Protein AF-A0A9X3EMC3-F1 (afdb_monomer)

Radius of gyration: 38.07 Å; Cα contacts (8 Å, |Δi|>4): 884; chains: 1; bounding box: 119×110×113 Å

Secondary structure (DSSP, 8-state):
--------------------------------------------------------------------------------------------------------------------------------------------------------------------------------THHHHGGG-S-------PPSTTTTTHHHHHHHHTTS---PPP-------S--------TTSPPBTTB-----EEEE-TT--EEEE------B-TT---SS-TTSTT--SB-TT-B----EEEE---EEETTEEEP---EEEE--S--SSTTPPPSSBHHHHHHHHHHHTTSS---SS-BIIIIIHHHHHHHHHGGGT-HHHHHHHSTTSTT-TT-HHHHHHHH--PSTTS--TTHHHHHHHHHTBPPSS--S--SSSBS-BB-TT--SS--S-TTSB----HHHHHHHHHHHHT-SB--TTSPPP--SSGGGS-TTTHHHHHHHHHHTTSB-S--SS-SS--GGGG-GGGEEETTEE-BPPTTPPPP---SS--HHHHTSTTSTTSSB-TTTTTTTS-BSHHHHHTT--B-SSTTT-SS-SBS-TTTS-SEE-BHHHHHHHH-TTS-HHHHHHHHH--EETTTT--SSHHHHHHHHHHHGGGSPEEEEEEPPSSSTT--SEEEEEESS--SPPPSS--------------PPPP-

Organism: NCBI:txid889268

Foldseek 3Di:
DDDDDDDDDDDDDDDDDDDDDDDDDDDDDDDDDDDDDDDDDDDDDDDDDDDDDDDDDDDDDDDDDDDDDDDDDDDDDDDDDDDDDDDDDDDDDDDDDDDDDDDDDDDDDDDDDDDDDDDDDDDDDDDDDDDDDDDDDDDDDDDDDDDDDDDDDDDDDDDDDDDDDDDDDDDDDDDDDVVPVLLPLAQPPDPPPDDQAFPNVVVVVVVVVVVPDDDFDDDPDDDDADWDWDPDDPPPDDAQVNHDADQFGWIAHRVGDIDTDGGPLAKDAPVRFFLADPVCRLRFQDGHRMDTSWWKFKDDDWDDDPNHTDDDAIAMDTDWAFQLQVPLFALDWQVQLLVLLCCSVVLDPADPAQACVPQPLVSLVSLQSLLFFFQVSVQDQHFPHPSVSVDPVVSCLLLDADDPPDDGPSLVVLVVVLVLFAAQQHDWQDCRRPDLAAFQHADLPTDTDRGRGDGGRNSSNVSSVCSSVVRHHSCVVPDDDDDPDLVVPPPVCSVVCVLCVVTSLADDDRCVPGIGFGSLSSQPQQAPHRNHGAADPRPDDDDDLGRDNDPCQCSDPVHLSHHDGMPSGVVRGGNVNLLVLLPQEAPSVVVVPNGTDGHCSSRRGAKRQAPVLQVQLQPPVDDLVSNVVSVSWTFGQSVLADDASSSSSVCSSVCVVQGWRFDWDAGDPPRPSIDRIHTYTDGRTDDTDDPDPDCPDCPPSPDPPPPDDDD

InterPro domains:
  IPR041168 L-Lysine epsilon oxidase, N-terminal [PF17990] (204-318)
  IPR041173 L-lysine epsilon oxidase, C-terminal [PF18417] (444-600)

Sequence (711 aa):
MVGAREPAGARRHSGAPTAGPGRPRSVGVRREPRVQPVARLAGARAGRQHLRSAPGGLPRLCRQSPGRQRPAARRADRAAARHVGRRSSVSHGRRSPDRARRDPPCDRHRPRRQQRERVPVRTRGGRCPARARRGLARLDRGAQTASRALPDLRLQRRGRGRRRDHGQLRRHHLAGPCRQQQGRLVPVAARVRHPRGRDGHAAAAQRRRARARARAPRDRRRAGRGPRQVHRRPDDRRPFQGTSVQLGQLRTDDAGRLVFLGGHGVSASPTNQPIFDPNVPTTFINADGWYDDTSDGPVTATVRIEGAEIPVEGAWVVTAPPDYGPGVLGVRTLHDLLVDVYVQAGWLPAQHDVAFKRDVWPLLRRLSGLQWNNHGFAVAFGAGSRLDFDDPALAAELAWKPAQGGYDRNQEIRRQVANSFRPSTPSDGNQLPWPWLYGDAMESVAVDNPRQNAAITWTQEQVLARWVAGDFIDDLAVELPTYAAIEEVPLAEQPGMLDRAALDHALADAFHPGCEVTWPIRHLTMFDRPFRIRHRPAGTPAPSYGSTLTQSVALGPNGPLHEQGPGDLTRWMGLPWQADTAFCRAGYDKAYDPFIPSFWPARVPNQVLTLEQYRVLMDTSRPLETRRDAFAARADWNARLRGSAPEQMVQMVHEFHEMGLLEVQPGPSDVPGVPSRLRVAAGGVAGPLKGEAAELEPHEWPVPVHKPARR

Solvent-accessible surface area (backbone atoms only — not comparable to full-atom values): 46553 Å² total; per-residue (Å²): 133,89,80,90,86,88,91,87,81,91,82,90,82,89,90,86,85,90,84,88,87,90,83,88,84,86,88,86,88,90,86,86,90,88,90,85,87,83,86,90,86,90,86,87,89,84,85,90,84,87,87,88,87,84,85,89,83,88,87,90,81,85,87,88,85,87,80,91,87,81,88,80,88,86,88,84,88,81,83,91,86,87,80,89,82,86,86,87,89,88,85,89,83,92,84,86,90,83,88,83,90,89,85,87,89,89,89,89,91,83,89,86,90,86,88,88,87,82,89,90,87,88,91,87,88,88,84,86,85,89,81,93,89,87,86,89,90,86,85,89,86,84,90,87,82,87,86,85,90,87,88,88,85,88,82,90,86,87,90,84,82,88,86,86,89,88,86,82,84,87,81,87,79,94,75,77,71,79,79,68,55,74,85,62,73,64,65,77,71,71,90,72,79,74,66,65,40,87,58,59,75,55,56,64,64,50,63,74,54,68,82,60,82,89,76,78,87,76,85,88,78,84,87,76,74,45,80,50,83,59,92,66,79,84,73,98,60,85,46,63,97,75,45,82,78,64,58,48,49,59,38,39,40,69,90,52,52,81,43,80,44,56,34,88,70,57,52,52,34,92,79,72,51,60,79,39,44,87,93,44,81,79,44,70,43,61,23,62,70,52,46,54,22,72,42,31,34,79,42,76,82,84,51,64,60,98,79,48,77,51,93,75,79,64,49,73,49,74,42,55,74,78,63,34,27,68,90,38,40,45,68,45,14,34,36,57,53,49,52,36,51,30,33,80,67,68,76,40,82,72,87,83,79,42,30,32,57,80,64,48,44,56,51,49,29,21,45,22,49,34,29,48,18,24,54,49,36,25,67,51,15,9,76,73,35,96,51,19,48,77,38,67,67,56,44,49,52,71,42,53,72,55,64,94,91,53,80,55,86,41,36,60,59,42,39,54,60,52,68,42,41,33,52,59,78,55,91,49,28,73,69,85,39,30,53,59,25,32,15,49,50,51,49,68,67,84,47,92,34,44,37,23,37,34,56,48,48,60,58,57,49,52,50,46,53,29,51,32,71,64,61,46,43,72,37,73,91,55,86,73,92,81,69,96,47,71,86,73,41,57,81,88,47,37,65,60,50,53,55,40,64,63,20,48,73,32,69,44,66,23,44,77,44,47,75,61,53,39,62,64,77,76,39,72,54,30,37,77,51,91,100,28,73,24,70,46,62,91,85,66,76,84,85,84,73,72,59,62,84,44,73,70,51,44,74,32,97,88,24,77,47,33,60,38,55,68,36,66,65,46,74,74,45,40,37,40,52,34,44,39,60,67,62,42,49,43,15,76,36,56,89,81,30,66,46,41,43,22,46,45,41,30,39,40,48,43,22,27,32,40,58,66,33,49,51,47,42,63,40,83,88,52,60,70,62,64,21,48,52,28,67,70,46,38,18,48,45,62,57,64,63,56,84,54,72,69,50,26,24,52,46,28,48,78,41,56,92,52,47,39,36,38,42,82,42,81,36,50,94,85,48,89,58,52,53,66,64,39,53,32,30,51,62,35,57,72,62,70,61,63,99,57,90,68,82,73,67,86,76,77,72,83,68,86,80,76,73,75,80,80,130

Mean predicted aligned error: 17.75 Å

Structure (mmCIF, N/CA/C/O backbone):
data_AF-A0A9X3EMC3-F1
#
_entry.id   AF-A0A9X3EMC3-F1
#
loop_
_atom_site.group_PDB
_atom_site.id
_atom_site.type_symbol
_atom_site.label_atom_id
_atom_site.label_alt_id
_atom_site.label_comp_id
_atom_site.label_asym_id
_atom_site.label_entity_id
_atom_site.label_seq_id
_atom_site.pdbx_PDB_ins_code
_atom_site.Cartn_x
_atom_site.Cartn_y
_atom_site.Cartn_z
_atom_site.occupancy
_atom_site.B_iso_or_equiv
_atom_site.auth_seq_id
_atom_site.auth_comp_id
_atom_site.auth_asym_id
_atom_site.auth_atom_id
_atom_site.pdbx_PDB_model_num
ATOM 1 N N . MET A 1 1 ? -26.888 39.589 -62.146 1.00 30.00 1 MET A N 1
ATOM 2 C CA . MET A 1 1 ? -27.306 38.559 -63.127 1.00 30.00 1 MET A CA 1
ATOM 3 C C . MET A 1 1 ? -27.557 37.292 -62.310 1.00 30.00 1 MET A C 1
ATOM 5 O O . MET A 1 1 ? -26.703 36.982 -61.497 1.00 30.00 1 MET A O 1
ATOM 9 N N . VAL A 1 2 ? -28.808 36.832 -62.161 1.00 29.05 2 VAL A N 1
ATOM 10 C CA . VAL A 1 2 ? -29.483 35.816 -63.014 1.00 29.05 2 VAL A CA 1
ATOM 11 C C . VAL A 1 2 ? -28.751 34.461 -62.948 1.00 29.05 2 VAL A C 1
ATOM 13 O O . VAL A 1 2 ? -27.592 34.421 -63.335 1.00 29.05 2 VAL A O 1
ATOM 16 N N . GLY A 1 3 ? -29.340 33.344 -62.490 1.00 29.77 3 GLY A N 1
ATOM 17 C CA . GLY A 1 3 ? -30.691 33.074 -61.941 1.00 29.77 3 GLY A CA 1
ATOM 18 C C . GLY A 1 3 ? -30.680 31.818 -61.029 1.00 29.77 3 GLY A C 1
ATOM 19 O O . GLY A 1 3 ? -29.675 31.123 -60.990 1.00 29.77 3 GLY A O 1
ATOM 20 N N . ALA A 1 4 ? -31.657 31.618 -60.130 1.00 32.56 4 ALA A N 1
ATOM 21 C CA . ALA A 1 4 ? -32.909 30.848 -60.337 1.00 32.56 4 ALA A CA 1
ATOM 22 C C . ALA A 1 4 ? -32.715 29.299 -60.373 1.00 32.56 4 ALA A C 1
ATOM 24 O O . ALA A 1 4 ? -31.792 28.831 -61.021 1.00 32.56 4 ALA A O 1
ATOM 25 N N . ARG A 1 5 ? -33.555 28.445 -59.750 1.00 29.23 5 ARG A N 1
ATOM 26 C CA . ARG A 1 5 ? -34.810 28.669 -58.986 1.00 29.23 5 ARG A CA 1
ATOM 27 C C . ARG A 1 5 ? -35.105 27.538 -57.960 1.00 29.23 5 ARG A C 1
ATOM 29 O O . ARG A 1 5 ? -34.396 26.544 -57.908 1.00 29.23 5 ARG A O 1
ATOM 36 N N . GLU A 1 6 ? -36.146 27.759 -57.152 1.00 32.09 6 GLU A N 1
ATOM 37 C CA . GLU A 1 6 ? -36.521 27.099 -55.877 1.00 32.09 6 GLU A CA 1
ATOM 38 C C . GLU A 1 6 ? -37.514 25.881 -55.997 1.00 32.09 6 GLU A C 1
ATOM 40 O O . GLU A 1 6 ? -37.731 25.425 -57.120 1.00 32.09 6 GLU A O 1
ATOM 45 N N . PRO A 1 7 ? -38.083 25.297 -54.897 1.00 66.00 7 PRO A N 1
ATOM 46 C CA . PRO A 1 7 ? -38.520 23.885 -54.829 1.00 66.00 7 PRO A CA 1
ATOM 47 C C . PRO A 1 7 ? -40.032 23.658 -54.531 1.00 66.00 7 PRO A C 1
ATOM 49 O O . PRO A 1 7 ? -40.826 24.594 -54.533 1.00 66.00 7 PRO A O 1
ATOM 52 N N . ALA A 1 8 ? -40.418 22.419 -54.168 1.00 30.16 8 ALA A N 1
ATOM 53 C CA . ALA A 1 8 ? -41.609 22.068 -53.361 1.00 30.16 8 ALA A CA 1
ATOM 54 C C . ALA A 1 8 ? -41.479 20.635 -52.766 1.00 30.16 8 ALA A C 1
ATOM 56 O O . ALA A 1 8 ? -40.771 19.817 -53.342 1.00 30.16 8 ALA A O 1
ATOM 57 N N . GLY A 1 9 ? -42.131 20.231 -51.661 1.00 28.70 9 GLY A N 1
ATOM 58 C CA . GLY A 1 9 ? -42.885 20.993 -50.648 1.00 28.70 9 GLY A CA 1
ATOM 59 C C . GLY A 1 9 ? -43.971 20.164 -49.913 1.00 28.70 9 GLY A C 1
ATOM 60 O O . GLY A 1 9 ? -44.570 19.291 -50.524 1.00 28.70 9 GLY A O 1
ATOM 61 N N . ALA A 1 10 ? -44.292 20.523 -48.650 1.00 31.31 10 ALA A N 1
ATOM 62 C CA . ALA A 1 10 ? -45.505 20.129 -47.876 1.00 31.31 10 ALA A CA 1
ATOM 63 C C . ALA A 1 10 ? -45.694 18.626 -47.478 1.00 31.31 10 ALA A C 1
ATOM 65 O O . ALA A 1 10 ? -45.131 17.745 -48.105 1.00 31.31 10 ALA A O 1
ATOM 66 N N . ARG A 1 11 ? -46.473 18.226 -46.443 1.00 30.73 11 ARG A N 1
ATOM 67 C CA . ARG A 1 11 ? -47.061 18.910 -45.254 1.00 30.73 11 ARG A CA 1
ATOM 68 C C . ARG A 1 11 ? -47.388 17.894 -44.119 1.00 30.73 11 ARG A C 1
ATOM 70 O O . ARG A 1 11 ? -47.752 16.759 -44.384 1.00 30.73 11 ARG A O 1
ATOM 77 N N . ARG A 1 12 ? -47.311 18.391 -42.872 1.00 31.25 12 ARG A N 1
ATOM 78 C CA . ARG A 1 12 ? -47.914 17.976 -41.566 1.00 31.25 12 ARG A CA 1
ATOM 79 C C . ARG A 1 12 ? -49.190 17.078 -41.639 1.00 31.25 12 ARG A C 1
ATOM 81 O O . ARG A 1 12 ? -49.986 17.299 -42.540 1.00 31.25 12 ARG A O 1
ATOM 88 N N . HIS A 1 13 ? -49.546 16.200 -40.676 1.00 31.67 13 HIS A N 1
ATOM 89 C CA . HIS A 1 13 ? -49.932 16.526 -39.275 1.00 31.67 13 HIS A CA 1
ATOM 90 C C . HIS A 1 13 ? -50.247 15.277 -38.379 1.00 31.67 13 HIS A C 1
ATOM 92 O O . HIS A 1 13 ? -50.817 14.314 -38.868 1.00 31.67 13 HIS A O 1
ATOM 98 N N . SER A 1 14 ? -49.955 15.372 -37.063 1.00 31.66 14 SER A N 1
ATOM 99 C CA . SER A 1 14 ? -50.634 14.785 -35.859 1.00 31.66 14 SER A CA 1
ATOM 100 C C . SER A 1 14 ? -51.242 13.357 -35.811 1.00 31.66 14 SER A C 1
ATOM 102 O O . SER A 1 14 ? -52.147 13.049 -36.578 1.00 31.66 14 SER A O 1
ATOM 104 N N . GLY A 1 15 ? -50.959 12.600 -34.730 1.00 27.38 15 GLY A N 1
ATOM 105 C CA . GLY A 1 15 ? -51.863 11.536 -34.232 1.00 27.38 15 GLY A CA 1
ATOM 106 C C . GLY A 1 15 ? -51.267 10.489 -33.264 1.00 27.38 15 GLY A C 1
ATOM 107 O O . GLY A 1 15 ? -50.480 9.646 -33.670 1.00 27.38 15 GLY A O 1
ATOM 108 N N . ALA A 1 16 ? -51.709 10.495 -32.003 1.00 33.25 16 ALA A N 1
ATOM 109 C CA . ALA A 1 16 ? -51.622 9.408 -31.001 1.00 33.25 16 ALA A CA 1
ATOM 110 C C . ALA A 1 16 ? -53.039 9.272 -30.359 1.00 33.25 16 ALA A C 1
ATOM 112 O O . ALA A 1 16 ? -53.790 10.238 -30.543 1.00 33.25 16 ALA A O 1
ATOM 113 N N . PRO A 1 17 ? -53.453 8.210 -29.603 1.00 49.97 17 PRO A N 1
ATOM 114 C CA . PRO A 1 17 ? -52.625 7.353 -28.725 1.00 49.97 17 PRO A CA 1
ATOM 115 C C . PRO A 1 17 ? -53.098 5.870 -28.476 1.00 49.97 17 PRO A C 1
ATOM 117 O O . PRO A 1 17 ? -54.007 5.361 -29.118 1.00 49.97 17 PRO A O 1
ATOM 120 N N . THR A 1 18 ? -52.496 5.212 -27.461 1.00 31.83 18 THR A N 1
ATOM 121 C CA . THR A 1 18 ? -53.030 4.140 -26.551 1.00 31.83 18 THR A CA 1
ATOM 122 C C . THR A 1 18 ? -53.400 2.693 -26.999 1.00 31.83 18 THR A C 1
ATOM 124 O O . THR A 1 18 ? -54.459 2.445 -27.552 1.00 31.83 18 THR A O 1
ATOM 127 N N . ALA A 1 19 ? -52.614 1.729 -26.472 1.00 31.36 19 ALA A N 1
ATOM 128 C CA . ALA A 1 19 ? -53.011 0.627 -25.549 1.00 31.36 19 ALA A CA 1
ATOM 129 C C . ALA A 1 19 ? -53.773 -0.679 -25.973 1.00 31.36 19 ALA A C 1
ATOM 131 O O . ALA A 1 19 ? -54.940 -0.846 -25.640 1.00 31.36 19 ALA A O 1
ATOM 132 N N . GLY A 1 20 ? -53.018 -1.706 -26.422 1.00 26.69 20 GLY A N 1
ATOM 133 C CA . GLY A 1 20 ? -53.185 -3.158 -26.091 1.00 26.69 20 GLY A CA 1
ATOM 134 C C . GLY A 1 20 ? -54.468 -3.914 -26.526 1.00 26.69 20 GLY A C 1
ATOM 135 O O . GLY A 1 20 ? -55.279 -3.366 -27.261 1.00 26.69 20 GLY A O 1
ATOM 136 N N . PRO A 1 21 ? -54.717 -5.159 -26.041 1.00 53.44 21 PRO A N 1
ATOM 137 C CA . PRO A 1 21 ? -53.794 -6.289 -25.782 1.00 53.44 21 PRO A CA 1
ATOM 138 C C . PRO A 1 21 ? -54.280 -7.645 -26.403 1.00 53.44 21 PRO A C 1
ATOM 140 O O . PRO A 1 21 ? -55.442 -7.771 -26.777 1.00 53.44 21 PRO A O 1
ATOM 143 N N . GLY A 1 22 ? -53.466 -8.723 -26.434 1.00 26.59 22 GLY A N 1
ATOM 144 C CA . GLY A 1 22 ? -53.995 -10.074 -26.758 1.00 26.59 22 GLY A CA 1
ATOM 145 C C . GLY A 1 22 ? -53.001 -11.240 -26.971 1.00 26.59 22 GLY A C 1
ATOM 146 O O . GLY A 1 22 ? -51.876 -11.044 -27.415 1.00 26.59 22 GLY A O 1
ATOM 147 N N . ARG A 1 23 ? -53.450 -12.478 -26.682 1.00 33.91 23 ARG A N 1
ATOM 148 C CA . ARG A 1 23 ? -52.836 -13.791 -27.027 1.00 33.91 23 ARG A CA 1
ATOM 149 C C . ARG A 1 23 ? -53.887 -14.675 -27.726 1.00 33.91 23 ARG A C 1
ATOM 151 O O . ARG A 1 23 ? -55.068 -14.519 -27.422 1.00 33.91 23 ARG A O 1
ATOM 158 N N . PRO A 1 24 ? -53.483 -15.682 -28.527 1.00 44.00 24 PRO A N 1
ATOM 159 C CA . PRO A 1 24 ? -53.929 -17.059 -28.228 1.00 44.00 24 PRO A CA 1
ATOM 160 C C . PRO A 1 24 ? -52.799 -18.125 -28.337 1.00 44.00 24 PRO A C 1
ATOM 162 O O . PRO A 1 24 ? -51.645 -17.813 -28.048 1.00 44.00 24 PRO A O 1
ATOM 165 N N . ARG A 1 25 ? -53.123 -19.412 -28.592 1.00 30.61 25 ARG A N 1
ATOM 166 C CA . ARG A 1 25 ? -52.295 -20.604 -28.263 1.00 30.61 25 ARG A CA 1
ATOM 167 C C . ARG A 1 25 ? -52.130 -21.649 -29.400 1.00 30.61 25 ARG A C 1
ATOM 169 O O . ARG A 1 25 ? -53.097 -21.948 -30.087 1.00 30.61 25 ARG A O 1
ATOM 176 N N . SER A 1 26 ? -51.002 -22.383 -29.336 1.00 31.33 26 SER A N 1
ATOM 177 C CA . SER A 1 26 ? -50.834 -23.863 -29.491 1.00 31.33 26 SER A CA 1
ATOM 178 C C . SER A 1 26 ? -50.887 -24.601 -30.857 1.00 31.33 26 SER A C 1
ATOM 180 O O . SER A 1 26 ? -51.553 -24.171 -31.785 1.00 31.33 26 SER A O 1
ATOM 182 N N . VAL A 1 27 ? -50.262 -25.805 -30.851 1.00 28.66 27 VAL A N 1
ATOM 183 C CA . VAL A 1 27 ? -50.221 -26.914 -31.858 1.00 28.66 27 VAL A CA 1
ATOM 184 C C . VAL A 1 27 ? -49.235 -26.725 -33.044 1.00 28.66 27 VAL A C 1
ATOM 186 O O . VAL A 1 27 ? -49.191 -25.650 -33.617 1.00 28.66 27 VAL A O 1
ATOM 189 N N . GLY A 1 28 ? -48.415 -27.708 -33.483 1.00 26.94 28 GLY A N 1
ATOM 190 C CA . GLY A 1 28 ? -47.972 -28.962 -32.829 1.00 26.94 28 GLY A CA 1
ATOM 191 C C . GLY A 1 28 ? -47.387 -30.090 -33.736 1.00 26.94 28 GLY A C 1
ATOM 192 O O . GLY A 1 28 ? -48.024 -30.474 -34.706 1.00 26.94 28 GLY A O 1
ATOM 193 N N . VAL A 1 29 ? -46.286 -30.731 -33.277 1.00 29.47 29 VAL A N 1
ATOM 194 C CA . VAL A 1 29 ? -45.919 -32.183 -33.422 1.00 29.47 29 VAL A CA 1
ATOM 195 C C . VAL A 1 29 ? -45.126 -32.728 -34.661 1.00 29.47 29 VAL A C 1
ATOM 197 O O . VAL A 1 29 ? -45.538 -32.560 -35.799 1.00 29.47 29 VAL A O 1
ATOM 200 N N . ARG A 1 30 ? -44.099 -33.578 -34.365 1.00 27.70 30 ARG A N 1
ATOM 201 C CA . ARG A 1 30 ? -43.322 -34.569 -35.202 1.00 27.70 30 ARG A CA 1
ATOM 202 C C . ARG A 1 30 ? -42.265 -34.014 -36.194 1.00 27.70 30 ARG A C 1
ATOM 204 O O . ARG A 1 30 ? -42.508 -33.003 -36.826 1.00 27.70 30 ARG A O 1
ATOM 211 N N . ARG A 1 31 ? -41.074 -34.627 -36.391 1.00 26.86 31 ARG A N 1
ATOM 212 C CA . ARG A 1 31 ? -40.612 -36.049 -36.287 1.00 26.86 31 ARG A CA 1
ATOM 213 C C . ARG A 1 31 ? -39.103 -36.167 -35.913 1.00 26.86 31 ARG A C 1
ATOM 215 O O . ARG A 1 31 ? -38.330 -35.313 -36.320 1.00 26.86 31 ARG A O 1
ATOM 222 N N . GLU A 1 32 ? -38.688 -37.272 -35.274 1.00 34.16 32 GLU A N 1
ATOM 223 C CA . GLU A 1 32 ? -37.285 -37.777 -35.226 1.00 34.16 32 GLU A CA 1
ATOM 224 C C . GLU A 1 32 ? -37.119 -39.013 -36.144 1.00 34.16 32 GLU A C 1
ATOM 226 O O . GLU A 1 32 ? -38.132 -39.634 -36.501 1.00 34.16 32 GLU A O 1
ATOM 231 N N . PRO A 1 33 ? -35.887 -39.362 -36.578 1.00 42.19 33 PRO A N 1
ATOM 232 C CA . PRO A 1 33 ? -34.976 -40.289 -35.850 1.00 42.19 33 PRO A CA 1
ATOM 233 C C . PRO A 1 33 ? -33.500 -39.788 -35.823 1.00 42.19 33 PRO A C 1
ATOM 235 O O . PRO A 1 33 ? -33.183 -38.875 -36.574 1.00 42.19 33 PRO A O 1
ATOM 238 N N . ARG A 1 34 ? -32.492 -40.313 -35.093 1.00 30.41 34 ARG A N 1
ATOM 239 C CA . ARG A 1 34 ? -32.263 -41.303 -33.988 1.00 30.41 34 ARG A CA 1
ATOM 240 C C . ARG A 1 34 ? -30.845 -40.966 -33.392 1.00 30.41 34 ARG A C 1
ATOM 242 O O . ARG A 1 34 ? -30.380 -39.870 -33.667 1.00 30.41 34 ARG A O 1
ATOM 249 N N . VAL A 1 35 ? -30.051 -41.713 -32.598 1.00 27.27 35 VAL A N 1
ATOM 250 C CA . VAL A 1 35 ? -29.843 -43.149 -32.248 1.00 27.27 35 VAL A CA 1
ATOM 251 C C . VAL A 1 35 ? -29.496 -43.263 -30.728 1.00 27.27 35 VAL A C 1
ATOM 253 O O . VAL A 1 35 ? -29.781 -42.353 -29.958 1.00 27.27 35 VAL A O 1
ATOM 256 N N . GLN A 1 36 ? -28.960 -44.397 -30.264 1.00 28.47 36 GLN A N 1
ATOM 257 C CA . GLN A 1 36 ? -28.734 -44.817 -28.869 1.00 28.47 36 GLN A CA 1
ATOM 258 C C . GLN A 1 36 ? -27.268 -44.711 -28.376 1.00 28.47 36 GLN A C 1
ATOM 260 O O . GLN A 1 36 ? -26.350 -44.961 -29.156 1.00 28.47 36 GLN A O 1
ATOM 265 N N . PRO A 1 37 ? -27.053 -44.553 -27.053 1.00 29.73 37 PRO A N 1
ATOM 266 C CA . PRO A 1 37 ? -25.952 -45.152 -26.285 1.00 29.73 37 PRO A CA 1
ATOM 267 C C . PRO A 1 37 ? -26.409 -46.416 -25.506 1.00 29.73 37 PRO A C 1
ATOM 269 O O . PRO A 1 37 ? -27.608 -46.632 -25.320 1.00 29.73 37 PRO A O 1
ATOM 272 N N . VAL A 1 38 ? -25.477 -47.247 -25.006 1.00 28.66 38 VAL A N 1
ATOM 273 C CA . VAL A 1 38 ? -25.781 -48.570 -24.400 1.00 28.66 38 VAL A CA 1
ATOM 274 C C . VAL A 1 38 ? -25.170 -48.776 -22.996 1.00 28.66 38 VAL A C 1
ATOM 276 O O . VAL A 1 38 ? -23.985 -48.550 -22.803 1.00 28.66 38 VAL A O 1
ATOM 279 N N . ALA A 1 39 ? -26.028 -49.235 -22.063 1.00 30.91 39 ALA A N 1
ATOM 280 C CA . ALA A 1 39 ? -25.828 -50.015 -20.813 1.00 30.91 39 ALA A CA 1
ATOM 281 C C . ALA A 1 39 ? -24.538 -49.833 -19.956 1.00 30.91 39 ALA A C 1
ATOM 283 O O . ALA A 1 39 ? -23.433 -50.051 -20.426 1.00 30.91 39 ALA A O 1
ATOM 284 N N . ARG A 1 40 ? -24.601 -49.426 -18.671 1.00 30.34 40 ARG A N 1
ATOM 285 C CA . ARG A 1 40 ? -25.197 -50.055 -17.447 1.00 30.34 40 ARG A CA 1
ATOM 286 C C . ARG A 1 40 ? -24.419 -51.244 -16.848 1.00 30.34 40 ARG A C 1
ATOM 288 O O . ARG A 1 40 ? -24.339 -52.289 -17.477 1.00 30.34 40 ARG A O 1
ATOM 295 N N . LEU A 1 41 ? -24.148 -51.162 -15.537 1.00 26.23 41 LEU A N 1
ATOM 296 C CA . LEU A 1 41 ? -24.557 -52.166 -14.528 1.00 26.23 41 LEU A CA 1
ATOM 297 C C . LEU A 1 41 ? -24.553 -51.551 -13.106 1.00 26.23 41 LEU A C 1
ATOM 299 O O . LEU A 1 41 ? -24.125 -50.409 -12.949 1.00 26.23 41 LEU A O 1
ATOM 303 N N . ALA A 1 42 ? -25.121 -52.232 -12.097 1.00 28.30 42 ALA A N 1
ATOM 304 C CA . ALA A 1 42 ? -25.400 -51.646 -10.772 1.00 28.30 42 ALA A CA 1
ATOM 305 C C . ALA A 1 42 ? -25.542 -52.676 -9.625 1.00 28.30 42 ALA A C 1
ATOM 307 O O . ALA A 1 42 ? -25.865 -53.836 -9.867 1.00 28.30 42 ALA A O 1
ATOM 308 N N . GLY A 1 43 ? -25.397 -52.210 -8.376 1.00 25.34 43 GLY A N 1
ATOM 309 C CA . GLY A 1 43 ? -25.687 -52.927 -7.118 1.00 25.34 43 GLY A CA 1
ATOM 310 C C . GLY A 1 43 ? -25.019 -52.225 -5.918 1.00 25.34 43 GLY A C 1
ATOM 311 O O . GLY A 1 43 ? -23.964 -51.631 -6.099 1.00 25.34 43 GLY A O 1
ATOM 312 N N . ALA A 1 44 ? -25.556 -52.195 -4.691 1.00 26.67 44 ALA A N 1
ATOM 313 C CA . ALA A 1 44 ? -26.854 -52.658 -4.172 1.00 26.67 44 ALA A CA 1
ATOM 314 C C . ALA A 1 44 ? -27.304 -51.779 -2.964 1.00 26.67 44 ALA A C 1
ATOM 316 O O . ALA A 1 44 ? -26.605 -50.841 -2.589 1.00 26.67 44 ALA A O 1
ATOM 317 N N . ARG A 1 45 ? -28.478 -52.045 -2.359 1.00 28.86 45 ARG A N 1
ATOM 318 C CA . ARG A 1 45 ? -29.063 -51.260 -1.239 1.00 28.86 45 ARG A CA 1
ATOM 319 C C . ARG A 1 45 ? -29.202 -52.065 0.065 1.00 28.86 45 ARG A C 1
ATOM 321 O O . ARG A 1 45 ? -29.853 -53.101 0.042 1.00 28.86 45 ARG A O 1
ATOM 328 N N . ALA A 1 46 ? -28.777 -51.484 1.191 1.00 28.69 46 ALA A N 1
ATOM 329 C CA . ALA A 1 46 ? -29.345 -51.610 2.552 1.00 28.69 46 ALA A CA 1
ATOM 330 C C . ALA A 1 46 ? -28.629 -50.586 3.471 1.00 28.69 46 ALA A C 1
ATOM 332 O O . ALA A 1 46 ? -27.485 -50.251 3.192 1.00 28.69 46 ALA A O 1
ATOM 333 N N . GLY A 1 47 ? -29.191 -50.017 4.544 1.00 25.08 47 GLY A N 1
ATOM 334 C CA . GLY A 1 47 ? -30.553 -50.034 5.099 1.00 25.08 47 GLY A CA 1
ATOM 335 C C . GLY A 1 47 ? -30.720 -48.867 6.105 1.00 25.08 47 GLY A C 1
ATOM 336 O O . GLY A 1 47 ? -29.746 -48.192 6.426 1.00 25.08 47 GLY A O 1
ATOM 337 N N . ARG A 1 48 ? -31.940 -48.578 6.588 1.00 34.22 48 ARG A N 1
ATOM 338 C CA . ARG A 1 48 ? -32.202 -47.497 7.573 1.00 34.22 48 ARG A CA 1
ATOM 339 C C . ARG A 1 48 ? -32.099 -47.999 9.017 1.00 34.22 48 ARG A C 1
ATOM 341 O O . ARG A 1 48 ? -32.660 -49.050 9.301 1.00 34.22 48 ARG A O 1
ATOM 348 N N . GLN A 1 49 ? -31.618 -47.153 9.935 1.00 27.09 49 GLN A N 1
ATOM 349 C CA . GLN A 1 49 ? -32.193 -47.007 11.287 1.00 27.09 49 GLN A CA 1
ATOM 350 C C . GLN A 1 49 ? -31.787 -45.670 11.940 1.00 27.09 49 GLN A C 1
ATOM 352 O O . GLN A 1 49 ? -30.788 -45.064 11.561 1.00 27.09 49 GLN A O 1
ATOM 357 N N . HIS A 1 50 ? -32.598 -45.189 12.888 1.00 30.69 50 HIS A N 1
ATOM 358 C CA . HIS A 1 50 ? -32.310 -44.013 13.722 1.00 30.69 50 HIS A CA 1
ATOM 359 C C . HIS A 1 50 ? -31.671 -44.439 15.047 1.00 30.69 50 HIS A C 1
ATOM 361 O O . HIS A 1 50 ? -32.058 -45.475 15.578 1.00 30.69 50 HIS A O 1
ATOM 367 N N . LEU A 1 51 ? -30.869 -43.560 15.660 1.00 26.45 51 LEU A N 1
ATOM 368 C CA . LEU A 1 51 ? -30.962 -43.262 17.098 1.00 26.45 51 LEU A CA 1
ATOM 369 C C . LEU A 1 51 ? -30.245 -41.942 17.447 1.00 26.45 51 LEU A C 1
ATOM 371 O O . LEU A 1 51 ? -29.546 -41.362 16.617 1.00 26.45 51 LEU A O 1
ATOM 375 N N . ARG A 1 52 ? -30.495 -41.430 18.657 1.00 28.94 52 ARG A N 1
ATOM 376 C CA . ARG A 1 52 ? -29.885 -40.211 19.219 1.00 28.94 52 ARG A CA 1
ATOM 377 C C . ARG A 1 52 ? -28.748 -40.566 20.190 1.00 28.94 52 ARG A C 1
ATOM 379 O O . ARG A 1 52 ? -28.674 -41.704 20.644 1.00 28.94 52 ARG A O 1
ATOM 386 N N . SER A 1 53 ? -28.007 -39.522 20.580 1.00 27.34 53 SER A N 1
ATOM 387 C CA . SER A 1 53 ? -27.288 -39.327 21.859 1.00 27.34 53 SER A CA 1
ATOM 388 C C . SER A 1 53 ? -25.760 -39.243 21.777 1.00 27.34 53 SER A C 1
ATOM 390 O O . SER A 1 53 ? -25.094 -39.984 21.066 1.00 27.34 53 SER A O 1
ATOM 392 N N . ALA A 1 54 ? -25.231 -38.314 22.572 1.00 26.28 54 ALA A N 1
ATOM 393 C CA . ALA A 1 54 ? -23.835 -38.173 22.993 1.00 26.28 54 ALA A CA 1
ATOM 394 C C . ALA A 1 54 ? -23.781 -38.452 24.527 1.00 26.28 54 ALA A C 1
ATOM 396 O O . ALA A 1 54 ? -24.850 -38.729 25.084 1.00 26.28 54 ALA A O 1
ATOM 397 N N . PRO A 1 55 ? -22.650 -38.317 25.262 1.00 42.78 55 PRO A N 1
ATOM 398 C CA . PRO A 1 55 ? -21.287 -37.970 24.832 1.00 42.78 55 PRO A CA 1
ATOM 399 C C . PRO A 1 55 ? -20.150 -38.838 25.442 1.00 42.78 55 PRO A C 1
ATOM 401 O O . PRO A 1 55 ? -20.345 -39.572 26.406 1.00 42.78 55 PRO A O 1
ATOM 404 N N . GLY A 1 56 ? -18.913 -38.600 24.983 1.00 24.86 56 GLY A N 1
ATOM 405 C CA . GLY A 1 56 ? -17.692 -38.771 25.793 1.00 24.86 56 GLY A CA 1
ATOM 406 C C . GLY A 1 56 ? -16.894 -40.075 25.632 1.00 24.86 56 GLY A C 1
ATOM 407 O O . GLY A 1 56 ? -17.379 -41.062 25.094 1.00 24.86 56 GLY A O 1
ATOM 408 N N . GLY A 1 57 ? -15.649 -40.055 26.133 1.00 24.33 57 GLY A N 1
ATOM 409 C CA . GLY A 1 57 ? -14.781 -41.236 26.283 1.00 24.33 57 GLY A CA 1
ATOM 410 C C . GLY A 1 57 ? -13.508 -41.251 25.421 1.00 24.33 57 GLY A C 1
ATOM 411 O O . GLY A 1 57 ? -13.537 -41.643 24.261 1.00 24.33 57 GLY A O 1
ATOM 412 N N . LEU A 1 58 ? -12.361 -40.914 26.023 1.00 28.59 58 LEU A N 1
ATOM 413 C CA . LEU A 1 58 ? -11.042 -41.380 25.559 1.00 28.59 58 LEU A CA 1
ATOM 414 C C . LEU A 1 58 ? -10.822 -42.826 26.034 1.00 28.59 58 LEU A C 1
ATOM 416 O O . LEU A 1 58 ? -11.227 -43.161 27.148 1.00 28.59 58 LEU A O 1
ATOM 420 N N . PRO A 1 59 ? -10.068 -43.639 25.276 1.00 33.62 59 PRO A N 1
ATOM 421 C CA . PRO A 1 59 ? -8.891 -44.243 25.910 1.00 33.62 59 PRO A CA 1
ATOM 422 C C . PRO A 1 59 ? -7.631 -44.270 25.022 1.00 33.62 59 PRO A C 1
ATOM 424 O O . PRO A 1 59 ? -7.678 -44.151 23.801 1.00 33.62 59 PRO A O 1
ATOM 427 N N . ARG A 1 60 ? -6.472 -44.463 25.667 1.00 28.75 60 ARG A N 1
ATOM 428 C CA . ARG A 1 60 ? -5.179 -44.758 25.022 1.00 28.75 60 ARG A CA 1
ATOM 429 C C . ARG A 1 60 ? -4.950 -46.272 24.950 1.00 28.75 60 ARG A C 1
ATOM 431 O O . ARG A 1 60 ? -5.141 -46.924 25.968 1.00 28.75 60 ARG A O 1
ATOM 438 N N . LEU A 1 61 ? -4.381 -46.765 23.847 1.00 26.06 61 LEU A N 1
ATOM 439 C CA . LEU A 1 61 ? -3.463 -47.922 23.721 1.00 26.06 61 LEU A CA 1
ATOM 440 C C . LEU A 1 61 ? -2.755 -47.730 22.353 1.00 26.06 61 LEU A C 1
ATOM 442 O O . LEU A 1 61 ? -3.428 -47.386 21.392 1.00 26.06 61 LEU A O 1
ATOM 446 N N . CYS A 1 62 ? -1.427 -47.670 22.185 1.00 23.09 62 CYS A N 1
ATOM 447 C CA . CYS A 1 62 ? -0.303 -48.556 22.543 1.00 23.09 62 CYS A CA 1
ATOM 448 C C . CYS A 1 62 ? -0.151 -49.810 21.658 1.00 23.09 62 CYS A C 1
ATOM 450 O O . CYS A 1 62 ? -0.952 -50.731 21.758 1.00 23.09 62 CYS A O 1
ATOM 452 N N . ARG A 1 63 ? 1.005 -49.879 20.962 1.00 26.52 63 ARG A N 1
ATOM 453 C CA . ARG A 1 63 ? 1.523 -50.984 20.112 1.00 26.52 63 ARG A CA 1
ATOM 454 C C . ARG A 1 63 ? 0.759 -51.142 18.773 1.00 26.52 63 ARG A C 1
ATOM 456 O O . ARG A 1 63 ? -0.377 -50.714 18.671 1.00 26.52 63 ARG A O 1
ATOM 463 N N . GLN A 1 64 ? 1.353 -51.655 17.688 1.00 26.06 64 GLN A N 1
ATOM 464 C CA . GLN A 1 64 ? 2.640 -52.359 17.520 1.00 26.06 64 GLN A CA 1
ATOM 465 C C . GLN A 1 64 ? 3.271 -52.057 16.137 1.00 26.06 64 GLN A C 1
ATOM 467 O O . GLN A 1 64 ? 2.586 -51.567 15.246 1.00 26.06 64 GLN A O 1
ATOM 472 N N . SER A 1 65 ? 4.563 -52.352 15.941 1.00 26.97 65 SER A N 1
ATOM 473 C CA . SER A 1 65 ? 5.271 -52.166 14.656 1.00 26.97 65 SER A CA 1
ATOM 474 C C . SER A 1 65 ? 5.653 -53.498 14.004 1.00 26.97 65 SER A C 1
ATOM 476 O O . SER A 1 65 ? 6.123 -54.395 14.703 1.00 26.97 65 SER A O 1
ATOM 478 N N . PRO A 1 66 ? 5.636 -53.564 12.666 1.00 33.12 66 PRO A N 1
ATOM 479 C CA . PRO A 1 66 ? 6.690 -54.179 11.858 1.00 33.12 66 PRO A CA 1
ATOM 480 C C . PRO A 1 66 ? 7.439 -53.085 11.060 1.00 33.12 66 PRO A C 1
ATOM 482 O O . PRO A 1 66 ? 7.027 -51.930 11.039 1.00 33.12 66 PRO A O 1
ATOM 485 N N . GLY A 1 67 ? 8.553 -53.333 10.375 1.00 25.41 67 GLY A N 1
ATOM 486 C CA . GLY A 1 67 ? 9.366 -54.545 10.243 1.00 25.41 67 GLY A CA 1
ATOM 487 C C . GLY A 1 67 ? 10.381 -54.304 9.117 1.00 25.41 67 GLY A C 1
ATOM 488 O O . GLY A 1 67 ? 9.999 -53.884 8.031 1.00 25.41 67 GLY A O 1
ATOM 489 N N . ARG A 1 68 ? 11.686 -54.465 9.373 1.00 29.73 68 ARG A N 1
ATOM 490 C CA . ARG A 1 68 ? 12.741 -54.085 8.408 1.00 29.73 68 ARG A CA 1
ATOM 491 C C . ARG A 1 68 ? 12.742 -54.975 7.162 1.00 29.73 68 ARG A C 1
ATOM 493 O O . ARG A 1 68 ? 12.646 -56.191 7.298 1.00 29.73 68 ARG A O 1
ATOM 500 N N . GLN A 1 69 ? 13.145 -54.403 6.024 1.00 25.81 69 GLN A N 1
ATOM 501 C CA . GLN A 1 69 ? 14.109 -55.067 5.138 1.00 25.81 69 GLN A CA 1
ATOM 502 C C . GLN A 1 69 ? 14.957 -54.069 4.326 1.00 25.81 69 GLN A C 1
ATOM 504 O O . GLN A 1 69 ? 14.568 -52.925 4.102 1.00 25.81 69 GLN A O 1
ATOM 509 N N . ARG A 1 70 ? 16.161 -54.512 3.950 1.00 29.56 70 ARG A N 1
ATOM 510 C CA . ARG A 1 70 ? 17.156 -53.860 3.080 1.00 29.56 70 ARG A CA 1
ATOM 511 C C . ARG A 1 70 ? 17.821 -54.973 2.260 1.00 29.56 70 ARG A C 1
ATOM 513 O O . ARG A 1 70 ? 18.150 -55.994 2.861 1.00 29.56 70 ARG A O 1
ATOM 520 N N . PRO A 1 71 ? 18.176 -54.740 0.991 1.00 35.31 71 PRO A N 1
ATOM 521 C CA . PRO A 1 71 ? 19.357 -55.332 0.376 1.00 35.31 71 PRO A CA 1
ATOM 522 C C . PRO A 1 71 ? 20.547 -54.352 0.417 1.00 35.31 71 PRO A C 1
ATOM 524 O O . PRO A 1 71 ? 20.411 -53.196 0.828 1.00 35.31 71 PRO A O 1
ATOM 527 N N . ALA A 1 72 ? 21.737 -54.828 0.042 1.00 28.08 72 ALA A N 1
ATOM 528 C CA . ALA A 1 72 ? 22.999 -54.101 0.184 1.00 28.08 72 ALA A CA 1
ATOM 529 C C . ALA A 1 72 ? 23.818 -54.035 -1.119 1.00 28.08 72 ALA A C 1
ATOM 531 O O . ALA A 1 72 ? 23.516 -54.692 -2.111 1.00 28.08 72 ALA A O 1
ATOM 532 N N . ALA A 1 73 ? 24.855 -53.200 -1.066 1.00 29.97 73 ALA A N 1
ATOM 533 C CA . ALA A 1 73 ? 25.772 -52.811 -2.131 1.00 29.97 73 ALA A CA 1
ATOM 534 C C . ALA A 1 73 ? 26.334 -53.927 -3.036 1.00 29.97 73 ALA A C 1
ATOM 536 O O . ALA A 1 73 ? 26.589 -55.050 -2.606 1.00 29.97 73 ALA A O 1
ATOM 537 N N . ARG A 1 74 ? 26.746 -53.513 -4.242 1.00 25.78 74 ARG A N 1
ATOM 538 C CA . ARG A 1 74 ? 27.954 -54.038 -4.896 1.00 25.78 74 ARG A CA 1
ATOM 539 C C . ARG A 1 74 ? 28.950 -52.899 -5.131 1.00 25.78 74 ARG A C 1
ATOM 541 O O . ARG A 1 74 ? 28.569 -51.821 -5.575 1.00 25.78 74 ARG A O 1
ATOM 548 N N . ARG A 1 75 ? 30.225 -53.164 -4.841 1.00 27.97 75 ARG A N 1
ATOM 549 C CA . ARG A 1 75 ? 31.393 -52.446 -5.371 1.00 27.97 75 ARG A CA 1
ATOM 550 C C . ARG A 1 75 ? 32.150 -53.408 -6.285 1.00 27.97 75 ARG A C 1
ATOM 552 O O . ARG A 1 75 ? 32.157 -54.607 -6.017 1.00 27.97 75 ARG A O 1
ATOM 559 N N . ALA A 1 76 ? 32.836 -52.867 -7.281 1.00 28.38 76 ALA A N 1
ATOM 560 C CA . ALA A 1 76 ? 33.978 -53.501 -7.925 1.00 28.38 76 ALA A CA 1
ATOM 561 C C . ALA A 1 76 ? 34.962 -52.390 -8.314 1.00 28.38 76 ALA A C 1
ATOM 563 O O . ALA A 1 76 ? 34.544 -51.351 -8.825 1.00 28.38 76 ALA A O 1
ATOM 564 N N . ASP A 1 77 ? 36.244 -52.580 -8.022 1.00 28.48 77 ASP A N 1
ATOM 565 C CA . ASP A 1 77 ? 37.301 -51.610 -8.314 1.00 28.48 77 ASP A CA 1
ATOM 566 C C . ASP A 1 77 ? 37.932 -51.878 -9.690 1.00 28.48 77 ASP A C 1
ATOM 568 O O . ASP A 1 77 ? 38.015 -53.037 -10.102 1.00 28.48 77 ASP A O 1
ATOM 572 N N . ARG A 1 78 ? 38.533 -50.853 -10.320 1.00 27.94 78 ARG A N 1
ATOM 573 C CA . ARG A 1 78 ? 40.008 -50.794 -10.465 1.00 27.94 78 ARG A CA 1
ATOM 574 C C . ARG A 1 78 ? 40.546 -49.528 -11.149 1.00 27.94 78 ARG A C 1
ATOM 576 O O . ARG A 1 78 ? 39.904 -48.957 -12.014 1.00 27.94 78 ARG A O 1
ATOM 583 N N . ALA A 1 79 ? 41.762 -49.185 -10.704 1.00 26.83 79 ALA A N 1
ATOM 584 C CA . ALA A 1 79 ? 42.892 -48.491 -11.347 1.00 26.83 79 ALA A CA 1
ATOM 585 C C . ALA A 1 79 ? 42.613 -47.389 -12.402 1.00 26.83 79 ALA A C 1
ATOM 587 O O . ALA A 1 79 ? 41.983 -47.642 -13.416 1.00 26.83 79 ALA A O 1
ATOM 588 N N . ALA A 1 80 ? 43.058 -46.133 -12.271 1.00 29.27 80 ALA A N 1
ATOM 589 C CA . ALA A 1 80 ? 44.324 -45.551 -11.781 1.00 29.27 80 ALA A CA 1
ATOM 590 C C . ALA A 1 80 ? 45.513 -45.618 -12.765 1.00 29.27 80 ALA A C 1
ATOM 592 O O . ALA A 1 80 ? 46.150 -46.653 -12.932 1.00 29.27 80 ALA A O 1
ATOM 593 N N . ALA A 1 81 ? 45.878 -44.446 -13.293 1.00 28.64 81 ALA A N 1
ATOM 594 C CA . ALA A 1 81 ? 47.173 -44.116 -13.886 1.00 28.64 81 ALA A CA 1
ATOM 595 C C . ALA A 1 81 ? 47.614 -42.729 -13.369 1.00 28.64 81 ALA A C 1
ATOM 597 O O . ALA A 1 81 ? 46.775 -41.907 -12.997 1.00 28.64 81 ALA A O 1
ATOM 598 N N . ARG A 1 82 ? 48.926 -42.472 -13.293 1.00 30.59 82 ARG A N 1
ATOM 599 C CA . ARG A 1 82 ? 49.527 -41.217 -12.796 1.00 30.59 82 ARG A CA 1
ATOM 600 C C . ARG A 1 82 ? 50.458 -40.627 -13.855 1.00 30.59 82 ARG A C 1
ATOM 602 O O . ARG A 1 82 ? 51.142 -41.403 -14.503 1.00 30.59 82 ARG A O 1
ATOM 609 N N . HIS A 1 83 ? 50.549 -39.297 -13.933 1.00 27.72 83 HIS A N 1
ATOM 610 C CA . HIS A 1 83 ? 51.771 -38.457 -13.885 1.00 27.72 83 HIS A CA 1
ATOM 611 C C . HIS A 1 83 ? 51.352 -36.985 -14.152 1.00 27.72 83 HIS A C 1
ATOM 613 O O . HIS A 1 83 ? 50.381 -36.746 -14.856 1.00 27.72 83 HIS A O 1
ATOM 619 N N . VAL A 1 84 ? 51.797 -35.976 -13.384 1.00 29.14 84 VAL A N 1
ATOM 620 C CA . VAL A 1 84 ? 53.088 -35.246 -13.465 1.00 29.14 84 VAL A CA 1
ATOM 621 C C . VAL A 1 84 ? 53.356 -34.681 -14.875 1.00 29.14 84 VAL A C 1
ATOM 623 O O . VAL A 1 84 ? 53.466 -35.460 -15.806 1.00 29.14 84 VAL A O 1
ATOM 626 N N . GLY A 1 85 ? 53.542 -33.370 -15.092 1.00 27.16 85 GLY A N 1
ATOM 627 C CA . GLY A 1 85 ? 53.454 -32.221 -14.174 1.00 27.16 85 GLY A CA 1
ATOM 628 C C . GLY A 1 85 ? 54.222 -30.979 -14.678 1.00 27.16 85 GLY A C 1
ATOM 629 O O . GLY A 1 85 ? 54.702 -30.964 -15.802 1.00 27.16 85 GLY A O 1
ATOM 630 N N . ARG A 1 86 ? 54.421 -30.001 -13.775 1.00 28.86 86 ARG A N 1
ATOM 631 C CA . ARG A 1 86 ? 55.220 -28.751 -13.898 1.00 28.86 86 ARG A CA 1
ATOM 632 C C . ARG A 1 86 ? 54.637 -27.558 -14.682 1.00 28.86 86 ARG A C 1
ATOM 634 O O . ARG A 1 86 ? 53.871 -27.671 -15.626 1.00 28.86 86 ARG A O 1
ATOM 641 N N . ARG A 1 87 ? 55.064 -26.387 -14.191 1.00 31.78 87 ARG A N 1
ATOM 642 C CA . ARG A 1 87 ? 54.886 -25.019 -14.707 1.00 31.78 87 ARG A CA 1
ATOM 643 C C . ARG A 1 87 ? 55.724 -24.800 -15.976 1.00 31.78 87 ARG A C 1
ATOM 645 O O . ARG A 1 87 ? 56.772 -25.431 -16.091 1.00 31.78 87 ARG A O 1
ATOM 652 N N . SER A 1 88 ? 55.378 -23.786 -16.776 1.00 28.55 88 SER A N 1
ATOM 653 C CA . SER A 1 88 ? 56.213 -22.573 -16.923 1.00 28.55 88 SER A CA 1
ATOM 654 C C . SER A 1 88 ? 55.571 -21.512 -17.827 1.00 28.55 88 SER A C 1
ATOM 656 O O . SER A 1 88 ? 54.758 -21.819 -18.689 1.00 28.55 88 SER A O 1
ATOM 658 N N . SER A 1 89 ? 55.963 -20.257 -17.619 1.00 31.94 89 SER A N 1
ATOM 659 C CA . SER A 1 89 ? 55.664 -19.093 -18.465 1.00 31.94 89 SER A CA 1
ATOM 660 C C . SER A 1 89 ? 56.897 -18.682 -19.277 1.00 31.94 89 SER A C 1
ATOM 662 O O . SER A 1 89 ? 57.996 -18.840 -18.753 1.00 31.94 89 SER A O 1
ATOM 664 N N . VAL A 1 90 ? 56.719 -18.077 -20.461 1.00 29.25 90 VAL A N 1
ATOM 665 C CA . VAL A 1 90 ? 57.546 -16.998 -21.076 1.00 29.25 90 VAL A CA 1
ATOM 666 C C . VAL A 1 90 ? 56.913 -16.599 -22.434 1.00 29.25 90 VAL A C 1
ATOM 668 O O . VAL A 1 90 ? 55.904 -17.178 -22.829 1.00 29.25 90 VAL A O 1
ATOM 671 N N . SER A 1 91 ? 57.395 -15.529 -23.076 1.00 29.73 91 SER A N 1
ATOM 672 C CA . SER A 1 91 ? 56.697 -14.726 -24.098 1.00 29.73 91 SER A CA 1
ATOM 673 C C . SER A 1 91 ? 57.512 -14.483 -25.393 1.00 29.73 91 SER A C 1
ATOM 675 O O . SER A 1 91 ? 58.644 -14.942 -25.496 1.00 29.73 91 SER A O 1
ATOM 677 N N . HIS A 1 92 ? 56.956 -13.663 -26.310 1.00 31.81 92 HIS A N 1
ATOM 678 C CA . HIS A 1 92 ? 57.513 -13.117 -27.578 1.00 31.81 92 HIS A CA 1
ATOM 679 C C . HIS A 1 92 ? 57.383 -13.974 -28.859 1.00 31.81 92 HIS A C 1
ATOM 681 O O . HIS A 1 92 ? 57.525 -15.188 -28.821 1.00 31.81 92 HIS A O 1
ATOM 687 N N . GLY A 1 93 ? 57.177 -13.315 -30.022 1.00 26.64 93 GLY A N 1
ATOM 688 C CA . GLY A 1 93 ? 57.310 -13.964 -31.347 1.00 26.64 93 GLY A CA 1
ATOM 689 C C . GLY A 1 93 ? 56.529 -13.378 -32.546 1.00 26.64 93 GLY A C 1
ATOM 690 O O . GLY A 1 93 ? 55.784 -14.104 -33.188 1.00 26.64 93 GLY A O 1
ATOM 691 N N . ARG A 1 94 ? 56.677 -12.084 -32.877 1.00 28.81 94 ARG A N 1
ATOM 692 C CA . ARG A 1 94 ? 56.042 -11.408 -34.048 1.00 28.81 94 ARG A CA 1
ATOM 693 C C . ARG A 1 94 ? 56.144 -12.182 -35.388 1.00 28.81 94 ARG A C 1
ATOM 695 O O . ARG A 1 94 ? 57.252 -12.599 -35.720 1.00 28.81 94 ARG A O 1
ATOM 702 N N . ARG A 1 95 ? 55.112 -12.091 -36.256 1.00 26.56 95 ARG A N 1
ATOM 703 C CA . ARG A 1 95 ? 55.195 -11.501 -37.630 1.00 26.56 95 ARG A CA 1
ATOM 704 C C . ARG A 1 95 ? 53.837 -11.419 -38.370 1.00 26.56 95 ARG A C 1
ATOM 706 O O . ARG A 1 95 ? 52.994 -12.295 -38.247 1.00 26.56 95 ARG A O 1
ATOM 713 N N . SER A 1 96 ? 53.687 -10.355 -39.162 1.00 28.97 96 SER A N 1
ATOM 714 C CA . SER A 1 96 ? 52.713 -10.138 -40.265 1.00 28.97 96 SER A CA 1
ATOM 715 C C . SER A 1 96 ? 53.551 -10.028 -41.584 1.00 28.97 96 SER A C 1
ATOM 717 O O . SER A 1 96 ? 54.726 -10.411 -41.482 1.00 28.97 96 SER A O 1
ATOM 719 N N . PRO A 1 97 ? 53.128 -9.492 -42.768 1.00 54.75 97 PRO A N 1
ATOM 720 C CA . PRO A 1 97 ? 51.894 -8.757 -43.150 1.00 54.75 97 PRO A CA 1
ATOM 721 C C . PRO A 1 97 ? 51.292 -9.067 -44.557 1.00 54.75 97 PRO A C 1
ATOM 723 O O . PRO A 1 97 ? 51.893 -9.796 -45.335 1.00 54.75 97 PRO A O 1
ATOM 726 N N . ASP A 1 98 ? 50.149 -8.443 -44.903 1.00 28.16 98 ASP A N 1
ATOM 727 C CA . ASP A 1 98 ? 49.978 -7.476 -46.029 1.00 28.16 98 ASP A CA 1
ATOM 728 C C . ASP A 1 98 ? 48.515 -6.926 -46.058 1.00 28.16 98 ASP A C 1
ATOM 730 O O . ASP A 1 98 ? 47.610 -7.616 -45.602 1.00 28.16 98 ASP A O 1
ATOM 734 N N . ARG A 1 99 ? 48.234 -5.608 -46.197 1.00 32.59 99 ARG A N 1
ATOM 735 C CA . ARG A 1 99 ? 48.162 -4.683 -47.376 1.00 32.59 99 ARG A CA 1
ATOM 736 C C . ARG A 1 99 ? 46.842 -4.782 -48.189 1.00 32.59 99 ARG A C 1
ATOM 738 O O . ARG A 1 99 ? 46.378 -5.881 -48.428 1.00 32.59 99 ARG A O 1
ATOM 745 N N . ALA A 1 100 ? 46.206 -3.694 -48.671 1.00 29.89 100 ALA A N 1
ATOM 746 C CA . ALA A 1 100 ? 46.511 -2.250 -48.570 1.00 29.89 100 ALA A CA 1
ATOM 747 C C . ALA A 1 100 ? 45.304 -1.288 -48.809 1.00 29.89 100 ALA A C 1
ATOM 749 O O . ALA A 1 100 ? 44.491 -1.525 -49.689 1.00 29.89 100 ALA A O 1
ATOM 750 N N . ARG A 1 101 ? 45.324 -0.143 -48.091 1.00 33.56 101 ARG A N 1
ATOM 751 C CA . ARG A 1 101 ? 45.085 1.277 -48.504 1.00 33.56 101 ARG A CA 1
ATOM 752 C C . ARG A 1 101 ? 43.978 1.673 -49.516 1.00 33.56 101 ARG A C 1
ATOM 754 O O . ARG A 1 101 ? 44.031 1.241 -50.662 1.00 33.56 101 ARG A O 1
ATOM 761 N N . ARG A 1 102 ? 43.290 2.797 -49.217 1.00 29.05 102 ARG A N 1
ATOM 762 C CA . ARG A 1 102 ? 43.424 4.097 -49.945 1.00 29.05 102 ARG A CA 1
ATOM 763 C C . ARG A 1 102 ? 42.816 5.291 -49.172 1.00 29.05 102 ARG A C 1
ATOM 765 O O . ARG A 1 102 ? 41.891 5.100 -48.402 1.00 29.05 102 ARG A O 1
ATOM 772 N N . ASP A 1 103 ? 43.416 6.468 -49.382 1.00 31.22 103 ASP A N 1
ATOM 773 C CA . ASP A 1 103 ? 43.211 7.813 -48.782 1.00 31.22 103 ASP A CA 1
ATOM 774 C C . ASP A 1 103 ? 44.215 8.769 -49.496 1.00 31.22 103 ASP A C 1
ATOM 776 O O . ASP A 1 103 ? 45.133 8.235 -50.142 1.00 31.22 103 ASP A O 1
ATOM 780 N N . PRO A 1 104 ? 44.225 10.115 -49.326 1.00 64.69 104 PRO A N 1
ATOM 781 C CA . PRO A 1 104 ? 43.190 11.090 -48.940 1.00 64.69 104 PRO A CA 1
ATOM 782 C C . PRO A 1 104 ? 43.045 12.182 -50.054 1.00 64.69 104 PRO A C 1
ATOM 784 O O . PRO A 1 104 ? 43.314 11.856 -51.216 1.00 64.69 104 PRO A O 1
ATOM 787 N N . PRO A 1 105 ? 42.619 13.446 -49.784 1.00 57.41 105 PRO A N 1
ATOM 788 C CA . PRO A 1 105 ? 43.562 14.480 -49.300 1.00 57.41 105 PRO A CA 1
ATOM 789 C C . PRO A 1 105 ? 42.934 15.565 -48.371 1.00 57.41 105 PRO A C 1
ATOM 791 O O . PRO A 1 105 ? 41.875 15.374 -47.785 1.00 57.41 105 PRO A O 1
ATOM 794 N N . CYS A 1 106 ? 43.584 16.728 -48.217 1.00 30.92 106 CYS A N 1
ATOM 795 C CA . CYS A 1 106 ? 44.308 17.108 -46.991 1.00 30.92 106 CYS A CA 1
ATOM 796 C C . CYS A 1 106 ? 44.894 18.542 -47.068 1.00 30.92 106 CYS A C 1
ATOM 798 O O . CYS A 1 106 ? 45.840 18.722 -47.822 1.00 30.92 106 CYS A O 1
ATOM 800 N N . ASP A 1 107 ? 44.440 19.507 -46.246 1.00 29.45 107 ASP A N 1
ATOM 801 C CA . ASP A 1 107 ? 45.192 20.733 -45.852 1.00 29.45 107 ASP A CA 1
ATOM 802 C C . ASP A 1 107 ? 44.457 21.500 -44.719 1.00 29.45 107 ASP A C 1
ATOM 804 O O . ASP A 1 107 ? 43.256 21.308 -44.551 1.00 29.45 107 ASP A O 1
ATOM 808 N N . ARG A 1 108 ? 44.996 22.445 -43.926 1.00 33.25 108 ARG A N 1
ATOM 809 C CA . ARG A 1 108 ? 46.306 22.776 -43.295 1.00 33.25 108 ARG A CA 1
ATOM 810 C C . ARG A 1 108 ? 46.284 24.293 -43.002 1.00 33.25 108 ARG A C 1
ATOM 812 O O . ARG A 1 108 ? 46.157 25.055 -43.946 1.00 33.25 108 ARG A O 1
ATOM 819 N N . HIS A 1 109 ? 46.493 24.739 -41.750 1.00 27.48 109 HIS A N 1
ATOM 820 C CA . HIS A 1 109 ? 47.513 25.753 -41.371 1.00 27.48 109 HIS A CA 1
ATOM 821 C C . HIS A 1 109 ? 47.522 26.139 -39.864 1.00 27.48 109 HIS A C 1
ATOM 823 O O . HIS A 1 109 ? 46.649 25.778 -39.080 1.00 27.48 109 HIS A O 1
ATOM 829 N N . ARG A 1 110 ? 48.605 26.824 -39.464 1.00 28.84 110 ARG A N 1
ATOM 830 C CA . ARG A 1 110 ? 49.040 27.379 -38.146 1.00 28.84 110 ARG A CA 1
ATOM 831 C C . ARG A 1 110 ? 50.121 28.470 -38.475 1.00 28.84 110 ARG A C 1
ATOM 833 O O . ARG A 1 110 ? 50.488 28.475 -39.658 1.00 28.84 110 ARG A O 1
ATOM 840 N N . PRO A 1 111 ? 50.729 29.313 -37.574 1.00 54.72 111 PRO A N 1
ATOM 841 C CA . PRO A 1 111 ? 50.807 29.293 -36.084 1.00 54.72 111 PRO A CA 1
ATOM 842 C C . PRO A 1 111 ? 50.922 30.684 -35.322 1.00 54.72 111 PRO A C 1
ATOM 844 O O . PRO A 1 111 ? 50.807 31.740 -35.921 1.00 54.72 111 PRO A O 1
ATOM 847 N N . ARG A 1 112 ? 51.333 30.641 -34.022 1.00 30.70 112 ARG A N 1
ATOM 848 C CA . ARG A 1 112 ? 52.225 31.575 -33.229 1.00 30.70 112 ARG A CA 1
ATOM 849 C C . ARG A 1 112 ? 51.710 32.801 -32.396 1.00 30.70 112 ARG A C 1
ATOM 851 O O . ARG A 1 112 ? 51.407 33.847 -32.934 1.00 30.70 112 ARG A O 1
ATOM 858 N N . ARG A 1 113 ? 51.901 32.677 -31.056 1.00 30.34 113 ARG A N 1
ATOM 859 C CA . ARG A 1 113 ? 52.477 33.600 -30.009 1.00 30.34 113 ARG A CA 1
ATOM 860 C C . ARG A 1 113 ? 52.217 35.140 -30.015 1.00 30.34 113 ARG A C 1
ATOM 862 O O . ARG A 1 113 ? 52.677 35.788 -30.943 1.00 30.34 113 ARG A O 1
ATOM 869 N N . GLN A 1 114 ? 51.882 35.741 -28.844 1.00 30.25 114 GLN A N 1
ATOM 870 C CA . GLN A 1 114 ? 52.821 36.454 -27.909 1.00 30.25 114 GLN A CA 1
ATOM 871 C C . GLN A 1 114 ? 52.178 37.177 -26.667 1.00 30.25 114 GLN A C 1
ATOM 873 O O . GLN A 1 114 ? 51.040 37.608 -26.726 1.00 30.25 114 GLN A O 1
ATOM 878 N N . GLN A 1 115 ? 52.982 37.321 -25.587 1.00 29.05 115 GLN A N 1
ATOM 879 C CA . GLN A 1 115 ? 53.096 38.382 -24.530 1.00 29.05 115 GLN A CA 1
ATOM 880 C C . GLN A 1 115 ? 51.991 38.849 -23.513 1.00 29.05 115 GLN A C 1
ATOM 882 O O . GLN A 1 115 ? 50.958 39.384 -23.875 1.00 29.05 115 GLN A O 1
ATOM 887 N N . ARG A 1 116 ? 52.379 38.766 -22.212 1.00 30.03 116 ARG A N 1
ATOM 888 C CA . ARG A 1 116 ? 52.458 39.768 -21.089 1.00 30.03 116 ARG A CA 1
ATOM 889 C C . ARG A 1 116 ? 51.301 40.713 -20.617 1.00 30.03 116 ARG A C 1
ATOM 891 O O . ARG A 1 116 ? 50.885 41.611 -21.325 1.00 30.03 116 ARG A O 1
ATOM 898 N N . GLU A 1 117 ? 51.099 40.661 -19.281 1.00 28.38 117 GLU A N 1
ATOM 899 C CA . GLU A 1 117 ? 51.018 41.760 -18.261 1.00 28.38 117 GLU A CA 1
ATOM 900 C C . GLU A 1 117 ? 49.711 42.490 -17.793 1.00 28.38 117 GLU A C 1
ATOM 902 O O . GLU A 1 117 ? 48.966 43.076 -18.560 1.00 28.38 117 GLU A O 1
ATOM 907 N N . ARG A 1 118 ? 49.577 42.539 -16.442 1.00 27.34 118 ARG A N 1
ATOM 908 C CA . ARG A 1 118 ? 49.041 43.577 -15.500 1.00 27.34 118 ARG A CA 1
ATOM 909 C C . ARG A 1 118 ? 47.598 44.153 -15.577 1.00 27.34 118 ARG A C 1
ATOM 911 O O . ARG A 1 118 ? 47.324 45.095 -16.303 1.00 27.34 118 ARG A O 1
ATOM 918 N N . VAL A 1 119 ? 46.766 43.744 -14.600 1.00 30.28 119 VAL A N 1
ATOM 919 C CA . VAL A 1 119 ? 46.292 44.538 -13.415 1.00 30.28 119 VAL A CA 1
ATOM 920 C C . VAL A 1 119 ? 46.163 46.074 -13.597 1.00 30.28 119 VAL A C 1
ATOM 922 O O . VAL A 1 119 ? 47.196 46.723 -13.774 1.00 30.28 119 VAL A O 1
ATOM 925 N N . PRO A 1 120 ? 44.965 46.692 -13.402 1.00 41.19 120 PRO A N 1
ATOM 926 C CA . PRO A 1 120 ? 44.604 47.197 -12.054 1.00 41.19 120 PRO A CA 1
ATOM 927 C C . PRO A 1 120 ? 43.104 47.212 -11.642 1.00 41.19 120 PRO A C 1
ATOM 929 O O . PRO A 1 120 ? 42.197 47.000 -12.437 1.00 41.19 120 PRO A O 1
ATOM 932 N N . VAL A 1 121 ? 42.868 47.526 -10.356 1.00 34.34 121 VAL A N 1
ATOM 933 C CA . VAL A 1 121 ? 41.566 47.705 -9.667 1.00 34.34 121 VAL A CA 1
ATOM 934 C C . VAL A 1 121 ? 41.561 49.050 -8.924 1.00 34.34 121 VAL A C 1
ATOM 936 O O . VAL A 1 121 ? 42.586 49.369 -8.331 1.00 34.34 121 VAL A O 1
ATOM 939 N N . ARG A 1 122 ? 40.429 49.783 -8.875 1.00 30.27 122 ARG A N 1
ATOM 940 C CA . ARG A 1 122 ? 40.033 50.827 -7.876 1.00 30.27 122 ARG A CA 1
ATOM 941 C C . ARG A 1 122 ? 38.541 51.186 -8.112 1.00 30.27 122 ARG A C 1
ATOM 943 O O . ARG A 1 122 ? 38.191 51.311 -9.274 1.00 30.27 122 ARG A O 1
ATOM 950 N N . THR A 1 123 ? 37.553 51.376 -7.215 1.00 30.08 123 THR A N 1
ATOM 951 C CA . THR A 1 123 ? 37.318 51.563 -5.750 1.00 30.08 123 THR A CA 1
ATOM 952 C C . THR A 1 123 ? 36.473 52.836 -5.519 1.00 30.08 123 THR A C 1
ATOM 954 O O . THR A 1 123 ? 36.942 53.917 -5.872 1.00 30.08 123 THR A O 1
ATOM 957 N N . ARG A 1 124 ? 35.316 52.735 -4.838 1.00 28.56 124 ARG A N 1
ATOM 958 C CA . ARG A 1 124 ? 34.600 53.773 -4.033 1.00 28.56 124 ARG A CA 1
ATOM 959 C C . ARG A 1 124 ? 33.376 53.096 -3.361 1.00 28.56 124 ARG A C 1
ATOM 961 O O . ARG A 1 124 ? 32.755 52.277 -4.019 1.00 28.56 124 ARG A O 1
ATOM 968 N N . GLY A 1 125 ? 32.967 53.356 -2.110 1.00 27.30 125 GLY A N 1
ATOM 969 C CA . GLY A 1 125 ? 33.689 53.985 -0.990 1.00 27.30 125 GLY A CA 1
ATOM 970 C C . GLY A 1 125 ? 32.799 54.532 0.154 1.00 27.30 125 GLY A C 1
ATOM 971 O O . GLY A 1 125 ? 32.187 55.578 -0.022 1.00 27.30 125 GLY A O 1
ATOM 972 N N . GLY A 1 126 ? 32.841 53.920 1.353 1.00 24.86 126 GLY A N 1
ATOM 973 C CA . GLY A 1 126 ? 32.329 54.478 2.633 1.00 24.86 126 GLY A CA 1
ATOM 974 C C . GLY A 1 126 ? 31.146 53.721 3.278 1.00 24.86 126 GLY A C 1
ATOM 975 O O . GLY A 1 126 ? 30.433 53.025 2.573 1.00 24.86 126 GLY A O 1
ATOM 976 N N . ARG A 1 127 ? 30.894 53.800 4.601 1.00 26.72 127 ARG A N 1
ATOM 977 C CA . ARG A 1 127 ? 31.700 54.340 5.731 1.00 26.72 127 ARG A CA 1
ATOM 978 C C . ARG A 1 127 ? 31.351 53.619 7.065 1.00 26.72 127 ARG A C 1
ATOM 980 O O . ARG A 1 127 ? 30.342 52.939 7.162 1.00 26.72 127 ARG A O 1
ATOM 987 N N . CYS A 1 128 ? 32.235 53.755 8.060 1.00 27.72 128 CYS A N 1
ATOM 988 C CA . CYS A 1 128 ? 32.264 53.076 9.382 1.00 27.72 128 CYS A CA 1
ATOM 989 C C . CYS A 1 128 ? 31.538 53.916 10.491 1.00 27.72 128 CYS A C 1
ATOM 991 O O . CYS A 1 128 ? 31.116 55.012 10.111 1.00 27.72 128 CYS A O 1
ATOM 993 N N . PRO A 1 129 ? 31.430 53.547 11.813 1.00 53.56 129 PRO A N 1
ATOM 994 C CA . PRO A 1 129 ? 32.531 52.982 12.642 1.00 53.56 129 PRO A CA 1
ATOM 995 C C . PRO A 1 129 ? 32.260 52.098 13.912 1.00 53.56 129 PRO A C 1
ATOM 997 O O . PRO A 1 129 ? 31.216 52.168 14.544 1.00 53.56 129 PRO A O 1
ATOM 1000 N N . ALA A 1 130 ? 33.361 51.474 14.395 1.00 33.59 130 ALA A N 1
ATOM 1001 C CA . ALA A 1 130 ? 33.761 51.241 15.816 1.00 33.59 130 ALA A CA 1
ATOM 1002 C C . ALA A 1 130 ? 33.053 50.152 16.678 1.00 33.59 130 ALA A C 1
ATOM 1004 O O . ALA A 1 130 ? 31.866 49.922 16.530 1.00 33.59 130 ALA A O 1
ATOM 1005 N N . ARG A 1 131 ? 33.706 49.466 17.650 1.00 29.70 131 ARG A N 1
ATOM 1006 C CA . ARG A 1 131 ? 35.127 49.364 18.129 1.00 29.70 131 ARG A CA 1
ATOM 1007 C C . ARG A 1 131 ? 35.300 47.990 18.854 1.00 29.70 131 ARG A C 1
ATOM 1009 O O . ARG A 1 131 ? 34.400 47.603 19.578 1.00 29.70 131 ARG A O 1
ATOM 1016 N N . ALA A 1 132 ? 36.317 47.156 18.561 1.00 33.28 132 ALA A N 1
ATOM 1017 C CA . ALA A 1 132 ? 37.645 47.027 19.232 1.00 33.28 132 ALA A CA 1
ATOM 1018 C C . ALA A 1 132 ? 37.628 46.481 20.689 1.00 33.28 132 ALA A C 1
ATOM 1020 O O . ALA A 1 132 ? 36.778 46.913 21.449 1.00 33.28 132 ALA A O 1
ATOM 1021 N N . ARG A 1 133 ? 38.556 45.657 21.236 1.00 36.88 133 ARG A N 1
ATOM 1022 C CA . ARG A 1 133 ? 39.775 44.845 20.871 1.00 36.88 133 ARG A CA 1
ATOM 1023 C C . ARG A 1 133 ? 40.046 43.919 22.114 1.00 36.88 133 ARG A C 1
ATOM 1025 O O . ARG A 1 133 ? 39.464 44.205 23.151 1.00 36.88 133 ARG A O 1
ATOM 1032 N N . ARG A 1 134 ? 40.868 42.852 22.208 1.00 30.31 134 ARG A N 1
ATOM 1033 C CA . ARG A 1 134 ? 42.267 42.459 21.834 1.00 30.31 134 ARG A CA 1
ATOM 1034 C C . ARG A 1 134 ? 42.357 40.900 21.954 1.00 30.31 134 ARG A C 1
ATOM 1036 O O . ARG A 1 134 ? 41.413 40.324 22.474 1.00 30.31 134 ARG A O 1
ATOM 1043 N N . GLY A 1 135 ? 43.406 40.137 21.604 1.00 26.98 135 GLY A N 1
ATOM 1044 C CA . GLY A 1 135 ? 44.734 40.365 20.997 1.00 26.98 135 GLY A CA 1
ATOM 1045 C C . GLY A 1 135 ? 45.544 39.037 20.956 1.00 26.98 135 GLY A C 1
ATOM 1046 O O . GLY A 1 135 ? 45.234 38.131 21.721 1.00 26.98 135 GLY A O 1
ATOM 1047 N N . LEU A 1 136 ? 46.539 38.893 20.064 1.00 30.38 136 LEU A N 1
ATOM 1048 C CA . LEU A 1 136 ? 47.297 37.637 19.828 1.00 30.38 136 LEU A CA 1
ATOM 1049 C C . LEU A 1 136 ? 48.681 37.600 20.511 1.00 30.38 136 LEU A C 1
ATOM 1051 O O . LEU A 1 136 ? 49.261 38.661 20.722 1.00 30.38 136 LEU A O 1
ATOM 1055 N N . ALA A 1 137 ? 49.265 36.395 20.655 1.00 29.05 137 ALA A N 1
ATOM 1056 C CA . ALA A 1 137 ? 50.653 36.097 20.242 1.00 29.05 137 ALA A CA 1
ATOM 1057 C C . ALA A 1 137 ? 50.955 34.573 20.158 1.00 29.05 137 ALA A C 1
ATOM 1059 O O . ALA A 1 137 ? 50.336 33.767 20.847 1.00 29.05 137 ALA A O 1
ATOM 1060 N N . ARG A 1 138 ? 51.951 34.199 19.339 1.00 30.33 138 ARG A N 1
ATOM 1061 C CA . ARG A 1 138 ? 52.718 32.929 19.353 1.00 30.33 138 ARG A CA 1
ATOM 1062 C C . ARG A 1 138 ? 54.212 33.293 19.366 1.00 30.33 138 ARG A C 1
ATOM 1064 O O . ARG A 1 138 ? 54.538 34.310 18.759 1.00 30.33 138 ARG A O 1
ATOM 1071 N N . LEU A 1 139 ? 55.086 32.440 19.918 1.00 30.33 139 LEU A N 1
ATOM 1072 C CA . LEU A 1 139 ? 56.224 31.821 19.195 1.00 30.33 139 LEU A CA 1
ATOM 1073 C C . LEU A 1 139 ? 57.115 30.935 20.099 1.00 30.33 139 LEU A C 1
ATOM 1075 O O . LEU A 1 139 ? 57.271 31.186 21.288 1.00 30.33 139 LEU A O 1
ATOM 1079 N N . ASP A 1 140 ? 57.649 29.894 19.462 1.00 28.33 140 ASP A N 1
ATOM 1080 C CA . ASP A 1 140 ? 58.778 28.985 19.726 1.00 28.33 140 ASP A CA 1
ATOM 1081 C C . ASP A 1 140 ? 59.520 28.932 21.080 1.00 28.33 140 ASP A C 1
ATOM 1083 O O . ASP A 1 140 ? 60.105 29.905 21.554 1.00 28.33 140 ASP A O 1
ATOM 1087 N N . ARG A 1 141 ? 59.713 27.686 21.547 1.00 27.41 141 ARG A N 1
ATOM 1088 C CA . ARG A 1 141 ? 61.023 27.067 21.864 1.00 27.41 141 ARG A CA 1
ATOM 1089 C C . ARG A 1 141 ? 60.901 25.536 21.752 1.00 27.41 141 ARG A C 1
ATOM 1091 O O . ARG A 1 141 ? 59.793 25.011 21.804 1.00 27.41 141 ARG A O 1
ATOM 1098 N N . GLY A 1 142 ? 62.019 24.836 21.539 1.00 24.12 142 GLY A N 1
ATOM 1099 C CA . GLY A 1 142 ? 62.048 23.388 21.260 1.00 24.12 142 GLY A CA 1
ATOM 1100 C C . GLY A 1 142 ? 62.917 22.570 22.227 1.00 24.12 142 GLY A C 1
ATOM 1101 O O . GLY A 1 142 ? 63.055 22.935 23.389 1.00 24.12 142 GLY A O 1
ATOM 1102 N N . ALA A 1 143 ? 63.546 21.517 21.684 1.00 26.31 143 ALA A N 1
ATOM 1103 C CA . ALA A 1 143 ? 64.347 20.466 22.341 1.00 26.31 143 ALA A CA 1
ATOM 1104 C C . ALA A 1 143 ? 63.563 19.277 22.949 1.00 26.31 143 ALA A C 1
ATOM 1106 O O . ALA A 1 143 ? 62.392 19.371 23.302 1.00 26.31 143 ALA A O 1
ATOM 1107 N N . GLN A 1 144 ? 64.235 18.121 22.988 1.00 28.47 144 GLN A N 1
ATOM 1108 C CA . GLN A 1 144 ? 63.727 16.788 23.354 1.00 28.47 144 GLN A CA 1
ATOM 1109 C C . GLN A 1 144 ? 64.392 16.306 24.656 1.00 28.47 144 GLN A C 1
ATOM 1111 O O . GLN A 1 144 ? 65.522 16.715 24.918 1.00 28.47 144 GLN A O 1
ATOM 1116 N N . THR A 1 145 ? 63.803 15.342 25.385 1.00 25.52 145 THR A N 1
ATOM 1117 C CA . THR A 1 145 ? 64.561 14.228 26.023 1.00 25.52 145 THR A CA 1
ATOM 1118 C C . THR A 1 145 ? 63.671 13.092 26.578 1.00 25.52 145 THR A C 1
ATOM 1120 O O . THR A 1 145 ? 62.469 13.265 26.717 1.00 25.52 145 THR A O 1
ATOM 1123 N N . ALA A 1 146 ? 64.318 11.935 26.816 1.00 26.20 146 ALA A N 1
ATOM 1124 C CA . ALA A 1 146 ? 63.972 10.658 27.493 1.00 26.20 146 ALA A CA 1
ATOM 1125 C C . ALA A 1 146 ? 62.583 10.419 28.169 1.00 26.20 146 ALA A C 1
ATOM 1127 O O . ALA A 1 146 ? 62.002 11.339 28.720 1.00 26.20 146 ALA A O 1
ATOM 1128 N N . SER A 1 147 ? 61.974 9.213 28.240 1.00 25.08 147 SER A N 1
ATOM 1129 C CA . SER A 1 147 ? 62.353 7.774 28.074 1.00 25.08 147 SER A CA 1
ATOM 1130 C C . SER A 1 147 ? 62.535 6.957 29.382 1.00 25.08 147 SER A C 1
ATOM 1132 O O . SER A 1 147 ? 63.113 7.456 30.341 1.00 25.08 147 SER A O 1
ATOM 1134 N N . ARG A 1 148 ? 62.123 5.666 29.338 1.00 24.72 148 ARG A N 1
ATOM 1135 C CA . ARG A 1 148 ? 62.098 4.595 30.389 1.00 24.72 148 ARG A CA 1
ATOM 1136 C C . ARG A 1 148 ? 60.956 4.724 31.435 1.00 24.72 148 ARG A C 1
ATOM 1138 O O . ARG A 1 148 ? 60.558 5.838 31.734 1.00 24.72 148 ARG A O 1
ATOM 1145 N N . ALA A 1 149 ? 60.236 3.679 31.898 1.00 24.62 149 ALA A N 1
ATOM 1146 C CA . ALA A 1 149 ? 60.515 2.257 32.253 1.00 24.62 149 ALA A CA 1
ATOM 1147 C C . ALA A 1 149 ? 61.133 2.099 33.673 1.00 24.62 149 ALA A C 1
ATOM 1149 O O . ALA A 1 149 ? 61.990 2.905 34.010 1.00 24.62 149 ALA A O 1
ATOM 1150 N N . LEU A 1 150 ? 60.802 1.119 34.546 1.00 26.12 150 LEU A N 1
ATOM 1151 C CA . LEU A 1 150 ? 60.036 -0.156 34.423 1.00 26.12 150 LEU A CA 1
ATOM 1152 C C . LEU A 1 150 ? 59.269 -0.494 35.779 1.00 26.12 150 LEU A C 1
ATOM 1154 O O . LEU A 1 150 ? 58.757 0.489 36.311 1.00 26.12 150 LEU A O 1
ATOM 1158 N N . PRO A 1 151 ? 59.030 -1.726 36.342 1.00 55.09 151 PRO A N 1
ATOM 1159 C CA . PRO A 1 151 ? 57.779 -2.019 37.092 1.00 55.09 151 PRO A CA 1
ATOM 1160 C C . PRO A 1 151 ? 57.942 -2.605 38.537 1.00 55.09 151 PRO A C 1
ATOM 1162 O O . PRO A 1 151 ? 58.981 -2.438 39.166 1.00 55.09 151 PRO A O 1
ATOM 1165 N N . ASP A 1 152 ? 56.923 -3.372 38.982 1.00 26.64 152 ASP A N 1
ATOM 1166 C CA . ASP A 1 152 ? 56.803 -4.211 40.203 1.00 26.64 152 ASP A CA 1
ATOM 1167 C C . ASP A 1 152 ? 56.547 -3.457 41.539 1.00 26.64 152 ASP A C 1
ATOM 1169 O O . ASP A 1 152 ? 56.771 -2.257 41.635 1.00 26.64 152 ASP A O 1
ATOM 1173 N N . LEU A 1 153 ? 55.951 -4.053 42.592 1.00 24.38 153 LEU A N 1
ATOM 1174 C CA . LEU A 1 153 ? 55.885 -5.480 42.969 1.00 24.38 153 LEU A CA 1
ATOM 1175 C C . LEU A 1 153 ? 54.523 -5.928 43.570 1.00 24.38 153 LEU A C 1
ATOM 1177 O O . LEU A 1 153 ? 53.713 -5.128 44.033 1.00 24.38 153 LEU A O 1
ATOM 1181 N N . ARG A 1 154 ? 54.277 -7.247 43.575 1.00 26.11 154 ARG A N 1
ATOM 1182 C CA . ARG A 1 154 ? 53.099 -7.952 44.151 1.00 26.11 154 ARG A CA 1
ATOM 1183 C C . ARG A 1 154 ? 53.260 -8.251 45.661 1.00 26.11 154 ARG A C 1
ATOM 1185 O O . ARG A 1 154 ? 54.391 -8.276 46.120 1.00 26.11 154 ARG A O 1
ATOM 1192 N N . LEU A 1 155 ? 52.198 -8.722 46.353 1.00 27.52 155 LEU A N 1
ATOM 1193 C CA . LEU A 1 155 ? 52.132 -10.093 46.950 1.00 27.52 155 LEU A CA 1
ATOM 1194 C C . LEU A 1 155 ? 50.814 -10.425 47.725 1.00 27.52 155 LEU A C 1
ATOM 1196 O O . LEU A 1 155 ? 50.459 -9.709 48.646 1.00 27.52 155 LEU A O 1
ATOM 1200 N N . GLN A 1 156 ? 50.240 -11.622 47.462 1.00 29.02 156 GLN A N 1
ATOM 1201 C CA . GLN A 1 156 ? 49.482 -12.522 48.391 1.00 29.02 156 GLN A CA 1
ATOM 1202 C C . GLN A 1 156 ? 48.166 -12.033 49.062 1.00 29.02 156 GLN A C 1
ATOM 1204 O O . GLN A 1 156 ? 47.933 -10.847 49.203 1.00 29.02 156 GLN A O 1
ATOM 1209 N N . ARG A 1 157 ? 47.227 -12.876 49.547 1.00 29.27 157 ARG A N 1
ATOM 1210 C CA . ARG A 1 157 ? 46.834 -14.316 49.399 1.00 29.27 157 ARG A CA 1
ATOM 1211 C C . ARG A 1 157 ? 45.325 -14.380 49.785 1.00 29.27 157 ARG A C 1
ATOM 1213 O O . ARG A 1 157 ? 44.854 -13.486 50.469 1.00 29.27 157 ARG A O 1
ATOM 1220 N N . ARG A 1 158 ? 44.483 -15.360 49.429 1.00 27.28 158 ARG A N 1
ATOM 1221 C CA . ARG A 1 158 ? 44.542 -16.838 49.567 1.00 27.28 158 ARG A CA 1
ATOM 1222 C C . ARG A 1 158 ? 43.633 -17.506 48.508 1.00 27.28 158 ARG A C 1
ATOM 1224 O O . ARG A 1 158 ? 42.871 -16.818 47.842 1.00 27.28 158 ARG A O 1
ATOM 1231 N N . GLY A 1 159 ? 43.638 -18.842 48.403 1.00 25.22 159 GLY A N 1
ATOM 1232 C CA . GLY A 1 159 ? 42.686 -19.573 47.550 1.00 25.22 159 GLY A CA 1
ATOM 1233 C C . GLY A 1 159 ? 42.445 -21.040 47.938 1.00 25.22 159 GLY A C 1
ATOM 1234 O O . GLY A 1 159 ? 43.195 -21.620 48.723 1.00 25.22 159 GLY A O 1
ATOM 1235 N N . ARG A 1 160 ? 41.391 -21.623 47.351 1.00 27.64 160 ARG A N 1
ATOM 1236 C CA . ARG A 1 160 ? 41.027 -23.056 47.255 1.00 27.64 160 ARG A CA 1
ATOM 1237 C C . ARG A 1 160 ? 40.258 -23.233 45.923 1.00 27.64 160 ARG A C 1
ATOM 1239 O O . ARG A 1 160 ? 39.613 -22.286 45.499 1.00 27.64 160 ARG A O 1
ATOM 1246 N N . GLY A 1 161 ? 40.260 -24.370 45.224 1.00 26.12 161 GLY A N 1
ATOM 1247 C CA . GLY A 1 161 ? 41.066 -25.576 45.428 1.00 26.12 161 GLY A CA 1
ATOM 1248 C C . GLY A 1 161 ? 40.600 -26.785 44.591 1.00 26.12 161 GLY A C 1
ATOM 1249 O O . GLY A 1 161 ? 39.687 -27.481 45.009 1.00 26.12 161 GLY A O 1
ATOM 1250 N N . ARG A 1 162 ? 41.342 -27.090 43.511 1.00 25.66 162 ARG A N 1
ATOM 1251 C CA . ARG A 1 162 ? 41.340 -28.325 42.677 1.00 25.66 162 ARG A CA 1
ATOM 1252 C C . ARG A 1 162 ? 40.221 -28.551 41.635 1.00 25.66 162 ARG A C 1
ATOM 1254 O O . ARG A 1 162 ? 39.060 -28.217 41.815 1.00 25.66 162 ARG A O 1
ATOM 1261 N N . ARG A 1 163 ? 40.669 -29.156 40.522 1.00 26.53 163 ARG A N 1
ATOM 1262 C CA . ARG A 1 163 ? 39.936 -29.598 39.319 1.00 26.53 163 ARG A CA 1
ATOM 1263 C C . ARG A 1 163 ? 39.246 -30.955 39.531 1.00 26.53 163 ARG A C 1
ATOM 1265 O O . ARG A 1 163 ? 39.698 -31.717 40.383 1.00 26.53 163 ARG A O 1
ATOM 1272 N N . ARG A 1 164 ? 38.382 -31.344 38.584 1.00 25.14 164 ARG A N 1
ATOM 1273 C CA . ARG A 1 164 ? 38.530 -32.610 37.830 1.00 25.14 164 ARG A CA 1
ATOM 1274 C C . ARG A 1 164 ? 38.039 -32.433 36.389 1.00 25.14 164 ARG A C 1
ATOM 1276 O O . ARG A 1 164 ? 37.076 -31.711 36.160 1.00 25.14 164 ARG A O 1
ATOM 1283 N N . ASP A 1 165 ? 38.716 -33.090 35.454 1.00 26.94 165 ASP A N 1
ATOM 1284 C CA . ASP A 1 165 ? 38.352 -33.158 34.037 1.00 26.94 165 ASP A CA 1
ATOM 1285 C C . ASP A 1 165 ? 37.500 -34.404 33.753 1.00 26.94 165 ASP A C 1
ATOM 1287 O O . ASP A 1 165 ? 37.758 -35.461 34.324 1.00 26.94 165 ASP A O 1
ATOM 1291 N N . HIS A 1 166 ? 36.553 -34.295 32.819 1.00 24.47 166 HIS A N 1
ATOM 1292 C CA . HIS A 1 166 ? 36.205 -35.345 31.852 1.00 24.47 166 HIS A CA 1
ATOM 1293 C C . HIS A 1 166 ? 35.373 -34.721 30.724 1.00 24.47 166 HIS A C 1
ATOM 1295 O O . HIS A 1 166 ? 34.383 -34.041 30.982 1.00 24.47 166 HIS A O 1
ATOM 1301 N N . GLY A 1 167 ? 35.760 -34.957 29.469 1.00 23.44 167 GLY A N 1
ATOM 1302 C CA . GLY A 1 167 ? 34.990 -34.532 28.299 1.00 23.44 167 GLY A CA 1
ATOM 1303 C C . GLY A 1 167 ? 34.419 -35.727 27.542 1.00 23.44 167 GLY A C 1
ATOM 1304 O O . GLY A 1 167 ? 35.125 -36.715 27.351 1.00 23.44 167 GLY A O 1
ATOM 1305 N N . GLN A 1 168 ? 33.177 -35.623 27.055 1.00 24.05 168 GLN A N 1
ATOM 1306 C CA . GLN A 1 168 ? 32.663 -36.513 26.011 1.00 24.05 168 GLN A CA 1
ATOM 1307 C C . GLN A 1 168 ? 31.579 -35.862 25.129 1.00 24.05 168 GLN A C 1
ATOM 1309 O O . GLN A 1 168 ? 30.593 -35.309 25.600 1.00 24.05 168 GLN A O 1
ATOM 1314 N N . LEU A 1 169 ? 31.825 -35.958 23.822 1.00 22.72 169 LEU A N 1
ATOM 1315 C CA . LEU A 1 169 ? 30.908 -36.040 22.676 1.00 22.72 169 LEU A CA 1
ATOM 1316 C C . LEU A 1 169 ? 29.426 -35.605 22.815 1.00 22.72 169 LEU A C 1
ATOM 1318 O O . LEU A 1 169 ? 28.578 -36.329 23.324 1.00 22.72 169 LEU A O 1
ATOM 1322 N N . ARG A 1 170 ? 29.119 -34.496 22.122 1.00 25.22 170 ARG A N 1
ATOM 1323 C CA . ARG A 1 170 ? 27.916 -34.222 21.299 1.00 25.22 170 ARG A CA 1
ATOM 1324 C C . ARG A 1 170 ? 26.642 -35.067 21.535 1.00 25.22 170 ARG A C 1
ATOM 1326 O O . ARG A 1 170 ? 26.542 -36.190 21.043 1.00 25.22 170 ARG A O 1
ATOM 1333 N N . ARG A 1 171 ? 25.558 -34.381 21.924 1.00 23.00 171 ARG A N 1
ATOM 1334 C CA . ARG A 1 171 ? 24.252 -34.478 21.231 1.00 23.00 171 ARG A CA 1
ATOM 1335 C C . ARG A 1 171 ? 23.624 -33.089 21.096 1.00 23.00 171 ARG A C 1
ATOM 1337 O O . ARG A 1 171 ? 23.278 -32.477 22.098 1.00 23.00 171 ARG A O 1
ATOM 1344 N N . HIS A 1 172 ? 23.457 -32.600 19.866 1.00 25.62 172 HIS A N 1
ATOM 1345 C CA . HIS A 1 172 ? 22.603 -31.439 19.601 1.00 25.62 172 HIS A CA 1
ATOM 1346 C C . HIS A 1 172 ? 21.157 -31.920 19.461 1.00 25.62 172 HIS A C 1
ATOM 1348 O O . HIS A 1 172 ? 20.873 -32.742 18.591 1.00 25.62 172 HIS A O 1
ATOM 1354 N N . HIS A 1 173 ? 20.247 -31.399 20.284 1.00 24.47 173 HIS A N 1
ATOM 1355 C CA . HIS A 1 173 ? 18.816 -31.510 20.018 1.00 24.47 173 HIS A CA 1
ATOM 1356 C C . HIS A 1 173 ? 18.371 -30.348 19.129 1.00 24.47 173 HIS A C 1
ATOM 1358 O O . HIS A 1 173 ? 18.612 -29.186 19.447 1.00 24.47 173 HIS A O 1
ATOM 1364 N N . LEU A 1 174 ? 17.713 -30.678 18.018 1.00 28.53 174 LEU A N 1
ATOM 1365 C CA . LEU A 1 174 ? 17.040 -29.711 17.159 1.00 28.53 174 LEU A CA 1
ATOM 1366 C C . LEU A 1 174 ? 15.793 -29.181 17.881 1.00 28.53 174 LEU A C 1
ATOM 1368 O O . LEU A 1 174 ? 14.855 -29.935 18.132 1.00 28.53 174 LEU A O 1
ATOM 1372 N N . ALA A 1 175 ? 15.786 -27.886 18.189 1.00 24.12 175 ALA A N 1
ATOM 1373 C CA . ALA A 1 175 ? 14.603 -27.134 18.593 1.00 24.12 175 ALA A CA 1
ATOM 1374 C C . ALA A 1 175 ? 14.372 -26.028 17.552 1.00 24.12 175 ALA A C 1
ATOM 1376 O O . ALA A 1 175 ? 15.300 -25.290 17.227 1.00 24.12 175 ALA A O 1
ATOM 1377 N N . GLY A 1 176 ? 13.166 -25.963 16.980 1.00 23.09 176 GLY A N 1
ATOM 1378 C CA . GLY A 1 176 ? 12.874 -25.094 15.833 1.00 23.09 176 GLY A CA 1
ATOM 1379 C C . GLY A 1 176 ? 12.749 -23.596 16.174 1.00 23.09 176 GLY A C 1
ATOM 1380 O O . GLY A 1 176 ? 12.512 -23.254 17.336 1.00 23.09 176 GLY A O 1
ATOM 1381 N N . PRO A 1 177 ? 12.838 -22.688 15.177 1.00 23.30 177 PRO A N 1
ATOM 1382 C CA . PRO A 1 177 ? 12.970 -21.239 15.410 1.00 23.30 177 PRO A CA 1
ATOM 1383 C C . PRO A 1 177 ? 11.744 -20.535 16.017 1.00 23.30 177 PRO A C 1
ATOM 1385 O O . PRO A 1 177 ? 11.871 -19.437 16.558 1.00 23.30 177 PRO A O 1
ATOM 1388 N N . CYS A 1 178 ? 10.563 -21.160 15.944 1.00 24.70 178 CYS A N 1
ATOM 1389 C CA . CYS A 1 178 ? 9.236 -20.555 16.152 1.00 24.70 178 CYS A CA 1
ATOM 1390 C C . CYS A 1 178 ? 9.073 -19.717 17.446 1.00 24.70 178 CYS A C 1
ATOM 1392 O O . CYS A 1 178 ? 8.338 -18.731 17.461 1.00 24.70 178 CYS A O 1
ATOM 1394 N N . ARG A 1 179 ? 9.795 -20.032 18.534 1.00 23.92 179 ARG A N 1
ATOM 1395 C CA . ARG A 1 179 ? 9.729 -19.247 19.787 1.00 23.92 179 ARG A CA 1
ATOM 1396 C C . ARG A 1 179 ? 10.553 -17.953 19.795 1.00 23.92 179 ARG A C 1
ATOM 1398 O O . ARG A 1 179 ? 10.352 -17.139 20.692 1.00 23.92 179 ARG A O 1
ATOM 1405 N N . GLN A 1 180 ? 11.478 -17.743 18.856 1.00 25.72 180 GLN A N 1
ATOM 1406 C CA . GLN A 1 180 ? 12.428 -16.621 18.920 1.00 25.72 180 GLN A CA 1
ATOM 1407 C C . GLN A 1 180 ? 12.004 -15.388 18.100 1.00 25.72 180 GLN A C 1
ATOM 1409 O O . GLN A 1 180 ? 12.480 -14.286 18.375 1.00 25.72 180 GLN A O 1
ATOM 1414 N N . GLN A 1 181 ? 11.073 -15.543 17.150 1.00 30.22 181 GLN A N 1
ATOM 1415 C CA . GLN A 1 181 ? 10.518 -14.434 16.359 1.00 30.22 181 GLN A CA 1
ATOM 1416 C C . GLN A 1 181 ? 9.466 -13.621 17.131 1.00 30.22 181 GLN A C 1
ATOM 1418 O O . GLN A 1 181 ? 9.491 -12.394 17.086 1.00 30.22 181 GLN A O 1
ATOM 1423 N N . GLN A 1 182 ? 8.580 -14.278 17.892 1.00 31.33 182 GLN A N 1
ATOM 1424 C CA . GLN A 1 182 ? 7.435 -13.626 18.554 1.00 31.33 182 GLN A CA 1
ATOM 1425 C C . GLN A 1 182 ? 7.836 -12.477 19.502 1.00 31.33 182 GLN A C 1
ATOM 1427 O O . GLN A 1 182 ? 7.113 -11.491 19.619 1.00 31.33 182 GLN A O 1
ATOM 1432 N N . GLY A 1 183 ? 9.019 -12.552 20.123 1.00 25.59 183 GLY A N 1
ATOM 1433 C CA . GLY A 1 183 ? 9.558 -11.493 20.987 1.00 25.59 183 GLY A CA 1
ATOM 1434 C C . GLY A 1 183 ? 10.132 -10.264 20.260 1.00 25.59 183 GLY A C 1
ATOM 1435 O O . GLY A 1 183 ? 10.579 -9.338 20.931 1.00 25.59 183 GLY A O 1
ATOM 1436 N N . ARG A 1 184 ? 10.160 -10.243 18.918 1.00 33.50 184 ARG A N 1
ATOM 1437 C CA . ARG A 1 184 ? 10.786 -9.177 18.103 1.00 33.50 184 ARG A CA 1
ATOM 1438 C C . ARG A 1 184 ? 9.791 -8.336 17.283 1.00 33.50 184 ARG A C 1
ATOM 1440 O O . ARG A 1 184 ? 10.198 -7.359 16.664 1.00 33.50 184 ARG A O 1
ATOM 1447 N N . LEU A 1 185 ? 8.499 -8.680 17.303 1.00 35.16 185 LEU A N 1
ATOM 1448 C CA . LEU A 1 185 ? 7.469 -8.132 16.400 1.00 35.16 185 LEU A CA 1
ATOM 1449 C C . LEU A 1 185 ? 6.868 -6.770 16.794 1.00 35.16 185 LEU A C 1
ATOM 1451 O O . LEU A 1 185 ? 6.036 -6.244 16.058 1.00 35.16 185 LEU A O 1
ATOM 1455 N N . VAL A 1 186 ? 7.287 -6.161 17.905 1.00 31.16 186 VAL A N 1
ATOM 1456 C CA . VAL A 1 186 ? 6.853 -4.802 18.286 1.00 31.16 186 VAL A CA 1
ATOM 1457 C C . VAL A 1 186 ? 7.945 -3.806 17.886 1.00 31.16 186 VAL A C 1
ATOM 1459 O O . VAL A 1 186 ? 9.128 -4.107 18.110 1.00 31.16 186 VAL A O 1
ATOM 1462 N N . PRO A 1 187 ? 7.613 -2.632 17.317 1.00 32.28 187 PRO A N 1
ATOM 1463 C CA . PRO A 1 187 ? 8.561 -1.528 17.231 1.00 32.28 187 PRO A CA 1
ATOM 1464 C C . PRO A 1 187 ? 9.183 -1.275 18.610 1.00 32.28 187 PRO A C 1
ATOM 1466 O O . PRO A 1 187 ? 8.494 -1.322 19.632 1.00 32.28 187 PRO A O 1
ATOM 1469 N N . VAL A 1 188 ? 10.491 -1.012 18.668 1.00 27.55 188 VAL A N 1
ATOM 1470 C CA . VAL A 1 188 ? 11.030 -0.359 19.866 1.00 27.55 188 VAL A CA 1
ATOM 1471 C C . VAL A 1 188 ? 10.565 1.074 19.729 1.00 27.55 188 VAL A C 1
ATOM 1473 O O . VAL A 1 188 ? 11.191 1.850 19.017 1.00 27.55 188 VAL A O 1
ATOM 1476 N N . ALA A 1 189 ? 9.431 1.390 20.350 1.00 26.34 189 ALA A N 1
ATOM 1477 C CA . ALA A 1 189 ? 8.996 2.767 20.458 1.00 26.34 189 ALA A CA 1
ATOM 1478 C C . ALA A 1 189 ? 10.160 3.571 21.051 1.00 26.34 189 ALA A C 1
ATOM 1480 O O . ALA A 1 189 ? 10.660 3.237 22.136 1.00 26.34 189 ALA A O 1
ATOM 1481 N N . ALA A 1 190 ? 10.581 4.624 20.344 1.00 23.75 190 ALA A N 1
ATOM 1482 C CA . ALA A 1 190 ? 11.378 5.684 20.943 1.00 23.75 190 ALA A CA 1
ATOM 1483 C C . ALA A 1 190 ? 10.704 6.108 22.259 1.00 23.75 190 ALA A C 1
ATOM 1485 O O . ALA A 1 190 ? 9.487 5.960 22.417 1.00 23.75 190 ALA A O 1
ATOM 1486 N N . ARG A 1 191 ? 11.464 6.606 23.244 1.00 22.45 191 ARG A N 1
ATOM 1487 C CA . ARG A 1 191 ? 10.934 6.882 24.595 1.00 22.45 191 ARG A CA 1
ATOM 1488 C C . ARG A 1 191 ? 10.092 8.165 24.643 1.00 22.45 191 ARG A C 1
ATOM 1490 O O . ARG A 1 191 ? 10.311 9.033 25.491 1.00 22.45 191 ARG A O 1
ATOM 1497 N N . VAL A 1 192 ? 9.103 8.265 23.759 1.00 23.88 192 VAL A N 1
ATOM 1498 C CA . VAL A 1 192 ? 7.957 9.155 23.883 1.00 23.88 192 VAL A CA 1
ATOM 1499 C C . VAL A 1 192 ? 7.330 8.879 25.244 1.00 23.88 192 VAL A C 1
ATOM 1501 O O . VAL A 1 192 ? 6.864 7.775 25.539 1.00 23.88 192 VAL A O 1
ATOM 1504 N N . ARG A 1 193 ? 7.335 9.890 26.112 1.00 20.91 193 ARG A N 1
ATOM 1505 C CA . ARG A 1 193 ? 6.491 9.869 27.303 1.00 20.91 193 ARG A CA 1
ATOM 1506 C C . ARG A 1 193 ? 5.053 9.942 26.814 1.00 20.91 193 ARG A C 1
ATOM 1508 O O . ARG A 1 193 ? 4.593 11.033 26.500 1.00 20.91 193 ARG A O 1
ATOM 1515 N N . HIS A 1 194 ? 4.354 8.810 26.768 1.00 24.45 194 HIS A N 1
ATOM 1516 C CA . HIS A 1 194 ? 2.900 8.836 26.649 1.00 24.45 194 HIS A CA 1
ATOM 1517 C C . HIS A 1 194 ? 2.340 9.803 27.706 1.00 24.45 194 HIS A C 1
ATOM 1519 O O . HIS A 1 194 ? 2.627 9.622 28.899 1.00 24.45 194 HIS A O 1
ATOM 1525 N N . PRO A 1 195 ? 1.522 10.794 27.308 1.00 26.50 195 PRO A N 1
ATOM 1526 C CA . PRO A 1 195 ? 0.587 11.417 28.226 1.00 26.50 195 PRO A CA 1
ATOM 1527 C C . PRO A 1 195 ? -0.253 10.335 28.917 1.00 26.50 195 PRO A C 1
ATOM 1529 O O . PRO A 1 195 ? -0.393 9.208 28.430 1.00 26.50 195 PRO A O 1
ATOM 1532 N N . ARG A 1 196 ? -0.815 10.667 30.082 1.00 27.73 196 ARG A N 1
ATOM 1533 C CA . ARG A 1 196 ? -1.761 9.784 30.784 1.00 27.73 196 ARG A CA 1
ATOM 1534 C C . ARG A 1 196 ? -2.870 9.423 29.791 1.00 27.73 196 ARG A C 1
ATOM 1536 O O . ARG A 1 196 ? -3.438 10.349 29.226 1.00 27.73 196 ARG A O 1
ATOM 1543 N N . GLY A 1 197 ? -3.131 8.128 29.574 1.00 30.12 197 GLY A N 1
ATOM 1544 C CA . GLY A 1 197 ? -3.951 7.647 28.450 1.00 30.12 197 GLY A CA 1
ATOM 1545 C C . GLY A 1 197 ? -5.200 8.494 28.166 1.00 30.12 197 GLY A C 1
ATOM 1546 O O . GLY A 1 197 ? -5.898 8.846 29.121 1.00 30.12 197 GLY A O 1
ATOM 1547 N N . ARG A 1 198 ? -5.403 8.797 26.867 1.00 47.06 198 ARG A N 1
ATOM 1548 C CA . ARG A 1 198 ? -6.376 9.735 26.255 1.00 47.06 198 ARG A CA 1
ATOM 1549 C C . ARG A 1 198 ? -7.613 9.986 27.138 1.00 47.06 198 ARG A C 1
ATOM 1551 O O . ARG A 1 198 ? -8.250 9.036 27.595 1.00 47.06 198 ARG A O 1
ATOM 1558 N N . ASP A 1 199 ? -7.936 11.259 27.379 1.00 41.66 199 ASP A N 1
ATOM 1559 C CA . ASP A 1 199 ? -8.936 11.728 28.364 1.00 41.66 199 ASP A CA 1
ATOM 1560 C C . ASP A 1 199 ? -8.631 11.377 29.847 1.00 41.66 199 ASP A C 1
ATOM 1562 O O . ASP A 1 199 ? -9.529 11.119 30.664 1.00 41.66 199 ASP A O 1
ATOM 1566 N N . GLY A 1 200 ? -7.357 11.442 30.256 1.00 30.11 200 GLY A N 1
ATOM 1567 C CA . GLY A 1 200 ? -6.911 11.119 31.622 1.00 30.11 200 GLY A CA 1
ATOM 1568 C C . GLY A 1 200 ? -7.630 11.867 32.765 1.00 30.11 200 GLY A C 1
ATOM 1569 O O . GLY A 1 200 ? -7.678 11.363 33.889 1.00 30.11 200 GLY A O 1
ATOM 1570 N N . HIS A 1 201 ? -8.238 13.028 32.490 1.00 32.25 201 HIS A N 1
ATOM 1571 C CA . HIS A 1 201 ? -9.067 13.777 33.446 1.00 32.25 201 HIS A CA 1
ATOM 1572 C C . HIS A 1 201 ? -10.547 13.333 33.471 1.00 32.25 201 HIS A C 1
ATOM 1574 O O . HIS A 1 201 ? -11.153 13.302 34.545 1.00 32.25 201 HIS A O 1
ATOM 1580 N N . ALA A 1 202 ? -11.134 12.905 32.345 1.00 33.66 202 ALA A N 1
ATOM 1581 C CA . ALA A 1 202 ? -12.520 12.415 32.311 1.00 33.66 202 ALA A CA 1
ATOM 1582 C C . ALA A 1 202 ? -12.663 11.034 32.978 1.00 33.66 202 ALA A C 1
ATOM 1584 O O . ALA A 1 202 ? -13.683 10.733 33.615 1.00 33.66 202 ALA A O 1
ATOM 1585 N N . ALA A 1 203 ? -11.611 10.211 32.895 1.00 28.31 203 ALA A N 1
ATOM 1586 C CA . ALA A 1 203 ? -11.577 8.856 33.437 1.00 28.31 203 ALA A CA 1
ATOM 1587 C C . ALA A 1 203 ? -11.893 8.779 34.947 1.00 28.31 203 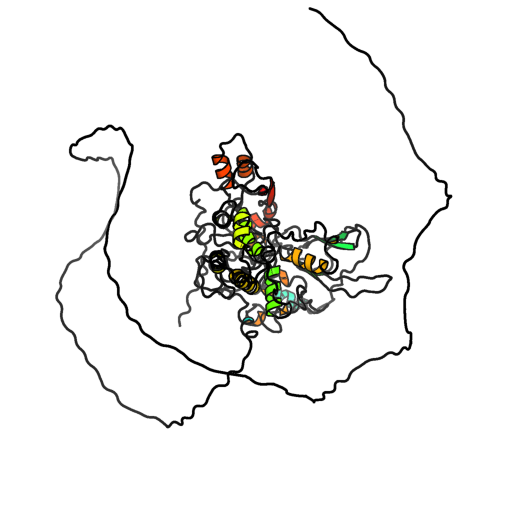ALA A C 1
ATOM 1589 O O . ALA A 1 203 ? -12.434 7.770 35.403 1.00 28.31 203 ALA A O 1
ATOM 1590 N N . ALA A 1 204 ? -11.596 9.819 35.735 1.00 27.45 204 ALA A N 1
ATOM 1591 C CA . ALA A 1 204 ? -11.911 9.856 37.166 1.00 27.45 204 ALA A CA 1
ATOM 1592 C C . ALA A 1 204 ? -13.423 10.006 37.435 1.00 27.45 204 ALA A C 1
ATOM 1594 O O . ALA A 1 204 ? -13.983 9.294 38.274 1.00 27.45 204 ALA A O 1
ATOM 1595 N N . ALA A 1 205 ? -14.103 10.883 36.690 1.00 28.03 205 ALA A N 1
ATOM 1596 C CA . ALA A 1 205 ? -15.537 11.136 36.839 1.00 28.03 205 ALA A CA 1
ATOM 1597 C C . ALA A 1 205 ? -16.390 9.965 36.313 1.00 28.03 205 ALA A C 1
ATOM 1599 O O . ALA A 1 205 ? -17.357 9.546 36.958 1.00 28.03 205 ALA A O 1
ATOM 1600 N N . GLN A 1 206 ? -16.003 9.384 35.172 1.00 32.69 206 GLN A N 1
ATOM 1601 C CA . GLN A 1 206 ? -16.713 8.260 34.551 1.00 32.69 206 GLN A CA 1
ATOM 1602 C C . GLN A 1 206 ? -16.733 7.009 35.453 1.00 32.69 206 GLN A C 1
ATOM 1604 O O . GLN A 1 206 ? -17.778 6.364 35.595 1.00 32.69 206 GLN A O 1
ATOM 1609 N N . ARG A 1 207 ? -15.620 6.705 36.144 1.00 32.38 207 ARG A N 1
ATOM 1610 C CA . ARG A 1 207 ? -15.481 5.530 37.035 1.00 32.38 207 ARG A CA 1
ATOM 1611 C C . ARG A 1 207 ? -16.509 5.474 38.170 1.00 32.38 207 ARG A C 1
ATOM 1613 O O . ARG A 1 207 ? -16.881 4.374 38.576 1.00 32.38 207 ARG A O 1
ATOM 1620 N N . ARG A 1 208 ? -17.004 6.617 38.666 1.00 28.44 208 ARG A N 1
ATOM 1621 C CA . ARG A 1 208 ? -18.054 6.647 39.706 1.00 28.44 208 ARG A CA 1
ATOM 1622 C C . ARG A 1 208 ? -19.462 6.369 39.165 1.00 28.44 208 ARG A C 1
ATOM 1624 O O . ARG A 1 208 ? -20.287 5.858 39.913 1.00 28.44 208 ARG A O 1
ATOM 1631 N N . ARG A 1 209 ? -19.745 6.657 37.887 1.00 33.84 209 ARG A N 1
ATOM 1632 C CA . ARG A 1 209 ? -21.076 6.432 37.280 1.00 33.84 209 ARG A CA 1
ATOM 1633 C C . ARG A 1 209 ? -21.214 5.063 36.601 1.00 33.84 209 ARG A C 1
ATOM 1635 O O . ARG A 1 209 ? -22.312 4.520 36.567 1.00 33.84 209 ARG A O 1
ATOM 1642 N N . ALA A 1 210 ? -20.113 4.460 36.144 1.00 28.58 210 ALA A N 1
ATOM 1643 C CA . ALA A 1 210 ? -20.114 3.161 35.457 1.00 28.58 210 ALA A CA 1
ATOM 1644 C C . ALA A 1 210 ? -20.583 1.959 36.311 1.00 28.58 210 ALA A C 1
ATOM 1646 O O . ALA A 1 210 ? -20.917 0.916 35.756 1.00 28.58 210 ALA A O 1
ATOM 1647 N N . ARG A 1 211 ? -20.641 2.083 37.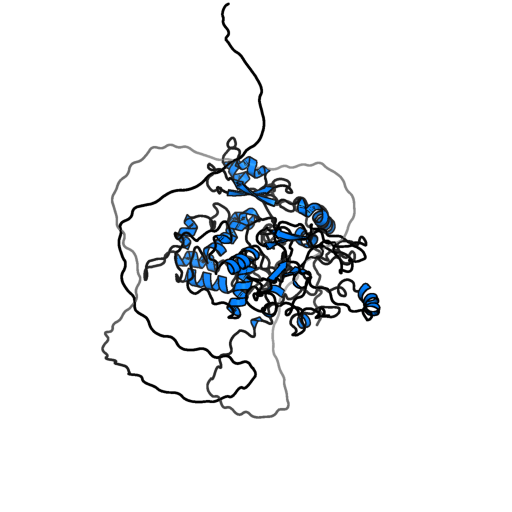647 1.00 28.86 211 ARG A N 1
ATOM 1648 C CA . ARG A 1 211 ? -21.138 1.016 38.542 1.00 28.86 211 ARG A CA 1
ATOM 1649 C C . ARG A 1 211 ? -22.666 0.871 38.569 1.00 28.86 211 ARG A C 1
ATOM 1651 O O . ARG A 1 211 ? -23.159 -0.084 39.160 1.00 28.86 211 ARG A O 1
ATOM 1658 N N . ALA A 1 212 ? -23.415 1.775 37.935 1.00 28.75 212 ALA A N 1
ATOM 1659 C CA . ALA A 1 212 ? -24.869 1.690 37.835 1.00 28.75 212 ALA A CA 1
ATOM 1660 C C . ALA A 1 212 ? -25.315 1.501 36.374 1.00 28.75 212 ALA A C 1
ATOM 1662 O O . ALA A 1 212 ? -25.026 2.334 35.519 1.00 28.75 212 ALA A O 1
ATOM 1663 N N . ARG A 1 213 ? -26.112 0.448 36.131 1.00 31.20 213 ARG A N 1
ATOM 1664 C CA . ARG A 1 213 ? -26.792 0.125 34.857 1.00 31.20 213 ARG A CA 1
ATOM 1665 C C . ARG A 1 213 ? -25.868 -0.302 33.704 1.00 31.20 213 ARG A C 1
ATOM 1667 O O . ARG A 1 213 ? -25.734 0.397 32.702 1.00 31.20 213 ARG A O 1
ATOM 1674 N N . ALA A 1 214 ? -25.351 -1.526 33.790 1.00 25.33 214 ALA A N 1
ATOM 1675 C CA . ALA A 1 214 ? -24.984 -2.280 32.594 1.00 25.33 214 ALA A CA 1
ATOM 1676 C C . ALA A 1 214 ? -26.257 -2.814 31.900 1.00 25.33 214 ALA A C 1
ATOM 1678 O O . ALA A 1 214 ? -27.060 -3.517 32.512 1.00 25.33 214 ALA A O 1
ATOM 1679 N N . ARG A 1 215 ? -26.433 -2.495 30.615 1.00 25.16 215 ARG A N 1
ATOM 1680 C CA . ARG A 1 215 ? -27.288 -3.228 29.666 1.00 25.16 215 ARG A CA 1
ATOM 1681 C C . ARG A 1 215 ? -26.475 -3.426 28.389 1.00 25.16 215 ARG A C 1
ATOM 1683 O O . ARG A 1 215 ? -25.749 -2.519 27.990 1.00 25.16 215 ARG A O 1
ATOM 1690 N N . ALA A 1 216 ? -26.557 -4.615 27.800 1.00 28.33 216 ALA A N 1
ATOM 1691 C CA . ALA A 1 216 ? -25.765 -4.970 26.627 1.00 28.33 216 ALA A CA 1
ATOM 1692 C C . ALA A 1 216 ? -26.252 -4.235 25.358 1.00 28.33 216 ALA A C 1
ATOM 1694 O O . ALA A 1 216 ? -27.461 -4.011 25.228 1.00 28.33 216 ALA A O 1
ATOM 1695 N N . PRO A 1 217 ? -25.356 -3.912 24.404 1.00 29.92 217 PRO A N 1
ATOM 1696 C CA . PRO A 1 217 ? -25.750 -3.513 23.055 1.00 29.92 217 PRO A CA 1
ATOM 1697 C C . PRO A 1 217 ? -26.530 -4.640 22.365 1.00 29.92 217 PRO A C 1
ATOM 1699 O O . PRO A 1 217 ? -26.260 -5.819 22.601 1.00 29.92 217 PRO A O 1
ATOM 1702 N N . ARG A 1 218 ? -27.478 -4.296 21.487 1.00 31.41 218 ARG A N 1
ATOM 1703 C CA . ARG A 1 218 ? -28.230 -5.280 20.692 1.00 31.41 218 ARG A CA 1
ATOM 1704 C C . ARG A 1 218 ? -27.600 -5.522 19.319 1.00 31.41 218 ARG A C 1
ATOM 1706 O O . ARG A 1 218 ? -27.254 -4.575 18.615 1.00 31.41 218 ARG A O 1
ATOM 1713 N N . ASP A 1 219 ? -27.569 -6.792 18.917 1.00 39.69 219 ASP A N 1
ATOM 1714 C CA . ASP A 1 219 ? -27.324 -7.248 17.543 1.00 39.69 219 ASP A CA 1
ATOM 1715 C C . ASP A 1 219 ? -28.136 -6.428 16.521 1.00 39.69 219 ASP A C 1
ATOM 1717 O O . ASP A 1 219 ? -29.371 -6.412 16.554 1.00 39.69 219 ASP A O 1
ATOM 1721 N N . ARG A 1 220 ? -27.467 -5.811 15.539 1.00 46.44 220 ARG A N 1
ATOM 1722 C CA . ARG A 1 220 ? -28.126 -5.058 14.453 1.00 46.44 220 ARG A CA 1
ATOM 1723 C C . ARG A 1 220 ? -28.568 -5.970 13.293 1.00 46.44 220 ARG A C 1
ATOM 1725 O O . ARG A 1 220 ? -28.250 -5.714 12.137 1.00 46.44 220 ARG A O 1
ATOM 1732 N N . ARG A 1 221 ? -29.342 -7.020 13.592 1.00 37.19 221 ARG A N 1
ATOM 1733 C CA . ARG A 1 221 ? -29.904 -7.945 12.582 1.00 37.19 221 ARG A CA 1
ATOM 1734 C C . ARG A 1 221 ? -30.919 -7.252 11.662 1.00 37.19 221 ARG A C 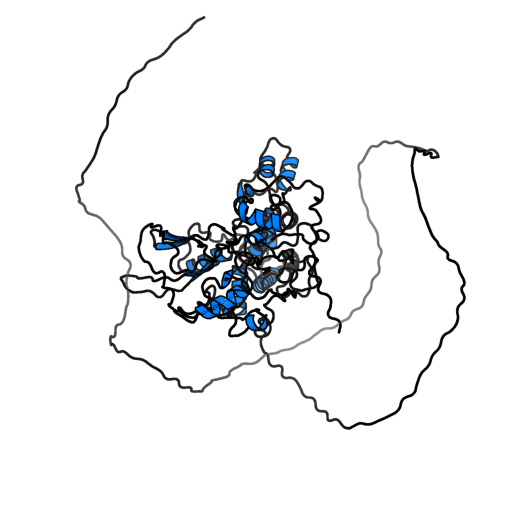1
ATOM 1736 O O . ARG A 1 221 ? -31.771 -6.484 12.122 1.00 37.19 221 ARG A O 1
ATOM 1743 N N . ARG A 1 222 ? -30.900 -7.596 10.369 1.00 46.50 222 ARG A N 1
ATOM 1744 C CA . ARG A 1 222 ? -32.038 -7.426 9.448 1.00 46.50 222 ARG A CA 1
ATOM 1745 C C . ARG A 1 222 ? -31.942 -8.409 8.277 1.00 46.50 222 ARG A C 1
ATOM 1747 O O . ARG A 1 222 ? -30.847 -8.736 7.846 1.00 46.50 222 ARG A O 1
ATOM 1754 N N . ALA A 1 223 ? -33.094 -8.822 7.756 1.00 38.75 223 ALA A N 1
ATOM 1755 C CA . ALA A 1 223 ? -33.231 -9.550 6.499 1.00 38.75 223 ALA A CA 1
ATOM 1756 C C . ALA A 1 223 ? -34.255 -8.842 5.593 1.00 38.75 223 ALA A C 1
ATOM 1758 O O . ALA A 1 223 ? -35.147 -8.143 6.086 1.00 38.75 223 ALA A O 1
ATOM 1759 N N . GLY A 1 224 ? -34.122 -9.031 4.281 1.00 36.56 224 GLY A N 1
ATOM 1760 C CA . GLY A 1 224 ? -35.027 -8.515 3.251 1.00 36.56 224 GLY A CA 1
ATOM 1761 C C . GLY A 1 224 ? -34.311 -8.397 1.904 1.00 36.56 224 GLY A C 1
ATOM 1762 O O . GLY A 1 224 ? -33.154 -8.000 1.877 1.00 36.56 224 GLY A O 1
ATOM 1763 N N . ARG A 1 225 ? -34.991 -8.748 0.806 1.00 35.25 225 ARG A N 1
ATOM 1764 C CA . ARG A 1 225 ? -34.514 -8.505 -0.567 1.00 35.25 225 ARG A CA 1
ATOM 1765 C C . ARG A 1 225 ? -35.030 -7.152 -1.075 1.00 35.25 225 ARG A C 1
ATOM 1767 O O . ARG A 1 225 ? -36.101 -6.712 -0.645 1.00 35.25 225 ARG A O 1
ATOM 1774 N N . GLY A 1 226 ? -34.308 -6.543 -2.011 1.00 38.56 226 GLY A N 1
ATOM 1775 C CA . GLY A 1 226 ? -34.687 -5.294 -2.679 1.00 38.56 226 GLY A CA 1
ATOM 1776 C C . GLY A 1 226 ? -33.951 -4.051 -2.150 1.00 38.56 226 GLY A C 1
ATOM 1777 O O . GLY A 1 226 ? -33.498 -4.037 -0.998 1.00 38.56 226 GLY A O 1
ATOM 1778 N N . PRO A 1 227 ? -33.883 -2.959 -2.931 1.00 32.84 227 PRO A N 1
ATOM 1779 C CA . PRO A 1 227 ? -32.880 -1.924 -2.742 1.00 32.84 227 PRO A CA 1
ATOM 1780 C C . PRO A 1 227 ? -33.398 -0.884 -1.748 1.00 32.84 227 PRO A C 1
ATOM 1782 O O . PRO A 1 227 ? -34.096 0.068 -2.095 1.00 32.84 227 PRO A O 1
ATOM 1785 N N . ARG A 1 228 ? -33.084 -1.080 -0.464 1.00 44.84 228 ARG A N 1
ATOM 1786 C CA . ARG A 1 228 ? -33.577 -0.232 0.632 1.00 44.84 228 ARG A CA 1
ATOM 1787 C C . ARG A 1 228 ? -32.426 0.470 1.344 1.00 44.84 228 ARG A C 1
ATOM 1789 O O . ARG A 1 228 ? -31.654 -0.167 2.057 1.00 44.84 228 ARG A O 1
ATOM 1796 N N . GLN A 1 229 ? -32.344 1.796 1.205 1.00 37.34 229 GLN A N 1
ATOM 1797 C CA . GLN A 1 229 ? -31.545 2.614 2.122 1.00 37.34 229 GLN A CA 1
ATOM 1798 C C . GLN A 1 229 ? -32.070 2.429 3.551 1.00 37.34 229 GLN A C 1
ATOM 1800 O O . GLN A 1 229 ? -33.271 2.536 3.807 1.00 37.34 229 GLN A O 1
ATOM 1805 N N . VAL A 1 230 ? -31.170 2.160 4.497 1.00 37.94 230 VAL A N 1
ATOM 1806 C CA . VAL A 1 230 ? -31.510 2.053 5.919 1.00 37.94 230 VAL A CA 1
ATOM 1807 C C . VAL A 1 230 ? -30.950 3.268 6.651 1.00 37.94 230 VAL A C 1
ATOM 1809 O O . VAL A 1 230 ? -29.989 3.172 7.409 1.00 37.94 230 VAL A O 1
ATOM 1812 N N . HIS A 1 231 ? -31.589 4.424 6.453 1.00 35.16 231 HIS A N 1
ATOM 1813 C CA . HIS A 1 231 ? -31.441 5.573 7.349 1.00 35.16 231 HIS A CA 1
ATOM 1814 C C . HIS A 1 231 ? -32.043 5.232 8.724 1.00 35.16 231 HIS A C 1
ATOM 1816 O O . HIS A 1 231 ? -33.188 5.552 9.041 1.00 35.16 231 HIS A O 1
ATOM 1822 N N . ARG A 1 232 ? -31.263 4.530 9.550 1.00 38.44 232 ARG A N 1
ATOM 1823 C CA . ARG A 1 232 ? -31.498 4.392 10.989 1.00 38.44 232 ARG A CA 1
ATOM 1824 C C . ARG A 1 232 ? -30.612 5.402 11.707 1.00 38.44 232 ARG A C 1
ATOM 1826 O O . ARG A 1 232 ? -29.411 5.434 11.463 1.00 38.44 232 ARG A O 1
ATOM 1833 N N . ARG A 1 233 ? -31.208 6.193 12.605 1.00 35.25 233 ARG A N 1
ATOM 1834 C CA . ARG A 1 233 ? -30.468 7.089 13.508 1.00 35.25 233 ARG A CA 1
ATOM 1835 C C . ARG A 1 233 ? -29.398 6.292 14.283 1.00 35.25 233 ARG A C 1
ATOM 1837 O O . ARG A 1 233 ? -29.642 5.116 14.576 1.00 35.25 233 ARG A O 1
ATOM 1844 N N . PRO A 1 234 ? -28.247 6.895 14.635 1.00 36.97 234 PRO A N 1
ATOM 1845 C CA . PRO A 1 234 ? -27.171 6.235 15.378 1.00 36.97 234 PRO A CA 1
ATOM 1846 C C . PRO A 1 234 ? -27.524 6.059 16.868 1.00 36.97 234 PRO A C 1
ATOM 1848 O O . PRO A 1 234 ? -26.880 6.615 17.751 1.00 36.97 234 PRO A O 1
ATOM 1851 N N . ASP A 1 235 ? -28.560 5.270 17.144 1.00 42.50 235 ASP A N 1
ATOM 1852 C CA . ASP A 1 235 ? -29.038 4.990 18.500 1.00 42.50 235 ASP A CA 1
ATOM 1853 C C . ASP A 1 235 ? -28.187 3.917 19.218 1.00 42.50 235 ASP A C 1
ATOM 1855 O O . ASP A 1 235 ? -27.433 3.167 18.580 1.00 42.50 235 ASP A O 1
ATOM 1859 N N . ASP A 1 236 ? -28.314 3.860 20.547 1.00 41.16 236 ASP A N 1
ATOM 1860 C CA . ASP A 1 236 ? -27.521 3.073 21.517 1.00 41.16 236 ASP A CA 1
ATOM 1861 C C . ASP A 1 236 ? -26.018 3.435 21.663 1.00 41.16 236 ASP A C 1
ATOM 1863 O O . ASP A 1 236 ? -25.317 2.812 22.467 1.00 41.16 236 ASP A O 1
ATOM 1867 N N . ARG A 1 237 ? -25.485 4.457 20.972 1.00 56.34 237 ARG A N 1
ATOM 1868 C CA . ARG A 1 237 ? -24.108 4.957 21.210 1.00 56.34 237 ARG A CA 1
ATOM 1869 C C . ARG A 1 237 ? -24.111 6.259 22.015 1.00 56.34 237 ARG A C 1
ATOM 1871 O O . ARG A 1 237 ? -24.850 7.188 21.708 1.00 56.34 237 ARG A O 1
ATOM 1878 N N . ARG A 1 238 ? -23.258 6.346 23.046 1.00 66.38 238 ARG A N 1
ATOM 1879 C CA . ARG A 1 238 ? -23.032 7.609 23.772 1.00 66.38 238 ARG A CA 1
ATOM 1880 C C . ARG A 1 238 ? -22.318 8.596 22.835 1.00 66.38 238 ARG A C 1
ATOM 1882 O O . ARG A 1 238 ? -21.318 8.192 22.244 1.00 66.38 238 ARG A O 1
ATOM 1889 N N . PRO A 1 239 ? -22.780 9.850 22.714 1.00 81.94 239 PRO A N 1
ATOM 1890 C CA . PRO A 1 239 ? -22.108 10.846 21.888 1.00 81.94 239 PRO A CA 1
ATOM 1891 C C . PRO A 1 239 ? -20.746 11.238 22.485 1.00 81.94 239 PRO A C 1
ATOM 1893 O O . PRO A 1 239 ? -20.604 11.330 23.710 1.00 81.94 239 PRO A O 1
ATOM 1896 N N . PHE A 1 240 ? -19.751 11.490 21.633 1.00 85.69 240 PHE A N 1
ATOM 1897 C CA . PHE A 1 240 ? -18.420 11.928 22.054 1.00 85.69 240 PHE A CA 1
ATOM 1898 C C . PHE A 1 240 ? -18.481 13.389 22.511 1.00 85.69 240 PHE A C 1
ATOM 1900 O O . PHE A 1 240 ? -18.793 14.278 21.726 1.00 85.69 240 PHE A O 1
ATOM 1907 N N . GLN A 1 241 ? -18.262 13.625 23.808 1.00 88.56 241 GLN A N 1
ATOM 1908 C CA . GLN A 1 241 ? -18.399 14.940 24.461 1.00 88.56 241 GLN A CA 1
ATOM 1909 C C . GLN A 1 241 ? -19.747 15.666 24.199 1.00 88.56 241 GLN A C 1
ATOM 1911 O O . GLN A 1 241 ? -19.851 16.869 24.398 1.00 88.56 241 GLN A O 1
ATOM 1916 N N . GLY A 1 242 ? -20.801 14.938 23.799 1.00 88.38 242 GLY A N 1
ATOM 1917 C CA . GLY A 1 242 ? -22.106 15.498 23.407 1.00 88.38 242 GLY A CA 1
ATOM 1918 C C . GLY A 1 242 ? -22.378 15.497 21.895 1.00 88.38 242 GLY A C 1
ATOM 1919 O O . GLY A 1 242 ? -23.541 15.505 21.496 1.00 88.38 242 GLY A O 1
ATOM 1920 N N . THR A 1 243 ? -21.347 15.348 21.061 1.00 89.56 243 THR A N 1
ATOM 1921 C CA . THR A 1 243 ? -21.446 15.262 19.595 1.00 89.56 243 THR A CA 1
ATOM 1922 C C . THR A 1 243 ? -21.753 13.841 19.112 1.00 89.56 243 THR A C 1
ATOM 1924 O O . THR A 1 243 ? -21.151 12.862 19.558 1.00 89.56 243 THR A O 1
ATOM 1927 N N . SER A 1 244 ? -22.698 13.704 18.178 1.00 91.31 244 SER A N 1
ATOM 1928 C CA . SER A 1 244 ? -22.977 12.432 17.499 1.00 91.31 244 SER A CA 1
ATOM 1929 C C . SER A 1 244 ? -22.036 12.256 16.305 1.00 91.31 244 SER A C 1
ATOM 1931 O O . SER A 1 244 ? -21.891 13.182 15.512 1.00 91.31 244 SER A O 1
ATOM 1933 N N . VAL A 1 245 ? -21.413 11.081 16.173 1.00 91.31 245 VAL A N 1
ATOM 1934 C CA . VAL A 1 245 ? -20.428 10.779 15.118 1.00 91.31 245 VAL A CA 1
ATOM 1935 C C . VAL A 1 245 ? -21.002 9.733 14.160 1.00 91.31 245 VAL A C 1
ATOM 1937 O O . VAL A 1 245 ? -21.500 8.690 14.594 1.00 91.31 245 VAL A O 1
ATOM 1940 N N . GLN A 1 246 ? -20.943 10.016 12.858 1.00 91.56 246 GLN A N 1
ATOM 1941 C CA . GLN A 1 246 ? -21.587 9.232 11.803 1.00 91.56 246 GLN A CA 1
ATOM 1942 C C . GLN A 1 246 ? -20.560 8.374 11.050 1.00 91.56 246 GLN A C 1
ATOM 1944 O O . GLN A 1 246 ? -20.051 8.761 10.007 1.00 91.56 246 GLN A O 1
ATOM 1949 N N . LEU A 1 247 ? -20.304 7.164 11.556 1.00 92.62 247 LEU A N 1
ATOM 1950 C CA . LEU A 1 247 ? -19.308 6.217 11.013 1.00 92.62 247 LEU A CA 1
ATOM 1951 C C . LEU A 1 247 ? -19.750 5.490 9.720 1.00 92.62 247 LEU A C 1
ATOM 1953 O O . LEU A 1 247 ? -19.264 4.402 9.420 1.00 92.62 247 LEU A O 1
ATOM 1957 N N . GLY A 1 248 ? -20.727 6.041 8.994 1.00 92.06 248 GLY A N 1
ATOM 1958 C CA . GLY A 1 248 ? -21.174 5.522 7.700 1.00 92.06 248 GLY A CA 1
ATOM 1959 C C . GLY A 1 248 ? -22.548 4.850 7.647 1.00 92.06 248 GLY A C 1
ATOM 1960 O O . GLY A 1 248 ? -23.437 5.091 8.470 1.00 92.06 248 GLY A O 1
ATOM 1961 N N . GLN A 1 249 ? -22.770 4.065 6.590 1.00 93.62 249 GLN A N 1
ATOM 1962 C CA . GLN A 1 249 ? -24.088 3.581 6.167 1.00 93.62 249 GLN A CA 1
ATOM 1963 C C . GLN A 1 249 ? -24.051 2.115 5.711 1.00 93.62 249 GLN A C 1
ATOM 1965 O O . GLN A 1 249 ? -23.112 1.672 5.056 1.00 93.62 249 GLN A O 1
ATOM 1970 N N . LEU A 1 250 ? -25.128 1.375 5.995 1.00 93.56 250 LEU A N 1
ATOM 1971 C CA . LEU A 1 250 ? -25.328 0.004 5.515 1.00 93.56 250 LEU A CA 1
ATOM 1972 C C . LEU A 1 250 ? -26.460 -0.041 4.485 1.00 93.56 250 LEU A C 1
ATOM 1974 O O . LEU A 1 250 ? -27.565 0.456 4.731 1.00 93.56 250 LEU A O 1
ATOM 1978 N N . ARG A 1 251 ? -26.196 -0.682 3.348 1.00 93.56 251 ARG A N 1
ATOM 1979 C CA . ARG A 1 251 ? -27.160 -0.966 2.279 1.00 93.56 251 ARG A CA 1
ATOM 1980 C C . ARG A 1 251 ? -27.075 -2.443 1.887 1.00 93.56 251 ARG A C 1
ATOM 1982 O O . ARG A 1 251 ? -26.130 -3.139 2.240 1.00 93.56 251 ARG A O 1
ATOM 1989 N N . THR A 1 252 ? -28.070 -2.911 1.146 1.00 93.31 252 THR A N 1
ATOM 1990 C CA . THR A 1 252 ? -28.035 -4.213 0.462 1.00 93.31 252 THR A CA 1
ATOM 1991 C C . THR A 1 252 ? -28.444 -4.009 -0.989 1.00 93.31 252 THR A C 1
ATOM 1993 O O . THR A 1 252 ? -29.219 -3.087 -1.270 1.00 93.31 252 THR A O 1
ATOM 1996 N N . ASP A 1 253 ? -27.894 -4.822 -1.886 1.00 89.38 253 ASP A N 1
ATOM 1997 C CA . ASP A 1 253 ? -28.365 -4.924 -3.268 1.00 89.38 253 ASP A CA 1
ATOM 1998 C C . ASP A 1 253 ? -29.538 -5.919 -3.394 1.00 89.38 253 ASP A C 1
ATOM 2000 O O . ASP A 1 253 ? -30.004 -6.498 -2.406 1.00 89.38 253 ASP A O 1
ATOM 2004 N N . ASP A 1 254 ? -30.022 -6.130 -4.617 1.00 90.19 254 ASP A N 1
ATOM 2005 C CA . ASP A 1 254 ? -31.179 -6.993 -4.876 1.00 90.19 254 ASP A CA 1
ATOM 2006 C C . ASP A 1 254 ? -30.880 -8.496 -4.734 1.00 90.19 254 ASP A C 1
ATOM 2008 O O . ASP A 1 254 ? -31.798 -9.285 -4.488 1.00 90.19 254 ASP A O 1
ATOM 2012 N N . ALA A 1 255 ? -29.604 -8.892 -4.810 1.00 87.50 255 ALA A N 1
ATOM 2013 C CA . ALA A 1 255 ? -29.145 -10.247 -4.503 1.00 87.50 255 ALA A CA 1
ATOM 2014 C C . ALA A 1 255 ? -28.973 -10.480 -2.987 1.00 87.50 255 ALA A C 1
ATOM 2016 O O . ALA A 1 255 ? -28.955 -11.626 -2.536 1.00 87.50 255 ALA A O 1
ATOM 2017 N N . GLY A 1 256 ? -28.895 -9.407 -2.194 1.00 87.62 256 GLY A N 1
ATOM 2018 C CA . GLY A 1 256 ? -28.659 -9.436 -0.752 1.00 87.62 256 GLY A CA 1
ATOM 2019 C C . GLY A 1 256 ? -27.188 -9.285 -0.351 1.00 87.62 256 GLY A C 1
ATOM 2020 O O . GLY A 1 256 ? -26.868 -9.516 0.817 1.00 87.62 256 GLY A O 1
ATOM 2021 N N . ARG A 1 257 ? -26.295 -8.888 -1.271 1.00 91.81 257 ARG A N 1
ATOM 2022 C CA . ARG A 1 257 ? -24.905 -8.532 -0.941 1.00 91.81 257 ARG A CA 1
ATOM 2023 C C . ARG A 1 257 ? -24.911 -7.298 -0.034 1.00 91.81 257 ARG A C 1
ATOM 2025 O O . ARG A 1 257 ? -25.656 -6.345 -0.280 1.00 91.81 257 ARG A O 1
ATOM 2032 N N . LEU A 1 258 ? -24.093 -7.306 1.019 1.00 94.38 258 LEU A N 1
ATOM 2033 C CA . LEU A 1 258 ? -23.936 -6.157 1.912 1.00 94.38 258 LEU A CA 1
ATOM 2034 C C . LEU A 1 258 ? -23.058 -5.097 1.239 1.00 94.38 258 LEU A C 1
ATOM 2036 O O . LEU A 1 258 ? -21.933 -5.387 0.847 1.00 94.38 258 LEU A O 1
ATOM 2040 N N . VAL A 1 259 ? -23.546 -3.859 1.179 1.00 95.31 259 VAL A N 1
ATOM 2041 C CA . VAL A 1 259 ? -22.756 -2.691 0.778 1.00 95.31 259 VAL A CA 1
ATOM 2042 C C . VAL A 1 259 ? -22.534 -1.829 2.015 1.00 95.31 259 VAL A C 1
ATOM 2044 O O . VAL A 1 259 ? -23.479 -1.255 2.565 1.00 95.31 259 VAL A O 1
ATOM 2047 N N . PHE A 1 260 ? -21.282 -1.764 2.460 1.00 95.44 260 PHE A N 1
ATOM 2048 C CA . PHE A 1 260 ? -20.830 -0.880 3.529 1.00 95.44 260 PHE A CA 1
ATOM 2049 C C . PHE A 1 260 ? -20.277 0.408 2.911 1.00 95.44 260 PHE A C 1
ATOM 2051 O O . PHE A 1 260 ? -19.463 0.351 1.994 1.00 95.44 260 PHE A O 1
ATOM 2058 N N . LEU A 1 261 ? -20.710 1.561 3.416 1.00 95.50 261 LEU A N 1
ATOM 2059 C CA . LEU A 1 261 ? -20.137 2.871 3.106 1.00 95.50 261 LEU A CA 1
ATOM 2060 C C . LEU A 1 261 ? -19.580 3.444 4.411 1.00 95.50 261 LEU A C 1
ATOM 2062 O O . LEU A 1 261 ? -20.277 3.388 5.425 1.00 95.50 261 LEU A O 1
ATOM 2066 N N . GLY A 1 262 ? -18.349 3.954 4.395 1.00 94.44 262 GLY A N 1
ATOM 2067 C CA . GLY A 1 262 ? -17.674 4.483 5.584 1.00 94.44 262 GLY A CA 1
ATOM 2068 C C . GLY A 1 262 ? -18.181 5.847 6.051 1.00 94.44 262 GLY A C 1
ATOM 2069 O O . GLY A 1 262 ? -19.213 6.336 5.585 1.00 94.44 262 GLY A O 1
ATOM 2070 N N . GLY A 1 263 ? -17.435 6.444 6.984 1.00 92.50 263 GLY A N 1
ATOM 2071 C CA . GLY A 1 263 ? -17.595 7.845 7.371 1.00 92.50 263 GLY A CA 1
ATOM 2072 C C . GLY A 1 263 ? -17.441 8.806 6.186 1.00 92.50 263 GLY A C 1
ATOM 2073 O O . GLY A 1 263 ? -17.115 8.411 5.066 1.00 92.50 263 GLY A O 1
ATOM 2074 N N . HIS A 1 264 ? -17.703 10.085 6.431 1.00 94.81 264 HIS A N 1
ATOM 2075 C CA . HIS A 1 264 ? -17.568 11.143 5.432 1.00 94.81 264 HIS A CA 1
ATOM 2076 C C . HIS A 1 264 ? -16.206 11.865 5.522 1.00 94.81 264 HIS A C 1
ATOM 2078 O O . HIS A 1 264 ? -16.014 12.864 4.832 1.00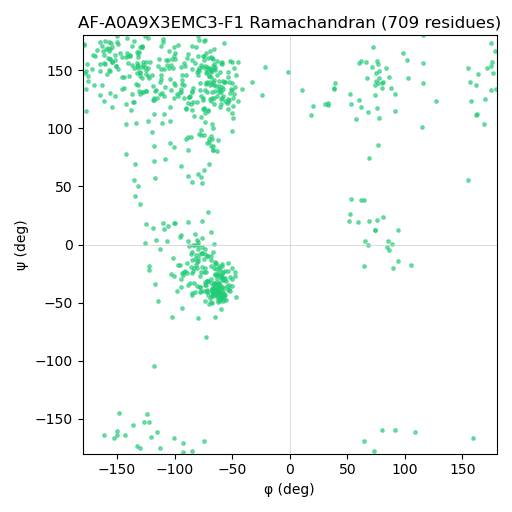 94.81 264 HIS A O 1
ATOM 2084 N N . GLY A 1 265 ? -15.274 11.392 6.361 1.00 95.38 265 GLY A N 1
ATOM 2085 C CA . GLY A 1 265 ? -13.980 12.030 6.612 1.00 95.38 265 GLY A CA 1
ATOM 2086 C C . GLY A 1 265 ? -14.064 13.190 7.608 1.00 95.38 265 GLY A C 1
ATOM 2087 O O . GLY A 1 265 ? -13.239 14.098 7.564 1.00 95.38 265 GLY A O 1
ATOM 2088 N N . VAL A 1 266 ? -15.075 13.207 8.482 1.00 95.50 266 VAL A N 1
ATOM 2089 C CA . VAL A 1 266 ? -15.316 14.305 9.429 1.00 95.50 266 VAL A CA 1
ATOM 2090 C C . VAL A 1 266 ? -14.488 14.122 10.698 1.00 95.50 266 VAL A C 1
ATOM 2092 O O . VAL A 1 266 ? -14.736 13.212 11.489 1.00 95.50 266 VAL A O 1
ATOM 2095 N N . SER A 1 267 ? -13.572 15.064 10.927 1.00 95.69 267 SER A N 1
ATOM 2096 C CA . SER A 1 267 ? -12.711 15.132 12.112 1.00 95.69 267 SER A CA 1
ATOM 2097 C C . SER A 1 267 ? -12.845 16.485 12.806 1.00 95.69 267 SER A C 1
ATOM 2099 O O . SER A 1 267 ? -12.787 17.520 12.143 1.00 95.69 267 SER A O 1
ATOM 2101 N N . ALA A 1 268 ? -13.032 16.505 14.130 1.00 94.94 268 ALA A N 1
ATOM 2102 C CA . ALA A 1 268 ? -13.208 17.749 14.890 1.00 94.94 268 ALA A CA 1
ATOM 2103 C C . ALA A 1 268 ? -12.951 17.593 16.400 1.00 94.94 268 ALA A C 1
ATOM 2105 O O . ALA A 1 268 ? -13.046 16.499 16.958 1.00 94.94 268 ALA A O 1
ATOM 2106 N N . SER A 1 269 ? -12.750 18.720 17.095 1.00 94.38 269 SER A N 1
ATOM 2107 C CA . SER A 1 269 ? -12.877 18.806 18.556 1.00 94.38 269 SER A CA 1
ATOM 2108 C C . SER A 1 269 ? -14.185 19.508 18.959 1.00 94.38 269 SER A C 1
ATOM 2110 O O . SER A 1 269 ? -14.342 20.695 18.671 1.00 94.38 269 SER A O 1
ATOM 2112 N N . PRO A 1 270 ? -15.110 18.846 19.688 1.00 92.62 270 PRO A N 1
ATOM 2113 C CA . PRO A 1 270 ? -16.325 19.478 20.220 1.00 92.62 270 PRO A CA 1
ATOM 2114 C C . PRO A 1 270 ? -16.062 20.618 21.212 1.00 92.62 270 PRO A C 1
ATOM 2116 O O . PRO A 1 270 ? -16.951 21.422 21.475 1.00 92.62 270 PRO A O 1
ATOM 2119 N N . THR A 1 271 ? -14.855 20.672 21.781 1.00 92.06 271 THR A N 1
ATOM 2120 C CA . THR A 1 271 ? -14.409 21.705 22.727 1.00 92.06 271 THR A CA 1
ATOM 2121 C C . THR A 1 271 ? -13.365 22.651 22.122 1.00 92.06 271 THR A C 1
ATOM 2123 O O . THR A 1 271 ? -12.753 23.425 22.853 1.00 92.06 271 THR A O 1
ATOM 2126 N N . ASN A 1 272 ? -13.192 22.621 20.792 1.00 91.69 272 ASN A N 1
ATOM 2127 C CA . ASN A 1 272 ? -12.260 23.455 20.025 1.00 91.69 272 ASN A CA 1
ATOM 2128 C C . ASN A 1 272 ? -10.805 23.398 20.544 1.00 91.69 272 ASN A C 1
ATOM 2130 O O . ASN A 1 272 ? -10.108 24.412 20.597 1.00 91.69 272 ASN A O 1
ATOM 2134 N N . GLN A 1 273 ? -10.357 22.204 20.950 1.00 91.06 273 GLN A N 1
ATOM 2135 C CA . GLN A 1 273 ? -8.961 21.953 21.312 1.00 91.06 273 GLN A CA 1
ATOM 2136 C C . GLN A 1 273 ? -8.050 22.038 20.074 1.00 91.06 273 GLN A C 1
ATOM 2138 O O . GLN A 1 273 ? -8.475 21.654 18.980 1.00 91.06 273 GLN A O 1
ATOM 2143 N N . PRO A 1 274 ? -6.786 22.476 20.221 1.00 90.62 274 PRO A N 1
ATOM 2144 C CA . PRO A 1 274 ? -5.802 22.408 19.143 1.00 90.62 274 PRO A CA 1
ATOM 2145 C C . PRO A 1 274 ? -5.569 20.962 18.676 1.00 90.62 274 PRO A C 1
ATOM 2147 O O . PRO A 1 274 ? -5.765 20.007 19.423 1.00 90.62 274 PRO A O 1
ATOM 2150 N N . ILE A 1 275 ? -5.112 20.801 17.432 1.00 88.62 275 ILE A N 1
ATOM 2151 C CA . ILE A 1 275 ? -4.776 19.497 16.821 1.00 88.62 275 ILE A CA 1
ATOM 2152 C C . ILE A 1 275 ? -3.422 18.921 17.311 1.00 88.62 275 ILE A C 1
ATOM 2154 O O . ILE A 1 275 ? -2.939 17.915 16.802 1.00 88.62 275 ILE A O 1
ATOM 2158 N N . PHE A 1 276 ? -2.791 19.581 18.286 1.00 86.88 276 PHE A N 1
ATOM 2159 C CA . PHE A 1 276 ? -1.460 19.308 18.837 1.00 86.88 276 PHE A CA 1
ATOM 2160 C C . PHE A 1 276 ? -1.401 19.779 20.303 1.00 86.88 276 PHE A C 1
ATOM 2162 O O . PHE A 1 276 ? -2.180 20.647 20.691 1.00 86.88 276 PHE A O 1
ATOM 2169 N N . ASP A 1 277 ? -0.471 19.267 21.114 1.00 82.75 277 ASP A N 1
ATOM 2170 C CA . ASP A 1 277 ? -0.191 19.791 22.462 1.00 82.75 277 ASP A CA 1
ATOM 2171 C C . ASP A 1 277 ? 0.597 21.116 22.366 1.00 82.75 277 ASP A C 1
ATOM 2173 O O . ASP A 1 277 ? 1.751 21.098 21.925 1.00 82.75 277 ASP A O 1
ATOM 2177 N N . PRO A 1 278 ? 0.060 22.266 22.825 1.00 80.00 278 PRO A N 1
ATOM 2178 C CA . PRO A 1 278 ? 0.782 23.540 22.801 1.00 80.00 278 PRO A CA 1
ATOM 2179 C C . PRO A 1 278 ? 2.082 23.545 23.617 1.00 80.00 278 PRO A C 1
ATOM 2181 O O . PRO A 1 278 ? 2.967 24.356 23.357 1.00 80.00 278 PRO A O 1
ATOM 2184 N N . ASN A 1 279 ? 2.218 22.643 24.595 1.00 79.25 279 ASN A N 1
ATOM 2185 C CA . ASN A 1 279 ? 3.421 22.505 25.421 1.00 79.25 279 ASN A CA 1
ATOM 2186 C C . ASN A 1 279 ? 4.528 21.709 24.709 1.00 79.25 279 ASN A C 1
ATOM 2188 O O . ASN A 1 279 ? 5.697 21.791 25.091 1.00 79.25 279 ASN A O 1
ATOM 2192 N N . VAL A 1 280 ? 4.162 20.916 23.698 1.00 70.25 280 VAL A N 1
ATOM 2193 C CA . VAL A 1 280 ? 5.058 20.066 22.909 1.00 70.25 280 VAL A CA 1
ATOM 2194 C C . VAL A 1 280 ? 4.571 20.101 21.452 1.00 70.25 280 VAL A C 1
ATOM 2196 O O . VAL A 1 280 ? 3.936 19.147 21.000 1.00 70.25 280 VAL A O 1
ATOM 2199 N N . PRO A 1 281 ? 4.850 21.173 20.683 1.00 59.16 281 PRO A N 1
ATOM 2200 C CA . PRO A 1 281 ? 4.293 21.372 19.336 1.00 59.16 281 PRO A CA 1
ATOM 2201 C C . PRO A 1 281 ? 4.754 20.351 18.277 1.00 59.16 281 PRO A C 1
ATOM 2203 O O . PRO A 1 281 ? 4.320 20.409 17.132 1.00 59.16 281 PRO A O 1
ATOM 2206 N N . THR A 1 282 ? 5.598 19.390 18.660 1.00 56.88 282 THR A N 1
ATOM 2207 C CA . THR A 1 282 ? 5.969 18.196 17.883 1.00 56.88 282 THR A CA 1
ATOM 2208 C C . THR A 1 282 ? 5.127 16.956 18.203 1.00 56.88 282 THR A C 1
ATOM 2210 O O . THR A 1 282 ? 5.446 15.857 17.747 1.00 56.88 282 THR A O 1
ATOM 2213 N N . THR A 1 283 ? 4.061 17.091 18.997 1.00 58.91 283 THR A N 1
ATOM 2214 C CA . THR A 1 283 ? 3.121 16.001 19.311 1.00 58.91 283 THR A CA 1
ATOM 2215 C C . THR A 1 283 ? 2.281 15.628 18.100 1.00 58.91 283 THR A C 1
ATOM 2217 O O . THR A 1 283 ? 1.175 16.107 17.873 1.00 58.91 283 THR A O 1
ATOM 2220 N N . PHE A 1 284 ? 2.835 14.713 17.322 1.00 67.50 284 PHE A N 1
ATOM 2221 C CA . PHE A 1 284 ? 2.189 14.140 16.161 1.00 67.50 284 PHE A CA 1
ATOM 2222 C C . PHE A 1 284 ? 1.061 13.166 16.570 1.00 67.50 284 PHE A C 1
ATOM 2224 O O . PHE A 1 284 ? 1.164 12.447 17.575 1.00 67.50 284 PHE A O 1
ATOM 2231 N N . ILE A 1 285 ? 0.004 13.090 15.752 1.00 68.69 285 ILE A N 1
ATOM 2232 C CA . ILE A 1 285 ? -0.947 11.957 15.697 1.00 68.69 285 ILE A CA 1
ATOM 2233 C C . ILE A 1 285 ? -1.875 11.735 16.920 1.00 68.69 285 ILE A C 1
ATOM 2235 O O . ILE A 1 285 ? -2.712 10.833 16.893 1.00 68.69 285 ILE A O 1
ATOM 2239 N N . ASN A 1 286 ? -1.791 12.542 17.987 1.00 78.12 286 ASN A N 1
ATOM 2240 C CA . ASN A 1 286 ? -2.567 12.337 19.224 1.00 78.12 286 ASN A CA 1
ATOM 2241 C C . ASN A 1 286 ? -3.209 13.627 19.764 1.00 78.12 286 ASN A C 1
ATOM 2243 O O . ASN A 1 286 ? -2.819 14.114 20.826 1.00 78.12 286 ASN A O 1
ATOM 2247 N N . ALA A 1 287 ? -4.210 14.160 19.066 1.00 86.50 287 ALA A N 1
ATOM 2248 C CA . ALA A 1 287 ? -4.956 15.322 19.541 1.00 86.50 287 ALA A CA 1
ATOM 2249 C C . ALA A 1 287 ? -5.971 14.934 20.645 1.00 86.50 287 ALA A C 1
ATOM 2251 O O . ALA A 1 287 ? -6.973 14.262 20.385 1.00 86.50 287 ALA A O 1
ATOM 2252 N N . ASP A 1 288 ? -5.723 15.340 21.896 1.00 88.19 288 ASP A N 1
ATOM 2253 C CA . ASP A 1 288 ? -6.668 15.133 23.007 1.00 88.19 288 ASP A CA 1
ATOM 2254 C C . ASP A 1 288 ? -7.953 15.962 22.783 1.00 88.19 288 ASP A C 1
ATOM 2256 O O . ASP A 1 288 ? -7.919 17.107 22.332 1.00 88.19 288 ASP A O 1
ATOM 2260 N N . GLY A 1 289 ? -9.117 15.385 23.096 1.00 90.06 289 GLY A N 1
ATOM 2261 C CA . GLY A 1 289 ? -10.415 16.038 22.885 1.00 90.06 289 GLY A CA 1
ATOM 2262 C C . GLY A 1 289 ? -10.894 16.121 21.426 1.00 90.06 289 GLY A C 1
ATOM 2263 O O . GLY A 1 289 ? -11.866 16.833 21.161 1.00 90.06 289 GLY A O 1
ATOM 2264 N N . TRP A 1 290 ? -10.258 15.401 20.497 1.00 93.81 290 TRP A N 1
ATOM 2265 C CA . TRP A 1 290 ? -10.709 15.224 19.110 1.00 93.81 290 TRP A CA 1
ATOM 2266 C C . TRP A 1 290 ? -11.424 13.885 18.882 1.00 93.81 290 TRP A C 1
ATOM 2268 O O . TRP A 1 290 ? -11.241 12.923 19.628 1.00 93.81 290 TRP A O 1
ATOM 2278 N N . TYR A 1 291 ? -12.210 13.825 17.807 1.00 94.25 291 TYR A N 1
ATOM 2279 C CA . TYR A 1 291 ? -12.685 12.593 17.176 1.00 94.25 291 TYR A CA 1
ATOM 2280 C C . TYR A 1 291 ? -12.468 12.660 15.656 1.00 94.25 291 TYR A C 1
ATOM 2282 O O . TYR A 1 291 ? -12.341 13.751 15.093 1.00 94.25 291 TYR A O 1
ATOM 2290 N N . ASP A 1 292 ? -12.492 11.498 15.010 1.00 95.56 292 ASP A N 1
ATOM 2291 C CA . ASP A 1 292 ? -12.744 11.331 13.579 1.00 95.56 292 ASP A CA 1
ATOM 2292 C C . ASP A 1 292 ? -13.904 10.336 13.360 1.00 95.56 292 ASP A C 1
ATOM 2294 O O . ASP A 1 292 ? -14.492 9.830 14.325 1.00 95.56 292 ASP A O 1
ATOM 2298 N N . ASP A 1 293 ? -14.277 10.082 12.103 1.00 95.50 293 ASP A N 1
ATOM 2299 C CA . ASP A 1 293 ? -15.269 9.065 11.734 1.00 95.50 293 ASP A CA 1
ATOM 2300 C C . ASP A 1 293 ? -14.664 7.739 11.224 1.00 95.50 293 ASP A C 1
ATOM 2302 O O . ASP A 1 293 ? -15.374 6.898 10.658 1.00 95.50 293 ASP A O 1
ATOM 2306 N N . THR A 1 294 ? -13.379 7.504 11.524 1.00 95.06 294 THR A N 1
ATOM 2307 C CA . THR A 1 294 ? -12.678 6.235 11.287 1.00 95.06 294 THR A CA 1
ATOM 2308 C C . THR A 1 294 ? -13.268 5.128 12.168 1.00 95.06 294 THR A C 1
ATOM 2310 O O . THR A 1 294 ? -13.566 5.313 13.350 1.00 95.06 294 THR A O 1
ATOM 2313 N N . SER A 1 295 ? -13.458 3.929 11.615 1.00 95.75 295 SER A N 1
ATOM 2314 C CA . SER A 1 295 ? -14.114 2.826 12.314 1.00 95.75 295 SER A CA 1
ATOM 2315 C C . SER A 1 295 ? -13.706 1.445 11.812 1.00 95.75 295 SER A C 1
ATOM 2317 O O . SER A 1 295 ? -13.308 1.263 10.663 1.00 95.75 295 SER A O 1
ATOM 2319 N N . ASP A 1 296 ? -13.874 0.450 12.678 1.00 97.44 296 ASP A N 1
ATOM 2320 C CA . ASP A 1 296 ? -13.827 -0.958 12.306 1.00 97.44 296 ASP A CA 1
ATOM 2321 C C . ASP A 1 296 ? -14.880 -1.771 13.078 1.00 97.44 296 ASP A C 1
ATOM 2323 O O . ASP A 1 296 ? -15.435 -1.313 14.089 1.00 97.44 296 ASP A O 1
ATOM 2327 N N . GLY A 1 297 ? -15.161 -2.989 12.616 1.00 95.38 297 GLY A N 1
ATOM 2328 C CA . GLY A 1 297 ? -15.901 -3.950 13.424 1.00 95.38 297 GLY A CA 1
ATOM 2329 C C . GLY A 1 297 ? -16.271 -5.269 12.742 1.00 95.38 297 GLY A C 1
ATOM 2330 O O . GLY A 1 297 ? -16.095 -5.437 11.534 1.00 95.38 297 GLY A O 1
ATOM 2331 N N . PRO A 1 298 ? -16.837 -6.208 13.521 1.00 95.12 298 PRO A N 1
ATOM 2332 C CA . PRO A 1 298 ? -17.265 -7.510 13.035 1.00 95.12 298 PRO A CA 1
ATOM 2333 C C . PRO A 1 298 ? -18.514 -7.397 12.155 1.00 95.12 298 PRO A C 1
ATOM 2335 O O . PRO A 1 298 ? -19.538 -6.832 12.551 1.00 95.12 298 PRO A O 1
ATOM 2338 N N . VAL A 1 299 ? -18.456 -8.033 10.991 1.00 94.50 299 VAL A N 1
ATOM 2339 C CA . VAL A 1 299 ? -19.585 -8.275 10.094 1.00 94.50 299 VAL A CA 1
ATOM 2340 C C . VAL A 1 299 ? -20.050 -9.715 10.300 1.00 94.50 299 VAL A C 1
ATOM 2342 O O . VAL A 1 299 ? -19.267 -10.661 10.224 1.00 94.50 299 VAL A O 1
ATOM 2345 N N . THR A 1 300 ? -21.339 -9.896 10.582 1.00 92.19 300 THR A N 1
ATOM 2346 C CA . THR A 1 300 ? -21.956 -11.217 10.773 1.00 92.19 300 THR A CA 1
ATOM 2347 C C . THR A 1 300 ? -23.247 -11.316 9.972 1.00 92.19 300 THR A C 1
ATOM 2349 O O . THR A 1 300 ? -23.949 -10.322 9.773 1.00 92.19 300 THR A O 1
ATOM 2352 N N . ALA A 1 301 ? -23.552 -12.521 9.497 1.00 91.88 301 ALA A N 1
ATOM 2353 C CA . ALA A 1 301 ? -24.704 -12.806 8.653 1.00 91.88 301 ALA A CA 1
ATOM 2354 C C . ALA A 1 301 ? -25.527 -13.976 9.211 1.00 91.88 301 ALA A C 1
ATOM 2356 O O . ALA A 1 301 ? -25.127 -14.675 10.141 1.00 91.88 301 ALA A O 1
ATOM 2357 N N . THR A 1 302 ? -26.704 -14.196 8.633 1.00 91.69 302 THR A N 1
ATOM 2358 C CA . THR A 1 302 ? -27.519 -15.389 8.879 1.00 91.69 302 THR A CA 1
ATOM 2359 C C . THR A 1 302 ? -28.157 -15.784 7.555 1.00 91.69 302 THR A C 1
ATOM 2361 O O . THR A 1 302 ? -29.083 -15.119 7.091 1.00 91.69 302 THR A O 1
ATOM 2364 N N . VAL A 1 303 ? -27.628 -16.827 6.917 1.00 91.50 303 VAL A N 1
ATOM 2365 C CA . VAL A 1 303 ? -28.126 -17.326 5.629 1.00 91.50 303 VAL A CA 1
ATOM 2366 C C . VAL A 1 303 ? -29.160 -18.415 5.883 1.00 91.50 303 VAL A C 1
ATOM 2368 O O . VAL A 1 303 ? -28.964 -19.275 6.740 1.00 91.50 303 VAL A O 1
ATOM 2371 N N . ARG A 1 304 ? -30.267 -18.388 5.134 1.00 93.06 304 ARG A N 1
ATOM 2372 C CA . ARG A 1 304 ? -31.279 -19.449 5.160 1.00 93.06 304 ARG A CA 1
ATOM 2373 C C . ARG A 1 304 ? -31.625 -19.905 3.750 1.00 93.06 304 ARG A C 1
ATOM 2375 O O . ARG A 1 304 ? -31.947 -19.076 2.902 1.00 93.06 304 ARG A O 1
ATOM 2382 N N . ILE A 1 305 ? -31.586 -21.215 3.530 1.00 91.88 305 ILE A N 1
ATOM 2383 C CA . ILE A 1 305 ? -31.965 -21.884 2.281 1.00 91.88 305 ILE A CA 1
ATOM 2384 C C . ILE A 1 305 ? -33.149 -22.790 2.616 1.00 91.88 305 ILE A C 1
ATOM 2386 O O . ILE A 1 305 ? -33.074 -23.566 3.562 1.00 91.88 305 ILE A O 1
ATOM 2390 N N . GLU A 1 306 ? -34.271 -22.624 1.911 1.00 93.56 306 GLU A N 1
ATOM 2391 C CA . GLU A 1 306 ? -35.519 -23.385 2.140 1.00 93.56 306 GLU A CA 1
ATOM 2392 C C . GLU A 1 306 ? -36.015 -23.368 3.608 1.00 93.56 306 GLU A C 1
ATOM 2394 O O . GLU A 1 306 ? -36.719 -24.257 4.073 1.00 93.56 306 GLU A O 1
ATOM 2399 N N . GLY A 1 307 ? -35.654 -22.316 4.353 1.00 91.56 307 GLY A N 1
ATOM 2400 C CA . GLY A 1 307 ? -35.961 -22.144 5.778 1.00 91.56 307 GLY A CA 1
ATOM 2401 C C . GLY A 1 307 ? -34.908 -22.713 6.738 1.00 91.56 307 GLY A C 1
ATOM 2402 O O . GLY A 1 307 ? -34.836 -22.245 7.875 1.00 91.56 307 GLY A O 1
ATOM 2403 N N . ALA A 1 308 ? -34.053 -23.636 6.291 1.00 95.19 308 ALA A N 1
ATOM 2404 C CA . ALA A 1 308 ? -32.928 -24.153 7.067 1.00 95.19 308 ALA A CA 1
ATOM 2405 C C . ALA A 1 308 ? -31.808 -23.105 7.185 1.00 95.19 308 ALA A C 1
ATOM 2407 O O . ALA A 1 308 ? -31.488 -22.416 6.217 1.00 95.19 308 ALA A O 1
ATOM 2408 N N . GLU A 1 309 ? -31.210 -22.977 8.371 1.00 95.44 309 GLU A N 1
ATOM 2409 C CA . GLU A 1 309 ? -30.123 -22.027 8.633 1.00 95.44 309 GLU A CA 1
ATOM 2410 C C . GLU A 1 309 ? -28.762 -22.634 8.284 1.00 95.44 309 GLU A C 1
ATOM 2412 O O . GLU A 1 309 ? -28.431 -23.737 8.719 1.00 95.44 309 GLU A O 1
ATOM 2417 N N . ILE A 1 310 ? -27.988 -21.911 7.475 1.00 94.56 310 ILE A N 1
ATOM 2418 C CA . ILE A 1 310 ? -26.682 -22.345 6.982 1.00 94.56 310 ILE A CA 1
ATOM 2419 C C . ILE A 1 310 ? -25.590 -21.725 7.865 1.00 94.56 310 ILE A C 1
ATOM 2421 O O . ILE A 1 310 ? -25.592 -20.501 8.040 1.00 94.56 310 ILE A O 1
ATOM 2425 N N . PRO A 1 311 ? -24.644 -22.519 8.406 1.00 91.56 311 PRO A N 1
ATOM 2426 C CA . PRO A 1 311 ? -23.471 -21.986 9.088 1.00 91.56 311 PRO A CA 1
ATOM 2427 C C . PRO A 1 311 ? -22.672 -21.071 8.156 1.00 91.56 311 PRO A C 1
ATOM 2429 O O . PRO A 1 311 ? -22.316 -21.465 7.047 1.00 91.56 311 PRO A O 1
ATOM 2432 N N . VAL A 1 312 ? -22.381 -19.856 8.615 1.00 91.00 312 VAL A N 1
ATOM 2433 C CA . VAL A 1 312 ? -21.580 -18.867 7.883 1.00 91.00 312 VAL A CA 1
ATOM 2434 C C . VAL A 1 312 ? -20.490 -18.303 8.777 1.00 91.00 312 VAL A C 1
ATOM 2436 O O . VAL A 1 312 ? -20.662 -18.174 9.990 1.00 91.00 312 VAL A O 1
ATOM 2439 N N . GLU A 1 313 ? -19.358 -17.965 8.171 1.00 90.12 313 GLU A N 1
ATOM 2440 C CA . GLU A 1 313 ? -18.244 -17.340 8.874 1.00 90.12 313 GLU A CA 1
ATOM 2441 C C . GLU A 1 313 ? -18.474 -15.832 9.052 1.00 90.12 313 GLU A C 1
ATOM 2443 O O . GLU A 1 313 ? -19.107 -15.179 8.222 1.00 90.12 313 GLU A O 1
ATOM 2448 N N . GLY A 1 314 ? -17.949 -15.270 10.143 1.00 91.19 314 GLY A N 1
ATOM 2449 C CA . GLY A 1 314 ? -17.847 -13.821 10.309 1.00 91.19 314 GLY A CA 1
ATOM 2450 C C . GLY A 1 314 ? -16.701 -13.235 9.481 1.00 91.19 314 GLY A C 1
ATOM 2451 O O . GLY A 1 314 ? -15.699 -13.908 9.230 1.00 91.19 314 GLY A O 1
ATOM 2452 N N . ALA A 1 315 ? -16.851 -11.967 9.110 1.00 95.31 315 ALA A N 1
ATOM 2453 C CA . ALA A 1 315 ? -15.827 -11.140 8.478 1.00 95.31 315 ALA A CA 1
ATOM 2454 C C . ALA A 1 315 ? -15.589 -9.870 9.316 1.00 95.31 315 ALA A C 1
ATOM 2456 O O . ALA A 1 315 ? -16.279 -9.633 10.309 1.00 95.31 315 ALA A O 1
ATOM 2457 N N . TRP A 1 316 ? -14.643 -9.029 8.904 1.00 97.12 316 TRP A N 1
ATOM 2458 C CA . TRP A 1 316 ? -14.390 -7.722 9.516 1.00 97.12 316 TRP A CA 1
ATOM 2459 C C . TRP A 1 316 ? -14.500 -6.621 8.461 1.00 97.12 316 TRP A C 1
ATOM 2461 O O . TRP A 1 316 ? -14.242 -6.869 7.286 1.00 97.12 316 TRP A O 1
ATOM 2471 N N . VAL A 1 317 ? -14.866 -5.410 8.874 1.00 97.00 317 VAL A N 1
ATOM 2472 C CA . VAL A 1 317 ? -14.800 -4.206 8.035 1.00 97.00 317 VAL A CA 1
ATOM 2473 C C . VAL A 1 317 ? -13.926 -3.158 8.710 1.00 97.00 317 VAL A C 1
ATOM 2475 O O . VAL A 1 317 ? -13.945 -3.036 9.934 1.00 97.00 317 VAL A O 1
ATOM 2478 N N . VAL A 1 318 ? -13.161 -2.420 7.910 1.00 97.00 318 VAL A N 1
ATOM 2479 C CA . VAL A 1 318 ? -12.311 -1.296 8.318 1.00 97.00 318 VAL A CA 1
ATOM 2480 C C . VAL A 1 318 ? -12.591 -0.144 7.355 1.00 97.00 318 VAL A C 1
ATOM 2482 O O . VAL A 1 318 ? -12.698 -0.369 6.150 1.00 97.00 318 VAL A O 1
ATOM 2485 N N . THR A 1 319 ? -12.718 1.078 7.864 1.00 96.50 319 THR A N 1
ATOM 2486 C CA . THR A 1 319 ? -12.653 2.304 7.055 1.00 96.50 319 THR A CA 1
ATOM 2487 C C . THR A 1 319 ? -11.271 2.923 7.201 1.00 96.50 319 THR A C 1
ATOM 2489 O O . THR A 1 319 ? -10.763 2.996 8.318 1.00 96.50 319 THR A O 1
ATOM 2492 N N . ALA A 1 320 ? -10.711 3.422 6.107 1.00 93.88 320 ALA A N 1
ATOM 2493 C CA . ALA A 1 320 ? -9.376 4.005 6.049 1.00 93.88 320 ALA A CA 1
ATOM 2494 C C . ALA A 1 320 ? -9.415 5.407 5.404 1.00 93.88 320 ALA A C 1
ATOM 2496 O O . ALA A 1 320 ? -10.449 5.774 4.833 1.00 93.88 320 ALA A O 1
ATOM 2497 N N . PRO A 1 321 ? -8.306 6.171 5.452 1.00 94.75 321 PRO A N 1
ATOM 2498 C CA . PRO A 1 321 ? -8.093 7.331 4.586 1.00 94.75 321 PRO A CA 1
ATOM 2499 C C . PRO A 1 321 ? -8.337 7.015 3.095 1.00 94.75 321 PRO A C 1
ATOM 2501 O O . PRO A 1 321 ? -8.221 5.854 2.692 1.00 94.75 321 PRO A O 1
ATOM 2504 N N . PRO A 1 322 ? -8.634 8.021 2.250 1.00 94.62 322 PRO A N 1
ATOM 2505 C CA . PRO A 1 322 ? -8.755 7.819 0.808 1.00 94.62 322 PRO A CA 1
ATOM 2506 C C . PRO A 1 322 ? -7.472 7.252 0.183 1.00 94.62 322 PRO A C 1
ATOM 2508 O O . PRO A 1 322 ? -6.366 7.686 0.503 1.00 94.62 322 PRO A O 1
ATOM 2511 N N . ASP A 1 323 ? -7.626 6.328 -0.766 1.00 94.88 323 ASP A N 1
ATOM 2512 C CA . ASP A 1 323 ? -6.543 5.939 -1.672 1.00 94.88 323 ASP A CA 1
ATOM 2513 C C . ASP A 1 323 ? -6.389 7.026 -2.746 1.00 94.88 323 ASP A C 1
ATOM 2515 O O . ASP A 1 323 ? -7.146 7.050 -3.717 1.00 94.88 323 ASP A O 1
ATOM 2519 N N . TYR A 1 324 ? -5.426 7.939 -2.578 1.00 95.75 324 TYR A N 1
ATOM 2520 C CA . TYR A 1 324 ? -5.151 8.981 -3.576 1.00 95.75 324 TYR A CA 1
ATOM 2521 C C . TYR A 1 324 ? -4.380 8.446 -4.796 1.00 95.75 324 TYR A C 1
ATOM 2523 O O . TYR A 1 324 ? -4.259 9.150 -5.801 1.00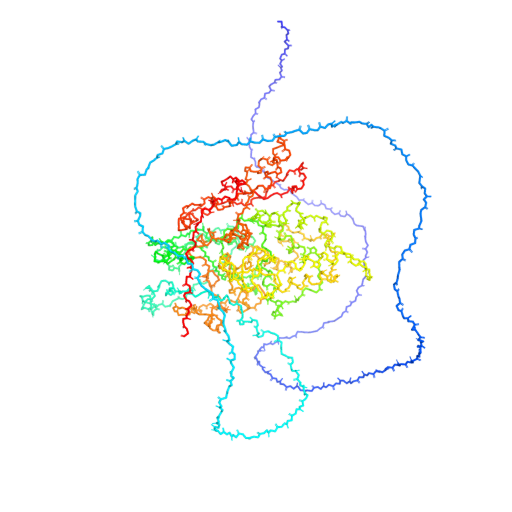 95.75 324 TYR A O 1
ATOM 2531 N N . GLY A 1 325 ? -3.925 7.185 -4.762 1.00 94.06 325 GLY A N 1
ATOM 2532 C CA . GLY A 1 325 ? -3.337 6.466 -5.892 1.00 94.06 325 GLY A CA 1
ATOM 2533 C C . GLY A 1 325 ? -4.128 5.227 -6.344 1.00 94.06 325 GLY A C 1
ATOM 2534 O O . GLY A 1 325 ? -3.515 4.160 -6.396 1.00 94.06 325 GLY A O 1
ATOM 2535 N N . PRO A 1 326 ? -5.426 5.308 -6.727 1.00 93.31 326 PRO A N 1
ATOM 2536 C CA . PRO A 1 326 ? -6.294 4.143 -6.941 1.00 93.31 326 PRO A CA 1
ATOM 2537 C C . PRO A 1 326 ? -5.697 3.041 -7.820 1.00 93.31 326 PRO A C 1
ATOM 2539 O O . PRO A 1 326 ? -5.562 3.188 -9.040 1.00 93.31 326 PRO A O 1
ATOM 2542 N N . GLY A 1 327 ? -5.350 1.908 -7.209 1.00 90.12 327 GLY A N 1
ATOM 2543 C CA . GLY A 1 327 ? -4.741 0.768 -7.908 1.00 90.12 327 GLY A CA 1
ATOM 2544 C C . GLY A 1 327 ? -3.261 0.941 -8.265 1.00 90.12 327 GLY A C 1
ATOM 2545 O O . GLY A 1 327 ? -2.764 0.279 -9.175 1.00 90.12 327 GLY A O 1
ATOM 2546 N N . VAL A 1 328 ? -2.554 1.834 -7.578 1.00 94.88 328 VAL A N 1
ATOM 2547 C CA . VAL A 1 328 ? -1.120 1.689 -7.321 1.00 94.88 328 VAL A CA 1
ATOM 2548 C C . VAL A 1 328 ? -0.976 0.811 -6.078 1.00 94.88 328 VAL A C 1
ATOM 2550 O O . VAL A 1 328 ? -1.663 1.006 -5.069 1.00 94.88 328 VAL A O 1
ATOM 2553 N N . LEU A 1 329 ? -0.115 -0.200 -6.167 1.00 95.75 329 LEU A N 1
ATOM 2554 C CA . LEU A 1 329 ? 0.131 -1.157 -5.090 1.00 95.75 329 LEU A CA 1
ATOM 2555 C C . LEU A 1 329 ? 1.464 -0.835 -4.410 1.00 95.75 329 LEU A C 1
ATOM 2557 O O . LEU A 1 329 ? 2.432 -0.469 -5.076 1.00 95.75 329 LEU A O 1
ATOM 2561 N N . GLY A 1 330 ? 1.529 -1.001 -3.088 1.00 94.00 330 GLY A N 1
ATOM 2562 C CA . GLY A 1 330 ? 2.806 -0.992 -2.376 1.00 94.00 330 GLY A CA 1
ATOM 2563 C C . GLY A 1 330 ? 3.662 -2.198 -2.776 1.00 94.00 330 GLY A C 1
ATOM 2564 O O . GLY A 1 330 ? 3.131 -3.246 -3.139 1.00 94.00 330 GLY A O 1
ATOM 2565 N N . VAL A 1 331 ? 4.992 -2.076 -2.674 1.00 94.81 331 VAL A N 1
ATOM 2566 C CA . VAL A 1 331 ? 5.942 -3.181 -2.954 1.00 94.81 331 VAL A CA 1
ATOM 2567 C C . VAL A 1 331 ? 5.603 -4.426 -2.128 1.00 94.81 331 VAL A C 1
ATOM 2569 O O . VAL A 1 331 ? 5.660 -5.556 -2.622 1.00 94.81 331 VAL A O 1
ATOM 2572 N N . ARG A 1 332 ? 5.145 -4.195 -0.897 1.00 94.69 332 ARG A N 1
ATOM 2573 C CA . ARG A 1 332 ? 4.523 -5.178 -0.023 1.00 94.69 332 ARG A CA 1
ATOM 2574 C C . ARG A 1 332 ? 3.147 -4.663 0.403 1.00 94.69 332 ARG A C 1
ATOM 2576 O O . ARG A 1 332 ? 2.994 -3.508 0.795 1.00 94.69 332 ARG A O 1
ATOM 2583 N N . THR A 1 333 ? 2.159 -5.532 0.288 1.00 97.06 333 THR A N 1
ATOM 2584 C CA . THR A 1 333 ? 0.746 -5.301 0.594 1.00 97.06 333 THR A CA 1
ATOM 2585 C C . THR A 1 333 ? 0.379 -5.990 1.907 1.00 97.06 333 THR A C 1
ATOM 2587 O O . THR A 1 333 ? 1.116 -6.853 2.405 1.00 97.06 333 THR A O 1
ATOM 2590 N N . LEU A 1 334 ? -0.783 -5.652 2.465 1.00 97.50 334 LEU A N 1
ATOM 2591 C CA . LEU A 1 334 ? -1.317 -6.338 3.638 1.00 97.50 334 LEU A CA 1
ATOM 2592 C C . LEU A 1 334 ? -1.598 -7.819 3.347 1.00 97.50 334 LEU A C 1
ATOM 2594 O O . LEU A 1 334 ? -1.393 -8.659 4.223 1.00 97.50 334 LEU A O 1
ATOM 2598 N N . HIS A 1 335 ? -1.989 -8.156 2.114 1.00 98.00 335 HIS A N 1
ATOM 2599 C CA . HIS A 1 335 ? -2.127 -9.543 1.677 1.00 98.00 335 HIS A CA 1
ATOM 2600 C C . HIS A 1 335 ? -0.788 -10.298 1.732 1.00 98.00 335 HIS A C 1
ATOM 2602 O O . HIS A 1 335 ? -0.732 -11.349 2.369 1.00 98.00 335 HIS A O 1
ATOM 2608 N N . ASP A 1 336 ? 0.301 -9.751 1.168 1.00 97.69 336 ASP A N 1
ATOM 2609 C CA . ASP A 1 336 ? 1.622 -10.409 1.211 1.00 97.69 336 ASP A CA 1
ATOM 2610 C C . ASP A 1 336 ? 2.089 -10.631 2.663 1.00 97.69 336 ASP A C 1
ATOM 2612 O O . ASP A 1 336 ? 2.577 -11.705 3.008 1.00 97.69 336 ASP A O 1
ATOM 2616 N N . LEU A 1 337 ? 1.909 -9.625 3.532 1.00 97.69 337 LEU A N 1
ATOM 2617 C CA . LEU A 1 337 ? 2.229 -9.717 4.960 1.00 97.69 337 LEU A CA 1
ATOM 2618 C C . LEU A 1 337 ? 1.436 -10.836 5.654 1.00 97.69 337 LEU A C 1
ATOM 2620 O O . LEU A 1 337 ? 2.003 -11.607 6.428 1.00 97.69 337 LEU A O 1
ATOM 2624 N N . LEU A 1 338 ? 0.130 -10.932 5.405 1.00 98.25 338 LEU A N 1
ATOM 2625 C CA . LEU A 1 338 ? -0.705 -11.939 6.055 1.00 98.25 338 LEU A CA 1
ATOM 2626 C C . LEU A 1 338 ? -0.429 -13.348 5.525 1.00 98.25 338 LEU A C 1
ATOM 2628 O O . LEU A 1 338 ? -0.313 -14.270 6.332 1.00 98.25 338 LEU A O 1
ATOM 2632 N N . VAL A 1 339 ? -0.216 -13.513 4.214 1.00 97.88 339 VAL A N 1
ATOM 2633 C CA . VAL A 1 339 ? 0.270 -14.776 3.633 1.00 97.88 339 VAL A CA 1
ATOM 2634 C C . VAL A 1 339 ? 1.578 -15.199 4.300 1.00 97.88 339 VAL A C 1
ATOM 2636 O O . VAL A 1 339 ? 1.675 -16.336 4.755 1.00 97.88 339 VAL A O 1
ATOM 2639 N N . ASP A 1 340 ? 2.550 -14.296 4.445 1.00 97.88 340 ASP A N 1
ATOM 2640 C CA . ASP A 1 340 ? 3.829 -14.601 5.090 1.00 97.88 340 ASP A CA 1
ATOM 2641 C C . ASP A 1 340 ? 3.665 -15.058 6.549 1.00 97.88 340 ASP A C 1
ATOM 2643 O O . ASP A 1 340 ? 4.207 -16.091 6.944 1.00 97.88 340 ASP A O 1
ATOM 2647 N N . VAL A 1 341 ? 2.846 -14.348 7.335 1.00 97.75 341 VAL A N 1
ATOM 2648 C CA . VAL A 1 341 ? 2.524 -14.715 8.726 1.00 97.75 341 VAL A CA 1
ATOM 2649 C C . VAL A 1 341 ? 1.862 -16.095 8.803 1.00 97.75 341 VAL A C 1
ATOM 2651 O O . VAL A 1 341 ? 2.217 -16.893 9.674 1.00 97.75 341 VAL A O 1
ATOM 2654 N N . TYR A 1 342 ? 0.929 -16.414 7.902 1.00 98.50 342 TYR A N 1
ATOM 2655 C CA . TYR A 1 342 ? 0.246 -17.711 7.894 1.00 98.50 342 TYR A CA 1
ATOM 2656 C C . TYR A 1 342 ? 1.139 -18.853 7.386 1.00 98.50 342 TYR A C 1
ATOM 2658 O O . TYR A 1 342 ? 1.051 -19.960 7.917 1.00 98.50 342 TYR A O 1
ATOM 2666 N N . VAL A 1 343 ? 2.027 -18.608 6.418 1.00 97.94 343 VAL A N 1
ATOM 2667 C CA . VAL A 1 343 ? 3.001 -19.603 5.936 1.00 97.94 343 VAL A CA 1
ATOM 2668 C C . VAL A 1 343 ? 4.055 -19.890 7.006 1.00 97.94 343 VAL A C 1
ATOM 2670 O O . VAL A 1 343 ? 4.294 -21.054 7.327 1.00 97.94 343 VAL A O 1
ATOM 2673 N N . GLN A 1 344 ? 4.623 -18.862 7.649 1.00 96.75 344 GLN A N 1
ATOM 2674 C CA . GLN A 1 344 ? 5.559 -19.049 8.767 1.00 96.75 344 GLN A CA 1
ATOM 2675 C C . GLN A 1 344 ? 4.902 -19.727 9.989 1.00 96.75 344 GLN A C 1
ATOM 2677 O O . GLN A 1 344 ? 5.576 -20.419 10.754 1.00 96.75 344 GLN A O 1
ATOM 2682 N N . ALA A 1 345 ? 3.582 -19.586 10.158 1.00 97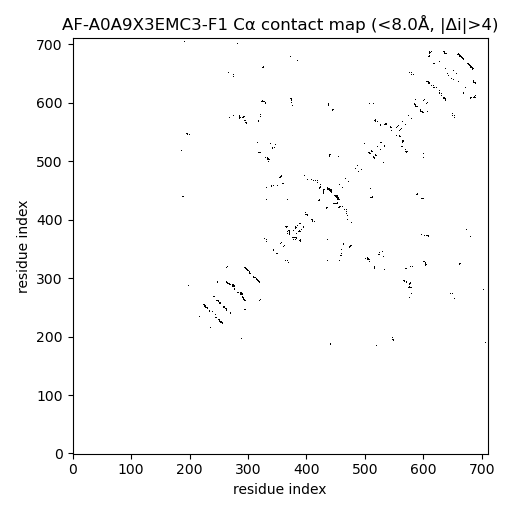.38 345 ALA A N 1
ATOM 2683 C CA . ALA A 1 345 ? 2.796 -20.301 11.165 1.00 97.38 345 ALA A CA 1
ATOM 2684 C C . ALA A 1 345 ? 2.397 -21.740 10.772 1.00 97.38 345 ALA A C 1
ATOM 2686 O O . ALA A 1 345 ? 1.861 -22.466 11.612 1.00 97.38 345 ALA A O 1
ATOM 2687 N N . GLY A 1 346 ? 2.614 -22.158 9.519 1.00 97.06 346 GLY A N 1
ATOM 2688 C CA . GLY A 1 346 ? 2.139 -23.442 8.990 1.00 97.06 346 GLY A CA 1
ATOM 2689 C C . GLY A 1 346 ? 0.615 -23.535 8.825 1.00 97.06 346 GLY A C 1
ATOM 2690 O O . GLY A 1 346 ? 0.072 -24.636 8.790 1.00 97.06 346 GLY A O 1
ATOM 2691 N N . TRP A 1 347 ? -0.083 -22.396 8.763 1.00 97.50 347 TRP A N 1
ATOM 2692 C CA . TRP A 1 347 ? -1.523 -22.304 8.483 1.00 97.50 347 TRP A CA 1
ATOM 2693 C C . TRP A 1 347 ? -1.835 -22.299 6.981 1.00 97.50 347 TRP A C 1
ATOM 2695 O O . TRP A 1 347 ? -2.933 -22.684 6.588 1.00 97.50 347 TRP A O 1
ATOM 2705 N N . LEU A 1 348 ? -0.877 -21.875 6.152 1.00 96.81 348 LEU A N 1
ATOM 2706 C CA . LEU A 1 348 ? -0.907 -21.985 4.693 1.00 96.81 348 LEU A CA 1
ATOM 2707 C C . LEU A 1 348 ? 0.360 -22.714 4.201 1.00 96.81 348 LEU A C 1
ATOM 2709 O O . LEU A 1 348 ? 1.403 -22.616 4.853 1.00 96.81 348 LEU A O 1
ATOM 2713 N N . PRO A 1 349 ? 0.301 -23.446 3.073 1.00 94.94 349 PRO A N 1
ATOM 2714 C CA . PRO A 1 349 ? 1.488 -24.020 2.446 1.00 94.94 349 PRO A CA 1
ATOM 2715 C C . PRO A 1 349 ? 2.374 -22.925 1.835 1.00 94.94 349 PRO A C 1
ATOM 2717 O O . PRO A 1 349 ? 1.884 -21.888 1.394 1.00 94.94 349 PRO A O 1
ATOM 2720 N N . ALA A 1 350 ? 3.683 -23.174 1.768 1.00 91.44 350 ALA A N 1
ATOM 2721 C CA . ALA A 1 350 ? 4.603 -22.327 1.010 1.00 91.44 350 ALA A CA 1
ATOM 2722 C C . ALA A 1 350 ? 4.447 -22.555 -0.508 1.00 91.44 350 ALA A C 1
ATOM 2724 O O . ALA A 1 350 ? 3.976 -23.606 -0.944 1.00 91.44 350 ALA A O 1
ATOM 2725 N N . GLN A 1 351 ? 4.883 -21.587 -1.320 1.00 88.31 351 GLN A N 1
ATOM 2726 C CA . GLN A 1 351 ? 4.765 -21.649 -2.780 1.00 88.31 351 GLN A CA 1
ATOM 2727 C C . GLN A 1 351 ? 5.657 -22.757 -3.372 1.00 88.31 351 GLN A C 1
ATOM 2729 O O . GLN A 1 351 ? 6.880 -22.610 -3.465 1.00 88.31 351 GLN A O 1
ATOM 2734 N N . HIS A 1 352 ? 5.047 -23.879 -3.767 1.00 86.38 352 HIS A N 1
ATOM 2735 C CA . HIS A 1 352 ? 5.762 -25.065 -4.255 1.00 86.38 352 HIS A CA 1
ATOM 2736 C C . HIS A 1 352 ? 6.151 -24.995 -5.739 1.00 86.38 352 HIS A C 1
ATOM 2738 O O . HIS A 1 352 ? 7.254 -25.420 -6.080 1.00 86.38 352 HIS A O 1
ATOM 2744 N N . ASP A 1 353 ? 5.345 -24.357 -6.585 1.00 93.25 353 ASP A N 1
ATOM 2745 C CA . ASP A 1 353 ? 5.583 -24.256 -8.031 1.00 93.25 353 ASP A CA 1
ATOM 2746 C C . ASP A 1 353 ? 5.749 -22.787 -8.439 1.00 93.25 353 ASP A C 1
ATOM 2748 O O . ASP A 1 353 ? 4.837 -22.201 -9.020 1.00 93.25 353 ASP A O 1
ATOM 2752 N N . VAL A 1 354 ? 6.877 -22.162 -8.072 1.00 96.88 354 VAL A N 1
ATOM 2753 C CA . VAL A 1 354 ? 7.131 -20.732 -8.342 1.00 96.88 354 VAL A CA 1
ATOM 2754 C C . VAL A 1 354 ? 7.054 -20.446 -9.841 1.00 96.88 354 VAL A C 1
ATOM 2756 O O . VAL A 1 354 ? 7.650 -21.171 -10.632 1.00 96.88 354 VAL A O 1
ATOM 2759 N N . ALA A 1 355 ? 6.358 -19.381 -10.234 1.00 97.38 355 ALA A N 1
ATOM 2760 C CA . ALA A 1 355 ? 6.213 -18.955 -11.626 1.00 97.38 355 ALA A CA 1
ATOM 2761 C C . ALA A 1 355 ? 6.528 -17.456 -11.782 1.00 97.38 355 ALA A C 1
ATOM 2763 O O . ALA A 1 355 ? 6.267 -16.666 -10.871 1.00 97.38 355 ALA A O 1
ATOM 2764 N N . PHE A 1 356 ? 7.131 -17.051 -12.901 1.00 98.06 356 PHE A N 1
ATOM 2765 C CA . PHE A 1 356 ? 7.634 -15.688 -13.083 1.00 98.06 356 PHE A CA 1
ATOM 2766 C C . PHE A 1 356 ? 6.523 -14.627 -13.100 1.00 98.06 356 PHE A C 1
ATOM 2768 O O . PHE A 1 356 ? 6.487 -13.774 -12.214 1.00 98.06 356 PHE A O 1
ATOM 2775 N N . LYS A 1 357 ? 5.608 -14.683 -14.073 1.00 97.38 357 LYS A N 1
ATOM 2776 C CA . LYS A 1 357 ? 4.509 -13.730 -14.305 1.00 97.38 357 LYS A CA 1
ATOM 2777 C C . LYS A 1 357 ? 3.559 -13.673 -13.108 1.00 97.38 357 LYS A C 1
ATOM 2779 O O . LYS A 1 357 ? 3.059 -12.595 -12.786 1.00 97.38 357 LYS A O 1
ATOM 2784 N N . ARG A 1 358 ? 3.338 -14.811 -12.436 1.00 95.94 358 ARG A N 1
ATOM 2785 C CA . ARG A 1 358 ? 2.447 -14.926 -11.269 1.00 95.94 358 ARG A CA 1
ATOM 2786 C C . ARG A 1 358 ? 3.074 -14.510 -9.929 1.00 95.94 358 ARG A C 1
ATOM 2788 O O . ARG A 1 358 ? 2.380 -13.868 -9.145 1.00 95.94 358 ARG A O 1
ATOM 2795 N N . ASP A 1 359 ? 4.336 -14.859 -9.653 1.00 97.00 359 ASP A N 1
ATOM 2796 C CA . ASP A 1 359 ? 4.910 -14.750 -8.295 1.00 97.00 359 ASP A CA 1
ATOM 2797 C C . ASP A 1 359 ? 6.091 -13.772 -8.186 1.00 97.00 359 ASP A C 1
ATOM 2799 O O . ASP A 1 359 ? 6.257 -13.121 -7.156 1.00 97.00 359 ASP A O 1
ATOM 2803 N N . VAL A 1 360 ? 6.920 -13.661 -9.230 1.00 98.31 360 VAL A N 1
ATOM 2804 C CA . VAL A 1 360 ? 8.139 -12.829 -9.222 1.00 98.31 360 VAL A CA 1
ATOM 2805 C C . VAL A 1 360 ? 7.851 -11.437 -9.774 1.00 98.31 360 VAL A C 1
ATOM 2807 O O . VAL A 1 360 ? 8.109 -10.421 -9.129 1.00 98.31 360 VAL A O 1
ATOM 2810 N N . TRP A 1 361 ? 7.298 -11.390 -10.984 1.00 98.00 361 TRP A N 1
ATOM 2811 C CA . TRP A 1 361 ? 7.073 -10.174 -11.749 1.00 98.00 361 TRP A CA 1
ATOM 2812 C C . TRP A 1 361 ? 6.177 -9.160 -11.020 1.00 98.00 361 TRP A C 1
ATOM 2814 O O . TRP A 1 361 ? 6.512 -7.979 -11.072 1.00 98.00 361 TRP A O 1
ATOM 2824 N N . PRO A 1 362 ? 5.133 -9.538 -10.246 1.00 97.00 362 PRO A N 1
ATOM 2825 C CA . PRO A 1 362 ? 4.356 -8.565 -9.478 1.00 97.00 362 PRO A CA 1
ATOM 2826 C C . PRO A 1 362 ? 5.181 -7.802 -8.434 1.00 97.00 362 PRO A C 1
ATOM 2828 O O . PRO A 1 362 ? 4.960 -6.606 -8.264 1.00 97.00 362 PRO A O 1
ATOM 2831 N N . LEU A 1 363 ? 6.156 -8.441 -7.770 1.00 97.88 363 LEU A N 1
ATOM 2832 C CA . LEU A 1 363 ? 7.051 -7.760 -6.823 1.00 97.88 363 LEU A CA 1
ATOM 2833 C C . LEU A 1 363 ? 7.917 -6.709 -7.531 1.00 97.88 363 LEU A C 1
ATOM 2835 O O . LEU A 1 363 ? 8.065 -5.595 -7.031 1.00 97.88 363 LEU A O 1
ATOM 2839 N N . LEU A 1 364 ? 8.440 -7.053 -8.711 1.00 98.56 364 LEU A N 1
ATOM 2840 C CA . LEU A 1 364 ? 9.253 -6.158 -9.535 1.00 98.56 364 LEU A CA 1
ATOM 2841 C C . LEU A 1 364 ? 8.415 -4.994 -10.091 1.00 98.56 364 LEU A C 1
ATOM 2843 O O . LEU A 1 364 ? 8.746 -3.831 -9.875 1.00 98.56 364 LEU A O 1
ATOM 2847 N N . ARG A 1 365 ? 7.265 -5.289 -10.711 1.00 97.69 365 ARG A N 1
ATOM 2848 C CA . ARG A 1 365 ? 6.333 -4.289 -11.263 1.00 97.69 365 ARG A CA 1
ATOM 2849 C C . ARG A 1 365 ? 5.797 -3.312 -10.224 1.00 97.69 365 ARG A C 1
ATOM 2851 O O . ARG A 1 365 ? 5.487 -2.183 -10.577 1.00 97.69 365 ARG A O 1
ATOM 2858 N N . ARG A 1 366 ? 5.697 -3.688 -8.944 1.00 97.56 366 ARG A N 1
ATOM 2859 C CA . ARG A 1 366 ? 5.320 -2.738 -7.880 1.00 97.56 366 ARG A CA 1
ATOM 2860 C C . ARG A 1 366 ? 6.365 -1.628 -7.681 1.00 97.56 366 ARG A C 1
ATOM 2862 O O . ARG A 1 366 ? 5.983 -0.544 -7.262 1.00 97.56 366 ARG A O 1
ATOM 2869 N N . LEU A 1 367 ? 7.644 -1.845 -8.017 1.00 98.25 367 LEU A N 1
ATOM 2870 C CA . LEU A 1 367 ? 8.655 -0.776 -8.038 1.00 98.25 367 LEU A CA 1
ATOM 2871 C C . LEU A 1 367 ? 8.366 0.219 -9.175 1.00 98.25 367 LEU A C 1
ATOM 2873 O O . LEU A 1 367 ? 8.262 1.419 -8.923 1.00 98.25 367 LEU A O 1
ATOM 2877 N N . SER A 1 368 ? 8.136 -0.279 -10.394 1.00 98.00 368 SER A N 1
ATOM 2878 C CA . SER A 1 368 ? 7.748 0.539 -11.557 1.00 98.00 368 SER A CA 1
ATOM 2879 C C . SER A 1 368 ? 6.392 1.222 -11.381 1.00 98.00 368 SER A C 1
ATOM 2881 O O . SER A 1 368 ? 6.225 2.376 -11.767 1.00 98.00 368 SER A O 1
ATOM 2883 N N . GLY A 1 369 ? 5.437 0.581 -10.708 1.00 97.12 369 GLY A N 1
ATOM 2884 C CA . GLY A 1 369 ? 4.125 1.147 -10.394 1.00 97.12 369 GLY A CA 1
ATOM 2885 C C . GLY A 1 369 ? 4.179 2.391 -9.499 1.00 97.12 369 GLY A C 1
ATOM 2886 O O . GLY A 1 369 ? 3.281 3.228 -9.578 1.00 97.12 369 GLY A O 1
ATOM 2887 N N . LEU A 1 370 ? 5.238 2.568 -8.699 1.00 97.81 370 LEU A N 1
ATOM 2888 C CA . LEU A 1 370 ? 5.426 3.758 -7.861 1.00 97.81 370 LEU A CA 1
ATOM 2889 C C . LEU A 1 370 ? 5.921 4.998 -8.635 1.00 97.81 370 LEU A C 1
ATOM 2891 O O . LEU A 1 370 ? 5.882 6.096 -8.077 1.00 97.81 370 LEU A O 1
ATOM 2895 N N . GLN A 1 371 ? 6.289 4.875 -9.922 1.00 97.50 371 GLN A N 1
ATOM 2896 C CA . GLN A 1 371 ? 6.724 5.999 -10.783 1.00 97.50 371 GLN A CA 1
ATOM 2897 C C . GLN A 1 371 ? 5.708 7.151 -10.900 1.00 97.50 371 GLN A C 1
ATOM 2899 O O . GLN A 1 371 ? 6.047 8.281 -11.265 1.00 97.50 371 GLN A O 1
ATOM 2904 N N . TRP A 1 372 ? 4.440 6.841 -10.643 1.00 97.19 372 TRP A N 1
ATOM 2905 C CA . TRP A 1 372 ? 3.318 7.767 -10.744 1.00 97.19 372 TRP A CA 1
ATOM 2906 C C . TRP A 1 372 ? 3.147 8.629 -9.489 1.00 97.19 372 TRP A C 1
ATOM 2908 O O . TRP A 1 372 ? 2.529 9.691 -9.561 1.00 97.19 372 TRP A O 1
ATOM 2918 N N . ASN A 1 373 ? 3.715 8.181 -8.365 1.00 96.81 373 ASN A N 1
ATOM 2919 C CA . ASN A 1 373 ? 3.458 8.724 -7.035 1.00 96.81 373 ASN A CA 1
ATOM 2920 C C . ASN A 1 373 ? 4.734 9.232 -6.337 1.00 96.81 373 ASN A C 1
ATOM 2922 O O . ASN A 1 373 ? 4.629 9.984 -5.368 1.00 96.81 373 ASN A O 1
ATOM 2926 N N . ASN A 1 374 ? 5.930 8.829 -6.776 1.00 97.81 374 ASN A N 1
ATOM 2927 C CA . ASN A 1 374 ? 7.204 9.269 -6.205 1.00 97.81 374 ASN A CA 1
ATOM 2928 C C . ASN A 1 374 ? 8.279 9.424 -7.297 1.00 97.81 374 ASN A C 1
ATOM 2930 O O . ASN A 1 374 ? 8.439 8.552 -8.154 1.00 97.81 374 ASN A O 1
ATOM 2934 N N . HIS A 1 375 ? 9.037 10.525 -7.260 1.00 97.19 375 HIS A N 1
ATOM 2935 C CA . HIS A 1 375 ? 9.998 10.851 -8.319 1.00 97.19 375 HIS A CA 1
ATOM 2936 C C . HIS A 1 375 ? 11.254 9.961 -8.305 1.00 97.19 375 HIS A C 1
ATOM 2938 O O . HIS A 1 375 ? 11.735 9.591 -9.372 1.00 97.19 375 HIS A O 1
ATOM 2944 N N . GLY A 1 376 ? 11.747 9.540 -7.135 1.00 96.44 376 GLY A N 1
ATOM 2945 C CA . GLY A 1 376 ? 12.899 8.631 -7.043 1.00 96.44 376 GLY A CA 1
ATOM 2946 C C . GLY A 1 376 ? 12.603 7.262 -7.666 1.00 96.44 376 GLY A C 1
ATOM 2947 O O . GLY A 1 376 ? 13.399 6.738 -8.447 1.00 96.44 376 GLY A O 1
ATOM 2948 N N . PHE A 1 377 ? 11.400 6.726 -7.422 1.00 98.00 377 PHE A N 1
ATOM 2949 C CA . PHE A 1 377 ? 10.928 5.521 -8.114 1.00 98.00 377 PHE A CA 1
ATOM 2950 C C . PHE A 1 377 ? 10.729 5.755 -9.621 1.00 98.00 377 PHE A C 1
ATOM 2952 O O . PHE A 1 377 ? 11.025 4.860 -10.409 1.00 98.00 377 PHE A O 1
ATOM 2959 N N . ALA A 1 378 ? 10.298 6.950 -10.043 1.00 97.50 378 ALA A N 1
ATOM 2960 C CA . ALA A 1 378 ? 10.146 7.283 -11.461 1.00 97.50 378 ALA A CA 1
ATOM 2961 C C . ALA A 1 378 ? 11.479 7.320 -12.224 1.00 97.50 378 ALA A C 1
ATOM 2963 O O . ALA A 1 378 ? 11.561 6.789 -13.328 1.00 97.50 378 ALA A O 1
ATOM 2964 N N . VAL A 1 379 ? 12.531 7.892 -11.634 1.00 95.44 379 VAL A N 1
ATOM 2965 C CA . VAL A 1 379 ? 13.868 7.950 -12.251 1.00 95.44 379 VAL A CA 1
ATOM 2966 C C . VAL A 1 379 ? 14.503 6.558 -12.352 1.00 95.44 379 VAL A C 1
ATOM 2968 O O . VAL A 1 379 ? 15.154 6.245 -13.348 1.00 95.44 379 VAL A O 1
ATOM 2971 N N . ALA A 1 380 ? 14.315 5.709 -11.337 1.00 96.19 380 ALA A N 1
ATOM 2972 C CA . ALA A 1 380 ? 14.944 4.391 -11.286 1.00 96.19 380 ALA A CA 1
ATOM 2973 C C . ALA A 1 380 ? 14.173 3.299 -12.040 1.00 96.19 380 ALA A C 1
ATOM 2975 O O . ALA A 1 380 ? 14.796 2.522 -12.761 1.00 96.19 380 ALA A O 1
ATOM 2976 N N . PHE A 1 381 ? 12.844 3.246 -11.910 1.00 98.06 381 PHE A N 1
ATOM 2977 C CA . PHE A 1 381 ? 11.989 2.141 -12.379 1.00 98.06 381 PHE A CA 1
ATOM 2978 C C . PHE A 1 381 ? 10.840 2.585 -13.299 1.00 98.06 381 PHE A C 1
ATOM 2980 O O . PHE A 1 381 ? 10.005 1.760 -13.664 1.00 98.06 381 PHE A O 1
ATOM 2987 N N . GLY A 1 382 ? 10.732 3.883 -13.599 1.00 96.88 382 GLY A N 1
ATOM 2988 C CA . GLY A 1 382 ? 9.671 4.421 -14.446 1.00 96.88 382 GLY A CA 1
ATOM 2989 C C . GLY A 1 382 ? 9.862 4.123 -15.932 1.00 96.88 382 GLY A C 1
ATOM 2990 O O . GLY A 1 382 ? 10.886 3.585 -16.346 1.00 96.88 382 GLY A O 1
ATOM 2991 N N . ALA A 1 383 ? 8.865 4.503 -16.731 1.00 95.44 383 ALA A N 1
ATOM 2992 C CA . ALA A 1 383 ? 8.800 4.169 -18.148 1.00 95.44 383 ALA A CA 1
ATOM 2993 C C . ALA A 1 383 ? 10.071 4.564 -18.923 1.00 95.44 383 ALA A C 1
ATOM 2995 O O . ALA A 1 383 ? 10.469 5.733 -18.939 1.00 95.44 383 ALA A O 1
ATOM 2996 N N . GLY A 1 384 ? 10.707 3.584 -19.569 1.00 89.69 384 GLY A N 1
ATOM 2997 C CA . GLY A 1 384 ? 11.949 3.775 -20.323 1.00 89.69 384 GLY A CA 1
ATOM 2998 C C . GLY A 1 384 ? 13.215 3.957 -19.472 1.00 89.69 384 GLY A C 1
ATOM 2999 O O . GLY A 1 384 ? 14.255 4.343 -20.015 1.00 89.69 384 GLY A O 1
ATOM 3000 N N . SER A 1 385 ? 13.169 3.691 -18.161 1.00 93.81 385 SER A N 1
ATOM 3001 C CA . SER A 1 385 ? 14.375 3.565 -17.334 1.00 93.81 385 SER A CA 1
ATOM 3002 C C . SER A 1 385 ? 15.111 2.239 -17.607 1.00 93.81 385 SER A C 1
ATOM 3004 O O . SER A 1 385 ? 14.651 1.377 -18.351 1.00 93.81 385 SER A O 1
ATOM 3006 N N . ARG A 1 386 ? 16.279 2.035 -16.977 1.00 90.56 386 ARG A N 1
ATOM 3007 C CA . ARG A 1 386 ? 17.021 0.758 -17.063 1.00 90.56 386 ARG A CA 1
ATOM 3008 C C . ARG A 1 386 ? 16.418 -0.389 -16.243 1.00 90.56 386 ARG A C 1
ATOM 3010 O O . ARG A 1 386 ? 16.875 -1.517 -16.387 1.00 90.56 386 ARG A O 1
ATOM 3017 N N . LEU A 1 387 ? 15.478 -0.096 -15.348 1.00 96.25 387 LEU A N 1
ATOM 3018 C CA . LEU A 1 387 ? 14.815 -1.066 -14.470 1.00 96.25 387 LEU A CA 1
ATOM 3019 C C . LEU A 1 387 ? 13.292 -0.890 -14.556 1.00 96.25 387 LEU A C 1
ATOM 3021 O O . LEU A 1 387 ? 12.578 -1.022 -13.564 1.00 96.25 387 LEU A O 1
ATOM 3025 N N . ASP A 1 388 ? 12.815 -0.548 -15.751 1.00 97.31 388 ASP A N 1
ATOM 3026 C CA . ASP A 1 388 ? 11.401 -0.514 -16.094 1.00 97.31 388 ASP A CA 1
ATOM 3027 C C . ASP A 1 388 ? 10.866 -1.950 -16.147 1.00 97.31 388 ASP A C 1
ATOM 3029 O O . ASP A 1 388 ? 10.941 -2.635 -17.163 1.00 97.31 388 ASP A O 1
ATOM 3033 N N . PHE A 1 389 ? 10.362 -2.454 -15.024 1.00 97.75 389 PHE A N 1
ATOM 3034 C CA . PHE A 1 389 ? 9.821 -3.808 -14.938 1.00 97.75 389 PHE A CA 1
ATOM 3035 C C . PHE A 1 389 ? 8.456 -3.958 -15.635 1.00 97.75 389 PHE A C 1
ATOM 3037 O O . PHE A 1 389 ? 7.943 -5.078 -15.696 1.00 97.75 389 PHE A O 1
ATOM 3044 N N . ASP A 1 390 ? 7.878 -2.873 -16.167 1.00 95.31 390 ASP A N 1
ATOM 3045 C CA . ASP A 1 390 ? 6.746 -2.917 -17.095 1.00 95.31 390 ASP A CA 1
ATOM 3046 C C . ASP A 1 390 ? 7.192 -3.115 -18.567 1.00 95.31 390 ASP A C 1
ATOM 3048 O O . ASP A 1 390 ? 6.351 -3.483 -19.391 1.00 95.31 390 ASP A O 1
ATOM 3052 N N . ASP A 1 391 ? 8.485 -2.961 -18.904 1.00 95.94 391 ASP A N 1
ATOM 3053 C CA . ASP A 1 391 ? 9.033 -3.247 -20.242 1.00 95.94 391 ASP A CA 1
ATOM 3054 C C . ASP A 1 391 ? 8.950 -4.753 -20.584 1.00 95.94 391 ASP A C 1
ATOM 3056 O O . ASP A 1 391 ? 9.563 -5.584 -19.899 1.00 95.94 391 ASP A O 1
ATOM 3060 N N . PRO A 1 392 ? 8.260 -5.142 -21.678 1.00 95.00 392 PRO A N 1
ATOM 3061 C CA . PRO A 1 392 ? 8.225 -6.523 -22.146 1.00 95.00 392 PRO A CA 1
ATOM 3062 C C . PRO A 1 392 ? 9.601 -7.122 -22.471 1.00 95.00 392 PRO A C 1
ATOM 3064 O O . PRO A 1 392 ? 9.756 -8.338 -22.353 1.00 95.00 392 PRO A O 1
ATOM 3067 N N . ALA A 1 393 ? 10.594 -6.320 -22.878 1.00 95.94 393 ALA A N 1
ATOM 3068 C CA . ALA A 1 393 ? 11.928 -6.829 -23.196 1.00 95.94 393 ALA A CA 1
ATOM 3069 C C . ALA A 1 393 ? 12.705 -7.209 -21.924 1.00 95.94 393 ALA A C 1
ATOM 3071 O O . ALA A 1 393 ? 13.189 -8.341 -21.833 1.00 95.94 393 ALA A O 1
ATOM 3072 N N . LEU A 1 394 ? 12.747 -6.332 -20.912 1.00 97.12 394 LEU A N 1
ATOM 3073 C CA . LEU A 1 394 ? 13.306 -6.672 -19.598 1.00 97.12 394 LEU A CA 1
ATOM 3074 C C . LEU A 1 394 ? 12.530 -7.819 -18.927 1.00 97.12 394 LEU A C 1
ATOM 3076 O O . LEU A 1 394 ? 13.141 -8.731 -18.369 1.00 97.12 394 LEU A O 1
ATOM 3080 N N . ALA A 1 395 ? 11.195 -7.838 -19.022 1.00 97.50 395 ALA A N 1
ATOM 3081 C CA . ALA A 1 395 ? 10.386 -8.946 -18.513 1.00 97.50 395 ALA A CA 1
ATOM 3082 C C . ALA A 1 395 ? 10.755 -10.284 -19.183 1.00 97.50 395 ALA A C 1
ATOM 3084 O O . ALA A 1 395 ? 10.913 -11.287 -18.488 1.00 97.50 395 ALA A O 1
ATOM 3085 N N . ALA A 1 396 ? 10.962 -10.302 -20.506 1.00 97.62 396 ALA A N 1
ATOM 3086 C CA . ALA A 1 396 ? 11.404 -11.490 -21.238 1.00 97.62 396 ALA A CA 1
ATOM 3087 C C . ALA A 1 396 ? 12.829 -11.928 -20.864 1.00 97.62 396 ALA A C 1
ATOM 3089 O O . ALA A 1 396 ? 13.080 -13.126 -20.735 1.00 97.62 396 ALA A O 1
ATOM 3090 N N . GLU A 1 397 ? 13.758 -10.997 -20.631 1.00 97.12 397 GLU A N 1
ATOM 3091 C CA . GLU A 1 397 ? 15.099 -11.334 -20.140 1.00 97.12 397 GLU A CA 1
ATOM 3092 C C . GLU A 1 397 ? 15.050 -11.960 -18.734 1.00 97.12 397 GLU A C 1
ATOM 3094 O O . GLU A 1 397 ? 15.714 -12.965 -18.468 1.00 97.12 397 GLU A O 1
ATOM 3099 N N . LEU A 1 398 ? 14.229 -11.406 -17.842 1.00 98.00 398 LEU A N 1
ATOM 3100 C CA . LEU A 1 398 ? 14.099 -11.846 -16.452 1.00 98.00 398 LEU A CA 1
ATOM 3101 C C . LEU A 1 398 ? 13.268 -13.132 -16.276 1.00 98.00 398 LEU A C 1
ATOM 3103 O O . LEU A 1 398 ? 13.473 -13.850 -15.290 1.00 98.00 398 LEU A O 1
ATOM 3107 N N . ALA A 1 399 ? 12.381 -13.446 -17.223 1.00 97.75 399 ALA A N 1
ATOM 3108 C CA . ALA A 1 399 ? 11.656 -14.715 -17.299 1.00 97.75 399 ALA A CA 1
ATOM 3109 C C . ALA A 1 399 ? 12.494 -15.845 -17.919 1.00 97.75 399 ALA A C 1
ATOM 3111 O O . ALA A 1 399 ? 12.392 -16.995 -17.492 1.00 97.75 399 ALA A O 1
ATOM 3112 N N . TRP A 1 400 ? 13.337 -15.527 -18.908 1.00 96.00 400 TRP A N 1
ATOM 3113 C CA . TRP A 1 400 ? 14.038 -16.540 -19.693 1.00 96.00 400 TRP A CA 1
ATOM 3114 C C . TRP A 1 400 ? 14.964 -17.418 -18.841 1.00 96.00 400 TRP A C 1
ATOM 3116 O O . TRP A 1 400 ? 15.771 -16.941 -18.032 1.00 96.00 400 TRP A O 1
ATOM 3126 N N . LYS A 1 401 ? 14.905 -18.724 -19.114 1.00 93.62 401 LYS A N 1
ATOM 3127 C CA . LYS A 1 401 ? 15.826 -19.739 -18.595 1.00 93.62 401 LYS A CA 1
ATOM 3128 C C . LYS A 1 401 ? 16.163 -20.776 -19.682 1.00 93.62 401 LYS A C 1
ATOM 3130 O O . LYS A 1 401 ? 15.382 -20.952 -20.620 1.00 93.62 401 LYS A O 1
ATOM 3135 N N . PRO A 1 402 ? 17.302 -21.485 -19.594 1.00 93.75 402 PRO A N 1
ATOM 3136 C CA . PRO A 1 402 ? 17.675 -22.498 -20.575 1.00 93.75 402 PRO A CA 1
ATOM 3137 C C . PRO A 1 402 ? 16.829 -23.775 -20.449 1.00 93.75 402 PRO A C 1
ATOM 3139 O O . PRO A 1 402 ? 16.216 -24.054 -19.416 1.00 93.75 402 PRO A O 1
ATOM 3142 N N . ALA A 1 403 ? 16.887 -24.616 -21.486 1.00 88.56 403 ALA A N 1
ATOM 3143 C CA . ALA A 1 403 ? 16.481 -26.016 -21.384 1.00 88.56 403 ALA A CA 1
ATOM 3144 C C . ALA A 1 403 ? 17.307 -26.759 -20.311 1.00 88.56 403 ALA A C 1
ATOM 3146 O O . ALA A 1 403 ? 18.425 -26.357 -19.976 1.00 88.56 403 ALA A O 1
ATOM 3147 N N . GLN A 1 404 ? 16.764 -27.855 -19.771 1.00 85.31 404 GLN A N 1
ATOM 3148 C CA . GLN A 1 404 ? 17.347 -28.573 -18.632 1.00 85.31 404 GLN A CA 1
ATOM 3149 C C . GLN A 1 404 ? 18.815 -28.976 -18.880 1.00 85.31 404 GLN A C 1
ATOM 3151 O O . GLN A 1 404 ? 19.122 -29.700 -19.823 1.00 85.31 404 GLN A O 1
ATOM 3156 N N . GLY A 1 405 ? 19.718 -28.515 -18.009 1.00 84.38 405 GLY A N 1
ATOM 3157 C CA . GLY A 1 405 ? 21.165 -28.757 -18.110 1.00 84.38 405 GLY A CA 1
ATOM 3158 C C . GLY A 1 405 ? 21.942 -27.760 -18.983 1.00 84.38 405 GLY A C 1
ATOM 3159 O O . GLY A 1 405 ? 23.168 -27.837 -19.026 1.00 84.38 405 GLY A O 1
ATOM 3160 N N . GLY A 1 406 ? 21.270 -26.816 -19.650 1.00 92.56 406 GLY A N 1
ATOM 3161 C CA . GLY A 1 406 ? 21.915 -25.721 -20.377 1.00 92.56 406 GLY A CA 1
ATOM 3162 C C . GLY A 1 406 ? 22.473 -24.626 -19.459 1.00 92.56 406 GLY A C 1
ATOM 3163 O O . GLY A 1 406 ? 22.090 -24.507 -18.295 1.00 92.56 406 GLY A O 1
ATOM 3164 N N . TYR A 1 407 ? 23.376 -23.799 -19.994 1.00 94.50 407 TYR A N 1
ATOM 3165 C CA . TYR A 1 407 ? 23.931 -22.648 -19.276 1.00 94.50 407 TYR A CA 1
ATOM 3166 C C . TYR A 1 407 ? 22.922 -21.495 -19.199 1.00 94.50 407 TYR A C 1
ATOM 3168 O O . TYR A 1 407 ? 22.420 -21.022 -20.222 1.00 94.50 407 TYR A O 1
ATOM 3176 N N . ASP A 1 408 ? 22.651 -21.019 -17.985 1.00 95.94 408 ASP A N 1
ATOM 3177 C CA . ASP A 1 408 ? 21.737 -19.906 -17.744 1.00 95.94 408 ASP A CA 1
ATOM 3178 C C . ASP A 1 408 ? 22.483 -18.567 -17.767 1.00 95.94 408 ASP A C 1
ATOM 3180 O O . ASP A 1 408 ? 22.976 -18.083 -16.747 1.00 95.94 408 ASP A O 1
ATOM 3184 N N . ARG A 1 409 ? 22.545 -17.961 -18.957 1.00 96.19 409 ARG A N 1
ATOM 3185 C CA . ARG A 1 409 ? 23.120 -16.622 -19.171 1.00 96.19 409 ARG A CA 1
ATOM 3186 C C . ARG A 1 409 ? 22.447 -15.511 -18.348 1.00 96.19 409 ARG A C 1
ATOM 3188 O O . ARG A 1 409 ? 23.099 -14.506 -18.087 1.00 96.19 409 ARG A O 1
ATOM 3195 N N . ASN A 1 410 ? 21.196 -15.689 -17.915 1.00 96.88 410 ASN A N 1
ATOM 3196 C CA . ASN A 1 410 ? 20.417 -14.638 -17.257 1.00 96.88 410 ASN A CA 1
ATOM 3197 C C . ASN A 1 410 ? 20.383 -14.808 -15.726 1.00 96.88 410 ASN A C 1
ATOM 3199 O O . ASN A 1 410 ? 20.034 -13.871 -15.012 1.00 96.88 410 ASN A O 1
ATOM 3203 N N . GLN A 1 411 ? 20.821 -15.954 -15.185 1.00 97.50 411 GLN A N 1
ATOM 3204 C CA . GLN A 1 411 ? 20.892 -16.200 -13.737 1.00 97.50 411 GLN A CA 1
ATOM 3205 C C . GLN A 1 411 ? 21.612 -15.085 -12.962 1.00 97.50 411 GLN A C 1
ATOM 3207 O O . GLN A 1 411 ? 21.223 -14.783 -11.834 1.00 97.50 411 GLN A O 1
ATOM 3212 N N . GLU A 1 412 ? 22.647 -14.470 -13.537 1.00 97.94 412 GLU A N 1
ATOM 3213 C CA . GLU A 1 412 ? 23.415 -13.438 -12.841 1.00 97.94 412 GLU A CA 1
ATOM 3214 C C . GLU A 1 412 ? 22.708 -12.072 -12.812 1.00 97.94 412 GLU A C 1
ATOM 3216 O O . GLU A 1 412 ? 22.717 -11.428 -11.765 1.00 97.94 412 GLU A O 1
ATOM 3221 N N . ILE A 1 413 ? 21.988 -11.662 -13.867 1.00 97.44 413 ILE A N 1
ATOM 3222 C CA . ILE A 1 413 ? 21.148 -10.451 -13.786 1.00 97.44 413 ILE A CA 1
ATOM 3223 C C . ILE A 1 413 ? 19.963 -10.670 -12.830 1.00 97.44 413 ILE A C 1
ATOM 3225 O O . ILE A 1 413 ? 19.681 -9.807 -11.998 1.00 97.44 413 ILE A O 1
ATOM 3229 N N . ARG A 1 414 ? 19.359 -11.873 -12.820 1.00 98.44 414 ARG A N 1
ATOM 3230 C CA . ARG A 1 414 ? 18.355 -12.253 -11.805 1.00 98.44 414 ARG A CA 1
ATOM 3231 C C . ARG A 1 414 ? 18.935 -12.178 -10.386 1.00 98.44 414 ARG A C 1
ATOM 3233 O O . ARG A 1 414 ? 18.286 -11.651 -9.485 1.00 98.44 414 ARG A O 1
ATOM 3240 N N . ARG A 1 415 ? 20.175 -12.645 -10.178 1.00 98.56 415 ARG A N 1
ATOM 3241 C CA . ARG A 1 415 ? 20.883 -12.546 -8.886 1.00 98.56 415 ARG A CA 1
ATOM 3242 C C . ARG A 1 415 ? 21.101 -11.100 -8.458 1.00 98.56 415 ARG A C 1
ATOM 3244 O O . ARG A 1 415 ? 20.896 -10.794 -7.290 1.00 98.56 415 ARG A O 1
ATOM 3251 N N . GLN A 1 416 ? 21.505 -10.222 -9.371 1.00 98.25 416 GLN A N 1
ATOM 3252 C CA . GLN A 1 416 ? 21.752 -8.811 -9.065 1.00 98.25 416 GLN A CA 1
ATOM 3253 C C . GLN A 1 416 ? 20.454 -8.077 -8.699 1.00 98.25 416 GLN A C 1
ATOM 3255 O O . GLN A 1 416 ? 20.427 -7.364 -7.696 1.00 98.25 416 GLN A O 1
ATOM 3260 N N . VAL A 1 417 ? 19.357 -8.333 -9.422 1.00 98.44 417 VAL A N 1
ATOM 3261 C CA . VAL A 1 417 ? 18.014 -7.837 -9.069 1.00 98.44 417 VAL A CA 1
ATOM 3262 C C . VAL A 1 417 ? 17.564 -8.361 -7.699 1.00 98.44 417 VAL A C 1
ATOM 3264 O O . VAL A 1 417 ? 17.144 -7.570 -6.861 1.00 98.44 417 VAL A O 1
ATOM 3267 N N . ALA A 1 418 ? 17.705 -9.662 -7.418 1.00 98.50 418 ALA A N 1
ATOM 3268 C CA . ALA A 1 418 ? 17.344 -10.230 -6.115 1.00 98.50 418 ALA A CA 1
ATOM 3269 C C . ALA A 1 418 ? 18.193 -9.653 -4.964 1.00 98.50 418 ALA A C 1
ATOM 3271 O O . ALA A 1 418 ? 17.646 -9.247 -3.943 1.00 98.50 418 ALA A O 1
ATOM 3272 N N . ASN A 1 419 ? 19.513 -9.546 -5.148 1.00 97.88 419 ASN A N 1
ATOM 3273 C CA . ASN A 1 419 ? 20.444 -8.969 -4.170 1.00 97.88 419 ASN A CA 1
ATOM 3274 C C . ASN A 1 419 ? 20.282 -7.449 -3.972 1.00 97.88 419 ASN A C 1
ATOM 3276 O O . ASN A 1 419 ? 20.854 -6.904 -3.029 1.00 97.88 419 ASN A O 1
ATOM 3280 N N . SER A 1 420 ? 19.546 -6.758 -4.849 1.00 98.19 420 SER A N 1
ATOM 3281 C CA . SER A 1 420 ? 19.210 -5.341 -4.667 1.00 98.19 420 SER A CA 1
ATOM 3282 C C . SER A 1 420 ? 18.107 -5.139 -3.621 1.00 98.19 420 SER A C 1
ATOM 3284 O O . SER A 1 420 ? 17.992 -4.043 -3.076 1.00 98.19 420 SER A O 1
ATOM 3286 N N . PHE A 1 421 ? 17.320 -6.174 -3.293 1.00 98.31 421 PHE A N 1
ATOM 3287 C CA . PHE A 1 421 ? 16.341 -6.127 -2.207 1.00 98.31 421 PHE A CA 1
ATOM 3288 C C . PHE A 1 421 ? 16.989 -6.323 -0.832 1.00 98.31 421 PHE A C 1
ATOM 3290 O O . PHE A 1 421 ? 17.925 -7.098 -0.642 1.00 98.31 421 PHE A O 1
ATOM 3297 N N . ARG A 1 422 ? 16.422 -5.646 0.166 1.00 97.69 422 ARG A N 1
ATOM 3298 C CA . ARG A 1 422 ? 16.688 -5.860 1.584 1.00 97.69 422 ARG A CA 1
ATOM 3299 C C . ARG A 1 422 ? 16.128 -7.227 2.004 1.00 97.69 422 ARG A C 1
ATOM 3301 O O . ARG A 1 422 ? 14.924 -7.430 1.833 1.00 97.69 422 ARG A O 1
ATOM 3308 N N . PRO A 1 423 ? 16.943 -8.134 2.573 1.00 96.00 423 PRO A N 1
ATOM 3309 C CA . PRO A 1 423 ? 16.489 -9.459 3.000 1.00 96.00 423 PRO A CA 1
ATOM 3310 C C . PRO A 1 423 ? 15.442 -9.359 4.115 1.00 96.00 423 PRO A C 1
ATOM 3312 O O . PRO A 1 423 ? 15.409 -8.365 4.845 1.00 96.00 423 PRO A O 1
ATOM 3315 N N . SER A 1 424 ? 14.618 -10.398 4.298 1.00 95.38 424 SER A N 1
ATOM 3316 C CA . SER A 1 424 ? 13.496 -10.363 5.259 1.00 95.38 424 SER A CA 1
ATOM 3317 C C . SER A 1 424 ? 13.940 -10.221 6.724 1.00 95.38 424 SER A C 1
ATOM 3319 O O . SER A 1 424 ? 13.189 -9.739 7.574 1.00 95.38 424 SER A O 1
ATOM 3321 N N . THR A 1 425 ? 15.193 -10.580 7.021 1.00 94.81 425 THR A N 1
ATOM 3322 C CA . THR A 1 425 ? 15.871 -10.279 8.287 1.00 94.81 425 THR A CA 1
ATOM 3323 C C . THR A 1 425 ? 17.106 -9.399 8.039 1.00 94.81 425 THR A C 1
ATOM 3325 O O . THR A 1 425 ? 18.211 -9.936 7.915 1.00 94.81 425 THR A O 1
ATOM 3328 N N . PRO A 1 426 ? 16.956 -8.063 7.952 1.00 93.75 426 PRO A N 1
ATOM 3329 C CA . PRO A 1 426 ? 18.079 -7.150 7.738 1.00 93.75 426 PRO A CA 1
ATOM 3330 C C . PRO A 1 426 ? 19.070 -7.135 8.913 1.00 93.75 426 PRO A C 1
ATOM 3332 O O . PRO A 1 426 ? 18.709 -7.385 10.067 1.00 93.75 426 PRO A O 1
ATOM 3335 N N . SER A 1 427 ? 20.328 -6.816 8.604 1.00 92.62 427 SER A N 1
ATOM 3336 C CA . SER A 1 427 ? 21.450 -6.718 9.550 1.00 92.62 427 SER A CA 1
ATOM 3337 C C . SER A 1 427 ? 21.697 -5.312 10.100 1.00 92.62 427 SER A C 1
ATOM 3339 O O . SER A 1 427 ? 22.267 -5.189 11.182 1.00 92.62 427 SER A O 1
ATOM 3341 N N . ASP A 1 428 ? 21.277 -4.279 9.369 1.00 93.50 428 ASP A N 1
ATOM 3342 C CA . ASP A 1 428 ? 21.746 -2.895 9.504 1.00 93.50 428 ASP A CA 1
ATOM 3343 C C . ASP A 1 428 ? 20.726 -1.886 8.937 1.00 93.50 428 ASP A C 1
ATOM 3345 O O . ASP A 1 428 ? 19.751 -2.259 8.274 1.00 93.50 428 ASP A O 1
ATOM 3349 N N . GLY A 1 429 ? 20.949 -0.599 9.211 1.00 91.44 429 GLY A N 1
ATOM 3350 C CA . GLY A 1 429 ? 20.079 0.505 8.785 1.00 91.44 429 GLY A CA 1
ATOM 3351 C C . GLY A 1 429 ? 20.271 1.040 7.358 1.00 91.44 429 GLY A C 1
ATOM 3352 O O . GLY A 1 429 ? 19.682 2.072 7.039 1.00 91.44 429 GLY A O 1
ATOM 3353 N N . ASN A 1 430 ? 21.066 0.403 6.487 1.00 92.25 430 ASN A N 1
ATOM 3354 C CA . ASN A 1 430 ? 21.444 0.955 5.174 1.00 92.25 430 ASN A CA 1
ATOM 3355 C C . ASN A 1 430 ? 20.226 1.318 4.295 1.00 92.25 430 ASN A C 1
ATOM 3357 O O . ASN A 1 430 ? 19.401 0.458 3.996 1.00 92.25 430 ASN A O 1
ATOM 3361 N N . GLN A 1 431 ? 20.115 2.565 3.830 1.00 93.44 431 GLN A N 1
ATOM 3362 C CA . GLN A 1 431 ? 18.985 3.036 3.009 1.00 93.44 431 GLN A CA 1
ATOM 3363 C C . GLN A 1 431 ? 18.987 2.510 1.562 1.00 93.44 431 GLN A C 1
ATOM 3365 O O . GLN A 1 431 ? 17.924 2.431 0.954 1.00 93.44 431 GLN A O 1
ATOM 3370 N N . LEU A 1 432 ? 20.143 2.110 1.017 1.00 93.88 432 LEU A N 1
ATOM 3371 C CA . LEU A 1 432 ? 20.300 1.821 -0.416 1.00 93.88 432 LEU A CA 1
ATOM 3372 C C . LEU A 1 432 ? 19.506 0.597 -0.947 1.00 93.88 432 LEU A C 1
ATOM 3374 O O . LEU A 1 432 ? 19.005 0.696 -2.068 1.00 93.88 432 LEU A O 1
ATOM 3378 N N . PRO A 1 433 ? 19.369 -0.538 -0.224 1.00 97.12 433 PRO A N 1
ATOM 3379 C CA . PRO A 1 433 ? 18.623 -1.701 -0.720 1.00 97.12 433 PRO A CA 1
ATOM 3380 C C . PRO A 1 433 ? 17.103 -1.486 -0.786 1.00 97.12 433 PRO A C 1
ATOM 3382 O O . PRO A 1 433 ? 16.508 -0.853 0.090 1.00 97.12 433 PRO A O 1
ATOM 3385 N N . TRP A 1 434 ? 16.467 -2.074 -1.799 1.00 97.69 434 TRP A N 1
ATOM 3386 C CA . TRP A 1 434 ? 15.038 -1.946 -2.090 1.00 97.69 434 TRP A CA 1
ATOM 3387 C C . TRP A 1 434 ? 14.145 -2.698 -1.083 1.00 97.69 434 TRP A C 1
ATOM 3389 O O . TRP A 1 434 ? 14.543 -3.741 -0.566 1.00 97.69 434 TRP A O 1
ATOM 3399 N N . PRO A 1 435 ? 12.896 -2.257 -0.862 1.00 96.50 435 PRO A N 1
ATOM 3400 C CA . PRO A 1 435 ? 12.311 -1.025 -1.383 1.00 96.50 435 PRO A CA 1
ATOM 3401 C C . PRO A 1 435 ? 12.876 0.216 -0.679 1.00 96.50 435 PRO A C 1
ATOM 3403 O O . PRO A 1 435 ? 13.219 0.168 0.500 1.00 96.50 435 PRO A O 1
ATOM 3406 N N . TRP A 1 436 ? 12.912 1.350 -1.384 1.00 96.81 436 TRP A N 1
ATOM 3407 C CA . TRP A 1 436 ? 13.251 2.655 -0.802 1.00 96.81 436 TRP A CA 1
ATOM 3408 C C . TRP A 1 436 ? 12.078 3.234 0.000 1.00 96.81 436 TRP A C 1
ATOM 3410 O O . TRP A 1 436 ? 11.551 4.308 -0.292 1.00 96.81 436 TRP A O 1
ATOM 3420 N N . LEU A 1 437 ? 11.642 2.475 1.003 1.00 96.56 437 LEU A N 1
ATOM 3421 C CA . LEU A 1 437 ? 10.559 2.825 1.908 1.00 96.56 437 LEU A CA 1
ATOM 3422 C C . LEU A 1 437 ? 11.056 2.796 3.355 1.00 96.56 437 LEU A C 1
ATOM 3424 O O . LEU A 1 437 ? 11.893 1.964 3.714 1.00 96.56 437 LEU A O 1
ATOM 3428 N N . TYR A 1 438 ? 10.535 3.692 4.187 1.00 96.62 438 TYR A N 1
ATOM 3429 C CA . TYR A 1 438 ? 10.838 3.725 5.616 1.00 96.62 438 TYR A CA 1
ATOM 3430 C C . TYR A 1 438 ? 10.301 2.483 6.341 1.00 96.62 438 TYR A C 1
ATOM 3432 O O . TYR A 1 438 ? 9.363 1.829 5.887 1.00 96.62 438 TYR A O 1
ATOM 3440 N N . GLY A 1 439 ? 10.921 2.138 7.470 1.00 95.56 439 GLY A N 1
ATOM 3441 C CA . GLY A 1 439 ? 10.532 1.010 8.319 1.00 95.56 439 GLY A CA 1
ATOM 3442 C C . GLY A 1 439 ? 9.929 1.438 9.660 1.00 95.56 439 GLY A C 1
ATOM 3443 O O . GLY A 1 439 ? 9.930 2.611 10.023 1.00 95.56 439 GLY A O 1
ATOM 3444 N N . ASP A 1 440 ? 9.441 0.455 10.422 1.00 94.75 440 ASP A N 1
ATOM 3445 C CA . ASP A 1 440 ? 8.816 0.600 11.753 1.00 94.75 440 ASP A CA 1
ATOM 3446 C C . ASP A 1 440 ? 9.559 1.470 12.776 1.00 94.75 440 ASP A C 1
ATOM 3448 O O . ASP A 1 440 ? 8.971 1.881 13.776 1.00 94.75 440 ASP A O 1
ATOM 3452 N N . ALA A 1 441 ? 10.869 1.629 12.613 1.00 93.62 441 ALA A N 1
ATOM 3453 C CA . ALA A 1 441 ? 11.731 2.333 13.546 1.00 93.62 441 ALA A CA 1
ATOM 3454 C C . ALA A 1 441 ? 12.674 3.281 12.794 1.00 93.62 441 ALA A C 1
ATOM 3456 O O . ALA A 1 441 ? 13.870 3.328 13.093 1.00 93.62 441 ALA A O 1
ATOM 3457 N N . MET A 1 442 ? 12.133 3.979 11.790 1.00 92.25 442 MET A N 1
ATOM 3458 C CA . MET A 1 442 ? 12.832 5.069 11.124 1.00 92.25 442 MET A CA 1
ATOM 3459 C C . MET A 1 442 ? 13.028 6.266 12.063 1.00 92.25 442 MET A C 1
ATOM 3461 O O . MET A 1 442 ? 12.120 6.662 12.789 1.00 92.25 442 MET A O 1
ATOM 3465 N N . GLU A 1 443 ? 14.209 6.866 12.007 1.00 89.38 443 GLU A N 1
ATOM 3466 C CA . GLU A 1 443 ? 14.474 8.226 12.481 1.00 89.38 443 GLU A CA 1
ATOM 3467 C C . GLU A 1 443 ? 14.711 9.125 11.253 1.00 89.38 443 GLU A C 1
ATOM 3469 O O . GLU A 1 443 ? 15.130 8.635 10.198 1.00 89.38 443 GLU A O 1
ATOM 3474 N N . SER A 1 444 ? 14.387 10.421 11.347 1.00 84.56 444 SER A N 1
ATOM 3475 C CA . SER A 1 444 ? 14.370 11.333 10.185 1.00 84.56 444 SER A CA 1
ATOM 3476 C C . SER A 1 444 ? 15.744 11.518 9.539 1.00 84.56 444 SER A C 1
ATOM 3478 O O . SER A 1 444 ? 15.840 11.528 8.315 1.00 84.56 444 SER A O 1
ATOM 3480 N N . VAL A 1 445 ? 16.793 11.590 10.361 1.00 85.69 445 VAL A N 1
ATOM 3481 C CA . VAL A 1 445 ? 18.175 11.293 9.968 1.00 85.69 445 VAL A CA 1
ATOM 3482 C C . VAL A 1 445 ? 18.408 9.814 10.256 1.00 85.69 445 VAL A C 1
ATOM 3484 O O . VAL A 1 445 ? 18.167 9.363 11.378 1.00 85.69 445 VAL A O 1
ATOM 3487 N N . ALA A 1 446 ? 18.859 9.055 9.259 1.00 86.75 446 ALA A N 1
ATOM 3488 C CA . ALA A 1 446 ? 18.916 7.603 9.366 1.00 86.75 446 ALA A CA 1
ATOM 3489 C C . ALA A 1 446 ? 19.897 7.118 10.447 1.00 86.75 446 ALA A C 1
ATOM 3491 O O . ALA A 1 446 ? 21.055 7.536 10.506 1.00 86.75 446 ALA A O 1
ATOM 3492 N N . VAL A 1 447 ? 19.435 6.185 11.282 1.00 87.81 447 VAL A N 1
ATOM 3493 C CA . VAL A 1 447 ? 20.249 5.518 12.308 1.00 87.81 447 VAL A CA 1
ATOM 3494 C C . VAL A 1 447 ? 20.560 4.076 11.908 1.00 87.81 447 VAL A C 1
ATOM 3496 O O . VAL A 1 447 ? 19.793 3.444 11.180 1.00 87.81 447 VAL A O 1
ATOM 3499 N N . ASP A 1 448 ? 21.666 3.521 12.417 1.00 92.44 448 ASP A N 1
ATOM 3500 C CA . ASP A 1 448 ? 21.974 2.099 12.228 1.00 92.44 448 ASP A CA 1
ATOM 3501 C C . ASP A 1 448 ? 21.037 1.222 13.072 1.00 92.44 448 ASP A C 1
ATOM 3503 O O . ASP A 1 448 ? 21.281 0.893 14.236 1.00 92.44 448 ASP A O 1
ATOM 3507 N N . ASN A 1 449 ? 19.893 0.915 12.472 1.00 94.69 449 ASN A N 1
ATOM 3508 C CA . ASN A 1 449 ? 18.809 0.138 13.034 1.00 94.69 449 ASN A CA 1
ATOM 3509 C C . ASN A 1 449 ? 18.231 -0.727 11.906 1.00 94.69 449 ASN A C 1
ATOM 3511 O O . ASN A 1 449 ? 17.718 -0.165 10.938 1.00 94.69 449 ASN A O 1
ATOM 3515 N N . PRO A 1 450 ? 18.215 -2.068 12.028 1.00 95.12 450 PRO A N 1
ATOM 3516 C CA . PRO A 1 450 ? 17.660 -2.960 11.007 1.00 95.12 450 PRO A CA 1
ATOM 3517 C C . PRO A 1 450 ? 16.218 -2.658 10.565 1.00 95.12 450 PRO A C 1
ATOM 3519 O O . PRO A 1 450 ? 15.776 -3.166 9.541 1.00 95.12 450 PRO A O 1
ATOM 3522 N N . ARG A 1 451 ? 15.461 -1.852 11.324 1.00 94.31 451 ARG A N 1
ATOM 3523 C CA . ARG A 1 451 ? 14.087 -1.429 10.993 1.00 94.31 451 ARG A CA 1
ATOM 3524 C C . ARG A 1 451 ? 13.952 0.057 10.627 1.00 94.31 451 ARG A C 1
ATOM 3526 O O . ARG A 1 451 ? 12.839 0.574 10.649 1.00 94.31 451 ARG A O 1
ATOM 3533 N N . GLN A 1 452 ? 15.052 0.728 10.278 1.00 95.38 452 GLN A N 1
ATOM 3534 C CA . GLN A 1 452 ? 15.046 2.080 9.697 1.00 95.38 452 GLN A CA 1
ATOM 3535 C C . GLN A 1 452 ? 14.307 2.117 8.346 1.00 95.38 452 GLN A C 1
ATOM 3537 O O . GLN A 1 452 ? 13.644 3.099 8.026 1.00 95.38 452 GLN A O 1
ATOM 3542 N N . ASN A 1 453 ? 14.398 1.038 7.562 1.00 95.94 453 ASN A N 1
ATOM 3543 C CA . ASN A 1 453 ? 13.832 0.916 6.216 1.00 95.94 453 ASN A CA 1
ATOM 3544 C C . ASN A 1 453 ? 13.051 -0.405 6.087 1.00 95.94 453 ASN A C 1
ATOM 3546 O O . ASN A 1 453 ? 13.336 -1.365 6.808 1.00 95.94 453 ASN A O 1
ATOM 3550 N N . ALA A 1 454 ? 12.077 -0.466 5.180 1.00 95.88 454 ALA A N 1
ATOM 3551 C CA . ALA A 1 454 ? 11.243 -1.646 4.960 1.00 95.88 454 ALA A CA 1
ATOM 3552 C C . ALA A 1 454 ? 11.992 -2.782 4.237 1.00 95.88 454 ALA A C 1
ATOM 3554 O O . ALA A 1 454 ? 12.922 -2.549 3.462 1.00 95.88 454 ALA A O 1
ATOM 3555 N N . ALA A 1 455 ? 11.546 -4.019 4.474 1.00 96.25 455 ALA A N 1
ATOM 3556 C CA . ALA A 1 455 ? 12.059 -5.245 3.860 1.00 96.25 455 ALA A CA 1
ATOM 3557 C C . ALA A 1 455 ? 10.938 -6.046 3.177 1.00 96.25 455 ALA A C 1
ATOM 3559 O O . ALA A 1 455 ? 9.759 -5.941 3.549 1.00 96.25 455 ALA A O 1
ATOM 3560 N N . ILE A 1 456 ? 11.318 -6.885 2.209 1.00 97.00 456 ILE A N 1
ATOM 3561 C CA . ILE A 1 456 ? 10.413 -7.884 1.624 1.00 97.00 456 ILE A CA 1
ATOM 3562 C C . ILE A 1 456 ? 10.036 -8.951 2.664 1.00 97.00 456 ILE A C 1
ATOM 3564 O O . ILE A 1 456 ? 10.716 -9.133 3.676 1.00 97.00 456 ILE A O 1
ATOM 3568 N N . THR A 1 457 ? 8.938 -9.664 2.427 1.00 96.94 457 THR A N 1
ATOM 3569 C CA . THR A 1 457 ? 8.555 -10.817 3.260 1.00 96.94 457 THR A CA 1
ATOM 3570 C C . THR A 1 4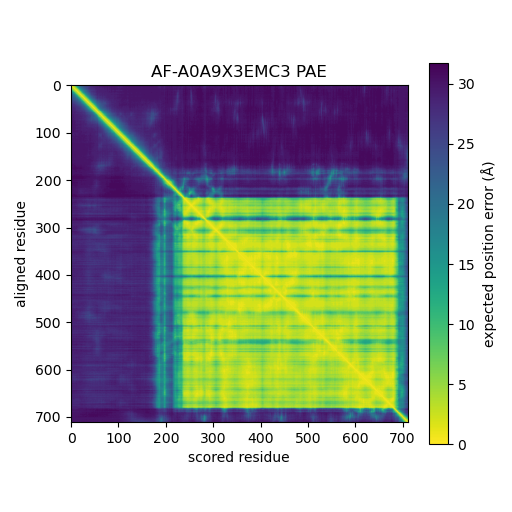57 ? 9.532 -11.986 3.101 1.00 96.94 457 THR A C 1
ATOM 3572 O O . THR A 1 457 ? 10.244 -12.089 2.098 1.00 96.94 457 THR A O 1
ATOM 3575 N N . TRP A 1 458 ? 9.543 -12.915 4.062 1.00 97.12 458 TRP A N 1
ATOM 3576 C CA . TRP A 1 458 ? 10.345 -14.137 3.950 1.00 97.12 458 TRP A CA 1
ATOM 3577 C C . TRP A 1 458 ? 9.890 -15.005 2.764 1.00 97.12 458 TRP A C 1
ATOM 3579 O O . TRP A 1 458 ? 10.712 -15.551 2.030 1.00 97.12 458 TRP A O 1
ATOM 3589 N N . THR A 1 459 ? 8.582 -15.078 2.520 1.00 97.50 459 THR A N 1
ATOM 3590 C CA . THR A 1 459 ? 7.976 -15.736 1.353 1.00 97.50 459 THR A CA 1
ATOM 3591 C C . THR A 1 459 ? 8.408 -15.101 0.027 1.00 97.50 459 THR A C 1
ATOM 3593 O O . THR A 1 459 ? 8.804 -15.836 -0.878 1.00 97.50 459 THR A O 1
ATOM 3596 N N . GLN A 1 460 ? 8.432 -13.767 -0.088 1.00 97.56 460 GLN A N 1
ATOM 3597 C CA . GLN A 1 460 ? 8.992 -13.066 -1.258 1.00 97.56 460 GLN A CA 1
ATOM 3598 C C . GLN A 1 460 ? 10.489 -13.372 -1.448 1.00 97.56 460 GLN A C 1
ATOM 3600 O O . GLN A 1 460 ? 10.930 -13.629 -2.567 1.00 97.56 460 GLN A O 1
ATOM 3605 N N . GLU A 1 461 ? 11.265 -13.424 -0.363 1.00 97.56 461 GLU A N 1
ATOM 3606 C CA . GLU A 1 461 ? 12.682 -13.808 -0.394 1.00 97.56 461 GLU A CA 1
ATOM 3607 C C . GLU A 1 461 ? 12.886 -15.259 -0.877 1.00 97.56 461 GLU A C 1
ATOM 3609 O O . GLU A 1 461 ? 13.780 -15.513 -1.687 1.00 97.56 461 GLU A O 1
ATOM 3614 N N . GLN A 1 462 ? 12.027 -16.209 -0.475 1.00 97.56 462 GLN A N 1
ATOM 3615 C CA . GLN A 1 462 ? 12.078 -17.587 -0.994 1.00 97.56 462 GLN A CA 1
ATOM 3616 C C . GLN A 1 462 ? 11.722 -17.663 -2.488 1.00 97.56 462 GLN A C 1
ATOM 3618 O O . GLN A 1 462 ? 12.363 -18.408 -3.232 1.00 97.56 462 GLN A O 1
ATOM 3623 N N . VAL A 1 463 ? 10.729 -16.889 -2.942 1.00 98.06 463 VAL A N 1
ATOM 3624 C CA . VAL A 1 463 ? 10.348 -16.795 -4.364 1.00 98.06 463 VAL A CA 1
ATOM 3625 C C . VAL A 1 463 ? 11.518 -16.269 -5.202 1.00 98.06 463 VAL A C 1
ATOM 3627 O O . VAL A 1 463 ? 11.898 -16.907 -6.188 1.00 98.06 463 VAL A O 1
ATOM 3630 N N . LEU A 1 464 ? 12.158 -15.173 -4.774 1.00 98.38 464 LEU A N 1
ATOM 3631 C CA . LEU A 1 464 ? 13.343 -14.625 -5.442 1.00 98.38 464 LEU A CA 1
ATOM 3632 C C . LEU A 1 464 ? 14.518 -15.615 -5.444 1.00 98.38 464 LEU A C 1
ATOM 3634 O O . LEU A 1 464 ? 15.163 -15.788 -6.477 1.00 98.38 464 LEU A O 1
ATOM 3638 N N . ALA A 1 465 ? 14.777 -16.317 -4.337 1.00 97.81 465 ALA A N 1
ATOM 3639 C CA . ALA A 1 465 ? 15.859 -17.301 -4.259 1.00 97.81 465 ALA A CA 1
ATOM 3640 C C . ALA A 1 465 ? 15.696 -18.447 -5.279 1.00 97.81 465 ALA A C 1
ATOM 3642 O O . ALA A 1 465 ? 16.668 -18.844 -5.929 1.00 97.81 465 ALA A O 1
ATOM 3643 N N . ARG A 1 466 ? 14.468 -18.951 -5.469 1.00 97.62 466 ARG A N 1
ATOM 3644 C CA . ARG A 1 466 ? 14.160 -20.007 -6.453 1.00 97.62 466 ARG A CA 1
ATOM 3645 C C . ARG A 1 466 ? 14.224 -19.504 -7.897 1.00 97.62 466 ARG A C 1
ATOM 3647 O O . ARG A 1 466 ? 14.795 -20.173 -8.760 1.00 97.62 466 ARG A O 1
ATOM 3654 N N . TRP A 1 467 ? 13.748 -18.284 -8.143 1.00 97.88 467 TRP A N 1
ATOM 3655 C CA . TRP A 1 467 ? 13.874 -17.591 -9.429 1.00 97.88 467 TRP A CA 1
ATOM 3656 C C . TRP A 1 467 ? 15.341 -17.383 -9.850 1.00 97.88 467 TRP A C 1
ATOM 3658 O O . TRP A 1 467 ? 15.732 -17.718 -10.973 1.00 97.88 467 TRP A O 1
ATOM 3668 N N . VAL A 1 468 ? 16.210 -16.950 -8.930 1.00 98.00 468 VAL A N 1
ATOM 3669 C CA . VAL A 1 468 ? 17.666 -16.898 -9.164 1.00 98.00 468 VAL A CA 1
ATOM 3670 C C . VAL A 1 468 ? 18.220 -18.294 -9.471 1.00 98.00 468 VAL A C 1
ATOM 3672 O O . VAL A 1 468 ? 18.962 -18.460 -10.441 1.00 98.00 468 VAL A O 1
ATOM 3675 N N . ALA A 1 469 ? 17.818 -19.319 -8.715 1.00 96.00 469 ALA A N 1
ATOM 3676 C CA . ALA A 1 469 ? 18.265 -20.699 -8.919 1.00 96.00 469 ALA A CA 1
ATOM 3677 C C . ALA A 1 469 ? 17.825 -21.338 -10.258 1.00 96.00 469 ALA A C 1
ATOM 3679 O O . ALA A 1 469 ? 18.393 -22.360 -10.638 1.00 96.00 469 ALA A O 1
ATOM 3680 N N . GLY A 1 470 ? 16.858 -20.757 -10.984 1.00 95.56 470 GLY A N 1
ATOM 3681 C CA . GLY A 1 470 ? 16.267 -21.354 -12.198 1.00 95.56 470 GLY A CA 1
ATOM 3682 C C . GLY A 1 470 ? 15.118 -22.340 -11.918 1.00 95.56 470 GLY A C 1
ATOM 3683 O O . GLY A 1 470 ? 14.544 -22.927 -12.843 1.00 95.56 470 GLY A O 1
ATOM 3684 N N . ASP A 1 471 ? 14.760 -22.491 -10.641 1.00 95.06 471 ASP A N 1
ATOM 3685 C CA . ASP A 1 471 ? 13.699 -23.350 -10.110 1.00 95.06 471 ASP A CA 1
ATOM 3686 C C . ASP A 1 471 ? 12.353 -22.601 -10.094 1.00 95.06 471 ASP A C 1
ATOM 3688 O O . ASP A 1 471 ? 11.743 -22.352 -9.056 1.00 95.06 471 ASP A O 1
ATOM 3692 N N . PHE A 1 472 ? 11.936 -22.169 -11.284 1.00 96.56 472 PHE A N 1
ATOM 3693 C CA . PHE A 1 472 ? 10.668 -21.485 -11.524 1.00 96.56 472 PHE A CA 1
ATOM 3694 C C . PHE A 1 472 ? 10.092 -21.847 -12.901 1.00 96.56 472 PHE A C 1
ATOM 3696 O O . PHE A 1 472 ? 10.814 -22.324 -13.780 1.00 96.56 472 PHE A O 1
ATOM 3703 N N . ILE A 1 473 ? 8.799 -21.626 -13.107 1.00 96.06 473 ILE A N 1
ATOM 3704 C CA . ILE A 1 473 ? 8.106 -21.772 -14.390 1.00 96.06 473 ILE A CA 1
ATOM 3705 C C . ILE A 1 473 ? 8.217 -20.447 -15.154 1.00 96.06 473 ILE A C 1
ATOM 3707 O O . ILE A 1 473 ? 7.849 -19.400 -14.623 1.00 96.06 473 ILE A O 1
ATOM 3711 N N . ASP A 1 474 ? 8.702 -20.498 -16.396 1.00 95.44 474 ASP A N 1
ATOM 3712 C CA . ASP A 1 474 ? 8.562 -19.386 -17.342 1.00 95.44 474 ASP A CA 1
ATOM 3713 C C . ASP A 1 474 ? 7.134 -19.419 -17.907 1.00 95.44 474 ASP A C 1
ATOM 3715 O O . ASP A 1 474 ? 6.804 -20.190 -18.809 1.00 95.44 474 ASP A O 1
ATOM 3719 N N . ASP A 1 475 ? 6.264 -18.638 -17.275 1.00 96.19 475 ASP A N 1
ATOM 3720 C CA . ASP A 1 475 ? 4.854 -18.441 -17.598 1.00 96.19 475 ASP A CA 1
ATOM 3721 C C . ASP A 1 475 ? 4.605 -17.069 -18.251 1.00 96.19 475 ASP A C 1
ATOM 3723 O O . ASP A 1 475 ? 3.459 -16.630 -18.328 1.00 96.19 475 ASP A O 1
ATOM 3727 N N . LEU A 1 476 ? 5.637 -16.368 -18.749 1.00 96.06 476 LEU A N 1
ATOM 3728 C CA . LEU A 1 476 ? 5.476 -15.005 -19.278 1.00 96.06 476 LEU A CA 1
ATOM 3729 C C . LEU A 1 476 ? 4.492 -14.940 -20.462 1.00 96.06 476 LEU A C 1
ATOM 3731 O O . LEU A 1 476 ? 3.676 -14.019 -20.549 1.00 96.06 476 LEU A O 1
ATOM 3735 N N . ALA A 1 477 ? 4.520 -15.952 -21.331 1.00 95.19 477 ALA A N 1
ATOM 3736 C CA . ALA A 1 477 ? 3.594 -16.109 -22.454 1.00 95.19 477 ALA A CA 1
ATOM 3737 C C . ALA A 1 477 ? 2.254 -16.786 -22.082 1.00 95.19 477 ALA A C 1
ATOM 3739 O O . ALA A 1 477 ? 1.408 -16.980 -22.952 1.00 95.19 477 ALA A O 1
ATOM 3740 N N . VAL A 1 478 ? 2.045 -17.166 -20.815 1.00 94.88 478 VAL A N 1
ATOM 3741 C CA . VAL A 1 478 ? 0.772 -17.729 -20.340 1.00 94.88 478 VAL A CA 1
ATOM 3742 C C . VAL A 1 478 ? -0.157 -16.585 -19.969 1.00 94.88 478 VAL A C 1
ATOM 3744 O O . VAL A 1 478 ? 0.160 -15.778 -19.094 1.00 94.88 478 VAL A O 1
ATOM 3747 N N . GLU A 1 479 ? -1.323 -16.507 -20.600 1.00 92.06 479 GLU A N 1
ATOM 3748 C CA . GLU A 1 479 ? -2.346 -15.557 -20.173 1.00 92.06 479 GLU A CA 1
ATOM 3749 C C . GLU A 1 479 ? -3.005 -16.034 -18.879 1.00 92.06 479 GLU A C 1
ATOM 3751 O O . GLU A 1 479 ? -3.608 -17.106 -18.810 1.00 92.06 479 GLU A O 1
ATOM 3756 N N . LEU A 1 480 ? -2.835 -15.230 -17.827 1.00 88.31 480 LEU A N 1
ATOM 3757 C CA . LEU A 1 480 ? -3.456 -15.458 -16.530 1.00 88.31 480 LEU A CA 1
ATOM 3758 C C . LEU A 1 480 ? -4.924 -15.015 -16.611 1.00 88.31 480 LEU A C 1
ATOM 3760 O O . LEU A 1 480 ? -5.204 -13.970 -17.206 1.00 88.31 480 LEU A O 1
ATOM 3764 N N . PRO A 1 481 ? -5.871 -15.768 -16.025 1.00 88.94 481 PRO A N 1
ATOM 3765 C CA . PRO A 1 481 ? -7.278 -15.409 -16.094 1.00 88.94 481 PRO A CA 1
ATOM 3766 C C . PRO A 1 481 ? -7.514 -14.065 -15.401 1.00 88.94 481 PRO A C 1
ATOM 3768 O O . PRO A 1 481 ? -7.125 -13.856 -14.250 1.00 88.94 481 PRO A O 1
ATOM 3771 N N . THR A 1 482 ? -8.168 -13.158 -16.120 1.00 89.94 482 THR A N 1
ATOM 3772 C CA . THR A 1 482 ? -8.663 -11.889 -15.587 1.00 89.94 482 THR A CA 1
ATOM 3773 C C . THR A 1 482 ? -10.183 -11.922 -15.577 1.00 89.94 482 THR A C 1
ATOM 3775 O O . THR A 1 482 ? -10.803 -12.489 -16.474 1.00 89.94 482 THR A O 1
ATOM 3778 N N . TYR A 1 483 ? -10.771 -11.342 -14.535 1.00 92.31 483 TYR A N 1
ATOM 3779 C CA . TYR A 1 483 ? -12.204 -11.380 -14.271 1.00 92.31 483 TYR A CA 1
ATOM 3780 C C . TYR A 1 483 ? -12.693 -9.944 -14.069 1.00 92.31 483 TYR A C 1
ATOM 3782 O O . TYR A 1 483 ? -12.075 -9.180 -13.324 1.00 92.31 483 TYR A O 1
ATOM 3790 N N . ALA A 1 484 ? -13.775 -9.567 -14.745 1.00 92.69 484 ALA A N 1
ATOM 3791 C CA . ALA A 1 484 ? -14.426 -8.268 -14.611 1.00 92.69 484 ALA A CA 1
ATOM 3792 C C . ALA A 1 484 ? -15.495 -8.272 -13.502 1.00 92.69 484 ALA A C 1
ATOM 3794 O O . ALA A 1 484 ? -15.786 -7.221 -12.926 1.00 92.69 484 ALA A O 1
ATOM 3795 N N . ALA A 1 485 ? -16.054 -9.442 -13.176 1.00 92.75 485 ALA A N 1
ATOM 3796 C CA . ALA A 1 485 ? -17.006 -9.644 -12.087 1.00 92.75 485 ALA A CA 1
ATOM 3797 C C . ALA A 1 485 ? -16.633 -10.853 -11.210 1.00 92.75 485 ALA A C 1
ATOM 3799 O O . ALA A 1 485 ? -16.044 -11.829 -11.673 1.00 92.75 485 ALA A O 1
ATOM 3800 N N . ILE A 1 486 ? -17.019 -10.820 -9.929 1.00 93.75 486 ILE A N 1
ATOM 3801 C CA . ILE A 1 486 ? -16.744 -11.921 -8.988 1.00 93.75 486 ILE A CA 1
ATOM 3802 C C . ILE A 1 486 ? -17.486 -13.209 -9.378 1.00 93.75 486 ILE A C 1
ATOM 3804 O O . ILE A 1 486 ? -17.006 -14.304 -9.109 1.00 93.75 486 ILE A O 1
ATOM 3808 N N . GLU A 1 487 ? -18.614 -13.093 -10.079 1.00 93.88 487 GLU A N 1
ATOM 3809 C CA . GLU A 1 487 ? -19.391 -14.214 -10.615 1.00 93.88 487 GLU A CA 1
ATOM 3810 C C . GLU A 1 487 ? -18.662 -15.012 -11.712 1.00 93.88 487 GLU A C 1
ATOM 3812 O O . GLU A 1 487 ? -19.023 -16.162 -11.956 1.00 93.88 487 GLU A O 1
ATOM 3817 N N . GLU A 1 488 ? -17.652 -14.427 -12.363 1.00 95.75 488 GLU A N 1
ATOM 3818 C CA . GLU A 1 488 ? -16.839 -15.085 -13.400 1.00 95.75 488 GLU A CA 1
ATOM 3819 C C . GLU A 1 488 ? -15.703 -15.927 -12.794 1.00 95.75 488 GLU A C 1
ATOM 3821 O O . GLU A 1 488 ? -15.216 -16.869 -13.419 1.00 95.75 488 GLU A O 1
ATOM 3826 N N . VAL A 1 489 ? -15.301 -15.608 -11.559 1.00 96.56 489 VAL A N 1
ATOM 3827 C CA . VAL A 1 489 ? -14.296 -16.350 -10.790 1.00 96.56 489 VAL A CA 1
ATOM 3828 C C . VAL A 1 489 ? -14.879 -17.715 -10.391 1.00 96.56 489 VAL A C 1
ATOM 3830 O O . VAL A 1 489 ? -16.026 -17.765 -9.929 1.00 96.56 489 VAL A O 1
ATOM 3833 N N . PRO A 1 490 ? -14.125 -18.828 -10.494 1.00 96.50 490 PRO A N 1
ATOM 3834 C CA . PRO A 1 490 ? -14.580 -20.142 -10.046 1.00 96.50 490 PRO A CA 1
ATOM 3835 C C . PRO A 1 490 ? -15.123 -20.109 -8.611 1.00 96.50 490 PRO A C 1
ATOM 3837 O O . PRO A 1 490 ? -14.495 -19.560 -7.708 1.00 96.50 490 PRO A O 1
ATOM 3840 N N . LEU A 1 491 ? -16.288 -20.720 -8.375 1.00 94.94 491 LEU A N 1
ATOM 3841 C CA . LEU A 1 491 ? -17.047 -20.571 -7.120 1.00 94.94 491 LEU A CA 1
ATOM 3842 C C . LEU A 1 491 ? -16.247 -20.914 -5.845 1.00 94.94 491 LEU A C 1
ATOM 3844 O O . LEU A 1 491 ? -16.478 -20.321 -4.794 1.00 94.94 491 LEU A O 1
ATOM 3848 N N . ALA A 1 492 ? -15.298 -21.851 -5.931 1.00 96.12 492 ALA A N 1
ATOM 3849 C CA . ALA A 1 492 ? -14.419 -22.217 -4.817 1.00 96.12 492 ALA A CA 1
ATOM 3850 C C . ALA A 1 492 ? -13.315 -21.175 -4.530 1.00 96.12 492 ALA A C 1
ATOM 3852 O O . ALA A 1 492 ? -12.816 -21.105 -3.410 1.00 96.12 492 ALA A O 1
ATOM 3853 N N . GLU A 1 493 ? -12.946 -20.365 -5.524 1.00 95.44 493 GLU A N 1
ATOM 3854 C CA . GLU A 1 493 ? -11.904 -19.334 -5.452 1.00 95.44 493 GLU A CA 1
ATOM 3855 C C . GLU A 1 493 ? -12.468 -17.960 -5.057 1.00 95.44 493 GLU A C 1
ATOM 3857 O O . GLU A 1 493 ? -11.745 -17.150 -4.477 1.00 95.44 493 GLU A O 1
ATOM 3862 N N . GLN A 1 494 ? -13.764 -17.708 -5.297 1.00 95.69 494 GLN A N 1
ATOM 3863 C CA . GLN A 1 494 ? -14.440 -16.437 -4.991 1.00 95.69 494 GLN A CA 1
ATOM 3864 C C . GLN A 1 494 ? -14.150 -15.871 -3.582 1.00 95.69 494 GLN A C 1
ATOM 3866 O O . GLN A 1 494 ? -13.848 -14.680 -3.494 1.00 95.69 494 GLN A O 1
ATOM 3871 N N . PRO A 1 495 ? -14.167 -16.652 -2.477 1.00 93.81 495 PRO A N 1
ATOM 3872 C CA . PRO A 1 495 ? -13.853 -16.111 -1.153 1.00 93.81 495 PRO A CA 1
ATOM 3873 C C . PRO A 1 495 ? -12.408 -15.608 -1.047 1.00 93.81 495 PRO A C 1
ATOM 3875 O O . PRO A 1 495 ? -12.178 -14.511 -0.545 1.00 93.81 495 PRO A O 1
ATOM 3878 N N . GLY A 1 496 ? -11.446 -16.372 -1.578 1.00 94.44 496 GLY A N 1
ATOM 3879 C CA . GLY A 1 496 ? -10.031 -15.994 -1.588 1.00 94.44 496 GLY A CA 1
ATOM 3880 C C . GLY A 1 496 ? -9.743 -14.810 -2.512 1.00 94.44 496 GLY A C 1
ATOM 3881 O O . GLY A 1 496 ? -8.911 -13.970 -2.184 1.00 94.44 496 GLY A O 1
ATOM 3882 N N . MET A 1 497 ? -10.474 -14.693 -3.626 1.00 95.62 497 MET A N 1
ATOM 3883 C CA . MET A 1 497 ? -10.416 -13.518 -4.497 1.00 95.62 497 MET A CA 1
ATOM 3884 C C . MET A 1 497 ? -10.920 -12.259 -3.779 1.00 95.62 497 MET A C 1
ATOM 3886 O O . MET A 1 497 ? -10.290 -11.214 -3.895 1.00 95.62 497 MET A O 1
ATOM 3890 N N . LEU A 1 498 ? -12.014 -12.344 -3.013 1.00 94.81 498 LEU A N 1
ATOM 3891 C CA . LEU A 1 498 ? -12.535 -11.208 -2.240 1.00 94.81 498 LEU A CA 1
ATOM 3892 C C . LEU A 1 498 ? -11.598 -10.807 -1.092 1.00 94.81 498 LEU A C 1
ATOM 3894 O O . LEU A 1 498 ? -11.320 -9.619 -0.927 1.00 94.81 498 LEU A O 1
ATOM 3898 N N . ASP A 1 499 ? -11.070 -11.785 -0.347 1.00 95.94 499 ASP A N 1
ATOM 3899 C CA . ASP A 1 499 ? -10.057 -11.551 0.689 1.00 95.94 499 ASP A CA 1
ATOM 3900 C C . ASP A 1 499 ? -8.819 -10.862 0.093 1.00 95.94 499 ASP A C 1
ATOM 3902 O O . ASP A 1 499 ? -8.352 -9.847 0.611 1.00 95.94 499 ASP A O 1
ATOM 3906 N N . ARG A 1 500 ? -8.320 -11.354 -1.047 1.00 95.69 500 ARG A N 1
ATOM 3907 C CA . ARG A 1 500 ? -7.170 -10.767 -1.738 1.00 95.69 500 ARG A CA 1
ATOM 3908 C C . ARG A 1 500 ? -7.464 -9.382 -2.315 1.00 95.69 500 ARG A C 1
ATOM 3910 O O . ARG A 1 500 ? -6.644 -8.488 -2.140 1.00 95.69 500 ARG A O 1
ATOM 3917 N N . ALA A 1 501 ? -8.605 -9.169 -2.967 1.00 93.50 501 ALA A N 1
ATOM 3918 C CA . ALA A 1 501 ? -8.950 -7.887 -3.588 1.00 93.50 501 ALA A CA 1
ATOM 3919 C C . ALA A 1 501 ? -9.034 -6.740 -2.565 1.00 93.50 501 ALA A C 1
ATOM 3921 O O . ALA A 1 501 ? -8.646 -5.614 -2.872 1.00 93.50 501 ALA A O 1
ATOM 3922 N N . ALA A 1 502 ? -9.470 -7.026 -1.334 1.00 94.06 502 ALA A N 1
ATOM 3923 C CA . ALA A 1 502 ? -9.444 -6.058 -0.240 1.00 94.06 502 ALA A CA 1
ATOM 3924 C C . ALA A 1 502 ? -8.026 -5.797 0.313 1.00 94.06 502 ALA A C 1
ATOM 3926 O O . ALA A 1 502 ? -7.741 -4.693 0.772 1.00 94.06 502 ALA A O 1
ATOM 3927 N N . LEU A 1 503 ? -7.139 -6.800 0.293 1.00 97.00 503 LEU A N 1
ATOM 3928 C CA . LEU A 1 503 ? -5.864 -6.784 1.023 1.00 97.00 503 LEU A CA 1
ATOM 3929 C C . LEU A 1 503 ? -4.620 -6.511 0.155 1.00 97.00 503 LEU A C 1
ATOM 3931 O O . LEU A 1 503 ? -3.644 -5.979 0.682 1.00 97.00 503 LEU A O 1
ATOM 3935 N N . ASP A 1 504 ? -4.639 -6.804 -1.151 1.00 94.94 504 ASP A N 1
ATOM 3936 C CA . ASP A 1 504 ? -3.607 -6.347 -2.105 1.00 94.94 504 ASP A CA 1
ATOM 3937 C C . ASP A 1 504 ? -3.622 -4.802 -2.187 1.00 94.94 504 ASP A C 1
ATOM 3939 O O . ASP A 1 504 ? -2.587 -4.170 -2.391 1.00 94.94 504 ASP A O 1
ATOM 3943 N N . HIS A 1 505 ? -4.787 -4.178 -1.972 1.00 93.00 505 HIS A N 1
ATOM 3944 C CA . HIS A 1 505 ? -4.956 -2.723 -1.956 1.00 93.00 505 HIS A CA 1
ATOM 3945 C C . HIS A 1 505 ? -4.719 -2.065 -0.584 1.00 93.00 505 HIS A C 1
ATOM 3947 O O . HIS A 1 505 ? -4.742 -0.838 -0.519 1.00 93.00 505 HIS A O 1
ATOM 3953 N N . ALA A 1 506 ? -4.412 -2.816 0.476 1.00 95.19 506 ALA A N 1
ATOM 3954 C CA . ALA A 1 506 ? -4.002 -2.256 1.768 1.00 95.19 506 ALA A CA 1
ATOM 3955 C C . ALA A 1 506 ? -2.475 -2.336 1.961 1.00 95.19 506 ALA A C 1
ATOM 3957 O O . ALA A 1 506 ? -1.813 -3.220 1.409 1.00 95.19 506 ALA A O 1
ATOM 3958 N N . LEU A 1 507 ? -1.893 -1.417 2.733 1.00 93.19 507 LEU A N 1
ATOM 3959 C CA . LEU A 1 507 ? -0.441 -1.321 2.914 1.00 93.19 507 LEU A CA 1
ATOM 3960 C C . LEU A 1 507 ? 0.119 -2.297 3.958 1.00 93.19 507 LEU A C 1
ATOM 3962 O O . LEU A 1 507 ? -0.560 -2.714 4.897 1.00 93.19 507 LEU A O 1
ATOM 3966 N N . ALA A 1 508 ? 1.412 -2.607 3.828 1.00 89.81 508 ALA A N 1
ATOM 3967 C CA . ALA A 1 508 ? 2.192 -3.269 4.867 1.00 89.81 508 ALA A CA 1
ATOM 3968 C C . ALA A 1 508 ? 3.570 -2.617 5.034 1.00 89.81 508 ALA A C 1
ATOM 3970 O O . ALA A 1 508 ? 4.380 -2.630 4.109 1.00 89.81 508 ALA A O 1
ATOM 3971 N N . ASP A 1 509 ? 3.835 -2.162 6.260 1.00 82.88 509 ASP A N 1
ATOM 3972 C CA . ASP A 1 509 ? 5.018 -1.418 6.708 1.00 82.88 509 ASP A CA 1
ATOM 3973 C C . ASP A 1 509 ? 5.249 -0.053 5.986 1.00 82.88 509 ASP A C 1
ATOM 3975 O O . ASP A 1 509 ? 4.774 0.192 4.882 1.00 82.88 509 ASP A O 1
ATOM 3979 N N . ALA A 1 510 ? 5.954 0.915 6.581 1.00 91.81 510 ALA A N 1
ATOM 3980 C CA . ALA A 1 510 ? 6.216 1.033 8.017 1.00 91.81 510 ALA A CA 1
ATOM 3981 C C . ALA A 1 510 ? 4.906 1.000 8.813 1.00 91.81 510 ALA A C 1
ATOM 3983 O O . ALA A 1 510 ? 3.905 1.563 8.377 1.00 91.81 510 ALA A O 1
ATOM 3984 N N . PHE A 1 511 ? 4.900 0.395 9.999 1.00 94.31 511 PHE A N 1
ATOM 3985 C CA . PHE A 1 511 ? 3.792 0.572 10.934 1.00 94.31 511 PHE A CA 1
ATOM 3986 C C . PHE A 1 511 ? 4.111 1.688 11.932 1.00 94.31 511 PHE A C 1
ATOM 3988 O O . PHE A 1 511 ? 4.313 1.459 13.125 1.00 94.31 511 PHE A O 1
ATOM 3995 N N . HIS A 1 512 ? 4.171 2.912 11.393 1.00 91.38 512 HIS A N 1
ATOM 3996 C CA . HIS A 1 512 ? 4.553 4.140 12.097 1.00 91.38 512 HIS A CA 1
ATOM 3997 C C . HIS A 1 512 ? 3.576 5.333 11.857 1.00 91.38 512 HIS A C 1
ATOM 3999 O O . HIS A 1 512 ? 4.030 6.424 11.516 1.00 91.38 512 HIS A O 1
ATOM 4005 N N . PRO A 1 513 ? 2.241 5.177 12.018 1.00 78.44 513 PRO A N 1
ATOM 4006 C CA . PRO A 1 513 ? 1.505 3.966 12.381 1.00 78.44 513 PRO A CA 1
ATOM 4007 C C . PRO A 1 513 ? 1.060 3.138 11.159 1.00 78.44 513 PRO A C 1
ATOM 4009 O O . PRO A 1 513 ? 0.880 1.934 11.316 1.00 78.44 513 PRO A O 1
ATOM 4012 N N . GLY A 1 514 ? 0.940 3.718 9.963 1.00 90.62 514 GLY A N 1
ATOM 4013 C CA . GLY A 1 514 ? 0.346 3.095 8.766 1.00 90.62 514 GLY A CA 1
ATOM 4014 C C . GLY A 1 514 ? -0.930 3.828 8.331 1.00 90.62 514 GLY A C 1
ATOM 4015 O O . GLY A 1 514 ? -1.332 4.779 8.995 1.00 90.62 514 GLY A O 1
ATOM 4016 N N . CYS A 1 515 ? -1.594 3.387 7.255 1.00 92.88 515 CYS A N 1
ATOM 4017 C CA . CYS A 1 515 ? -2.811 4.049 6.753 1.00 92.88 515 CYS A CA 1
ATOM 4018 C C . CYS A 1 515 ? -4.108 3.317 7.136 1.00 92.88 515 CYS A C 1
ATOM 4020 O O . CYS A 1 515 ? -4.941 3.878 7.842 1.00 92.88 515 CYS A O 1
ATOM 4022 N N . GLU A 1 516 ? -4.304 2.076 6.680 1.00 94.75 516 GLU A N 1
ATOM 4023 C CA . GLU A 1 516 ? -5.562 1.342 6.884 1.00 94.75 516 GLU A CA 1
ATOM 4024 C C . GLU A 1 516 ? -5.604 0.619 8.241 1.00 94.75 516 GLU A C 1
ATOM 4026 O O . GLU A 1 516 ? -6.624 0.607 8.928 1.00 94.75 516 GLU A O 1
ATOM 4031 N N . VAL A 1 517 ? -4.480 0.009 8.626 1.00 96.56 517 VAL A N 1
ATOM 4032 C CA . VAL A 1 517 ? -4.256 -0.722 9.884 1.00 96.56 517 VAL A CA 1
ATOM 4033 C C . VAL A 1 517 ? -2.777 -0.624 10.283 1.00 96.56 517 VAL A C 1
ATOM 4035 O O . VAL A 1 517 ? -1.949 -0.121 9.525 1.00 96.56 517 VAL A O 1
ATOM 4038 N N . THR A 1 518 ? -2.424 -1.129 11.469 1.00 96.81 518 THR A N 1
ATOM 4039 C CA . THR A 1 518 ? -1.049 -1.085 11.995 1.00 96.81 518 THR A CA 1
ATOM 4040 C C . THR A 1 518 ? -0.564 -2.429 12.561 1.00 96.81 518 THR A C 1
ATOM 4042 O O . THR A 1 518 ? -1.239 -3.456 12.452 1.00 96.81 518 THR A O 1
ATOM 4045 N N . TRP A 1 519 ? 0.618 -2.425 13.185 1.00 96.38 519 TRP A N 1
ATOM 4046 C CA . TRP A 1 519 ? 1.416 -3.580 13.602 1.00 96.38 519 TRP A CA 1
ATOM 4047 C C . TRP A 1 519 ? 0.695 -4.711 14.362 1.00 96.38 519 TRP A C 1
ATOM 4049 O O . TRP A 1 519 ? 1.162 -5.841 14.210 1.00 96.38 519 TRP A O 1
ATOM 4059 N N . PRO A 1 520 ? -0.414 -4.532 15.121 1.00 97.12 520 PRO A N 1
ATOM 4060 C CA . PRO A 1 520 ? -1.159 -5.662 15.671 1.00 97.12 520 PRO A CA 1
ATOM 4061 C C . PRO A 1 520 ? -1.541 -6.691 14.608 1.00 97.12 520 PRO A C 1
ATOM 4063 O O . PRO A 1 520 ? -1.476 -7.883 14.885 1.00 97.12 520 PRO A O 1
ATOM 4066 N N . ILE A 1 521 ? -1.843 -6.257 13.378 1.00 97.19 521 ILE A N 1
ATOM 4067 C CA . ILE A 1 521 ? -2.329 -7.125 12.298 1.00 97.19 521 ILE A CA 1
ATOM 4068 C C . ILE A 1 521 ? -1.343 -8.238 11.897 1.00 97.19 521 ILE A C 1
ATOM 4070 O O . ILE A 1 521 ? -1.771 -9.251 11.358 1.00 97.19 521 ILE A O 1
ATOM 4074 N N . ARG A 1 522 ? -0.041 -8.115 12.210 1.00 95.62 522 ARG A N 1
ATOM 4075 C CA . ARG A 1 522 ? 0.958 -9.180 11.963 1.00 95.62 522 ARG A CA 1
ATOM 4076 C C . ARG A 1 522 ? 1.109 -10.193 13.101 1.00 95.62 522 ARG A C 1
ATOM 4078 O O . ARG A 1 522 ? 1.954 -11.083 13.030 1.00 95.62 522 ARG A O 1
ATOM 4085 N N . HIS A 1 523 ? 0.312 -10.079 14.162 1.00 97.25 523 HIS A N 1
ATOM 4086 C CA . HIS A 1 523 ? 0.273 -11.064 15.237 1.00 97.25 523 HIS A CA 1
ATOM 4087 C C . HIS A 1 523 ? -0.772 -12.142 14.936 1.00 97.25 523 HIS A C 1
ATOM 4089 O O . HIS A 1 523 ? -1.969 -11.879 14.928 1.00 97.25 523 HIS A O 1
ATOM 4095 N N . LEU A 1 524 ? -0.321 -13.391 14.768 1.00 96.94 524 LEU A N 1
ATOM 4096 C CA . LEU A 1 524 ? -1.177 -14.560 14.507 1.00 96.94 524 LEU A CA 1
ATOM 4097 C C . LEU A 1 524 ? -2.331 -14.720 15.522 1.00 96.94 524 LEU A C 1
ATOM 4099 O O . LEU A 1 524 ? -3.393 -15.241 15.198 1.00 96.94 524 LEU A O 1
ATOM 4103 N N . THR A 1 525 ? -2.143 -14.241 16.754 1.00 96.69 525 THR A N 1
ATOM 4104 C CA . THR A 1 525 ? -3.150 -14.246 17.824 1.00 96.69 525 THR A CA 1
ATOM 4105 C C . THR A 1 525 ? -4.380 -13.373 17.542 1.00 96.69 525 THR A C 1
ATOM 4107 O O . THR A 1 525 ? -5.413 -13.602 18.171 1.00 96.69 525 THR A O 1
ATOM 4110 N N . MET A 1 526 ? -4.311 -12.453 16.573 1.00 96.88 526 MET A N 1
ATOM 4111 C CA . MET A 1 526 ? -5.448 -11.664 16.077 1.00 96.88 526 MET A CA 1
ATOM 4112 C C . MET A 1 526 ? -6.447 -12.484 15.246 1.00 96.88 526 MET A C 1
ATOM 4114 O O . MET A 1 526 ? -7.505 -11.961 14.905 1.00 96.88 526 MET A O 1
ATOM 4118 N N . PHE A 1 527 ? -6.124 -13.729 14.877 1.00 97.50 527 PHE A N 1
ATOM 4119 C CA . PHE A 1 527 ? -6.877 -14.535 13.910 1.00 97.50 527 PHE A CA 1
ATOM 4120 C C . PHE A 1 527 ? -7.295 -15.896 14.475 1.00 97.50 527 PHE A C 1
ATOM 4122 O O . PHE A 1 527 ? -6.603 -16.470 15.320 1.00 97.50 527 PHE A O 1
ATOM 4129 N N . ASP A 1 528 ? -8.399 -16.442 13.960 1.00 95.38 528 ASP A N 1
ATOM 4130 C CA . ASP A 1 528 ? -8.848 -17.819 14.242 1.00 95.38 528 ASP A CA 1
ATOM 4131 C C . ASP A 1 528 ? -8.505 -18.814 13.124 1.00 95.38 528 ASP A C 1
ATOM 4133 O O . ASP A 1 528 ? -8.334 -20.003 13.384 1.00 95.38 528 ASP A O 1
ATOM 4137 N N . ARG A 1 529 ? -8.393 -18.324 11.887 1.00 94.62 529 ARG A N 1
ATOM 4138 C CA . ARG A 1 529 ? -7.906 -19.024 10.687 1.00 94.62 529 ARG A CA 1
ATOM 4139 C C . ARG A 1 529 ? -7.361 -17.960 9.706 1.00 94.62 529 ARG A C 1
ATOM 4141 O O . ARG A 1 529 ? -7.569 -16.770 9.974 1.00 94.62 529 ARG A O 1
ATOM 4148 N N . PRO A 1 530 ? -6.670 -18.319 8.606 1.00 96.50 530 PRO A N 1
ATOM 4149 C CA . PRO A 1 530 ? -6.209 -17.342 7.615 1.00 96.50 530 PRO A CA 1
ATOM 4150 C C . PRO A 1 530 ? -7.308 -16.354 7.196 1.00 96.50 530 PRO A C 1
ATOM 4152 O O . PRO A 1 530 ? -8.447 -16.761 6.981 1.00 96.50 530 PRO A O 1
ATOM 4155 N N . PHE A 1 531 ? -6.969 -15.063 7.125 1.00 96.56 531 PHE A N 1
ATOM 4156 C CA . PHE A 1 531 ? -7.842 -13.946 6.725 1.00 96.56 531 PHE A CA 1
ATOM 4157 C C . PHE A 1 531 ? -9.109 -13.732 7.580 1.00 96.56 531 PHE A C 1
ATOM 4159 O O . PHE A 1 531 ? -10.063 -13.083 7.149 1.00 96.56 531 PHE A O 1
ATOM 4166 N N . ARG A 1 532 ? -9.165 -14.265 8.809 1.00 96.62 532 ARG A N 1
ATOM 4167 C CA . ARG A 1 532 ? -10.368 -14.205 9.663 1.00 96.62 532 ARG A CA 1
ATOM 4168 C C . ARG A 1 532 ? -10.016 -13.779 11.085 1.00 96.62 532 ARG A C 1
ATOM 4170 O O . ARG A 1 532 ? -9.465 -14.559 11.866 1.00 96.62 532 ARG A O 1
ATOM 4177 N N . ILE A 1 533 ? -10.325 -12.519 11.393 1.00 97.50 533 ILE A N 1
ATOM 4178 C CA . ILE A 1 533 ? -10.097 -11.889 12.700 1.00 97.50 533 ILE A CA 1
ATOM 4179 C C . ILE A 1 533 ? -10.808 -12.681 13.808 1.00 97.50 533 ILE A C 1
ATOM 4181 O O . ILE A 1 533 ? -11.946 -13.119 13.644 1.00 97.50 533 ILE A O 1
ATOM 4185 N N . ARG A 1 534 ? -10.146 -12.833 14.956 1.00 96.06 534 ARG A N 1
ATOM 4186 C CA . ARG A 1 534 ? -10.700 -13.430 16.172 1.00 96.06 534 ARG A CA 1
ATOM 4187 C C . ARG A 1 534 ? -11.680 -12.461 16.823 1.00 96.06 534 ARG A C 1
ATOM 4189 O O . ARG A 1 534 ? -11.275 -11.477 17.441 1.00 96.06 534 ARG A O 1
ATOM 4196 N N . HIS A 1 535 ? -12.973 -12.742 16.707 1.00 95.50 535 HIS A N 1
ATOM 4197 C CA . HIS A 1 535 ? -14.014 -11.908 17.309 1.00 95.50 535 HIS A CA 1
ATOM 4198 C C . HIS A 1 535 ? -14.052 -12.095 18.836 1.00 95.50 535 HIS A C 1
ATOM 4200 O O . HIS A 1 535 ? -14.115 -13.219 19.333 1.00 95.50 535 HIS A O 1
ATOM 4206 N N . ARG A 1 536 ? -14.106 -10.990 19.585 1.00 93.31 536 ARG A N 1
ATOM 4207 C CA . ARG A 1 536 ? -14.474 -10.981 21.008 1.00 93.31 536 ARG A CA 1
ATOM 4208 C C . ARG A 1 536 ? -15.905 -11.506 21.176 1.00 93.31 536 ARG A C 1
ATOM 4210 O O . ARG A 1 536 ? -16.796 -11.015 20.475 1.00 93.31 536 ARG A O 1
ATOM 4217 N N . PRO A 1 537 ? -16.168 -12.454 22.098 1.00 90.81 537 PRO A N 1
ATOM 4218 C CA . PRO A 1 537 ? -17.513 -12.962 22.335 1.00 90.81 537 PRO A CA 1
ATOM 4219 C C . PRO A 1 537 ? -18.508 -11.847 22.676 1.00 90.81 537 PRO A C 1
ATOM 4221 O O . PRO A 1 537 ? -18.202 -10.907 23.416 1.00 90.81 537 PRO A O 1
ATOM 4224 N N . ALA A 1 538 ? -19.723 -11.956 22.139 1.00 85.94 538 ALA A N 1
ATOM 4225 C CA . ALA A 1 538 ? -20.761 -10.951 22.331 1.00 85.94 538 ALA A CA 1
ATOM 4226 C C . ALA A 1 538 ? -21.096 -10.774 23.824 1.00 85.94 538 ALA A C 1
ATOM 4228 O O . ALA A 1 538 ? -21.440 -11.729 24.518 1.00 85.94 538 ALA A O 1
ATOM 4229 N N . GLY A 1 539 ? -21.007 -9.534 24.311 1.00 83.94 539 GLY A N 1
ATOM 4230 C CA . GLY A 1 539 ? -21.225 -9.186 25.719 1.00 83.94 539 GLY A CA 1
ATOM 4231 C C . GLY A 1 539 ? -19.959 -9.139 26.583 1.00 83.94 539 GLY A C 1
ATOM 4232 O O . GLY A 1 539 ? -20.011 -8.543 27.659 1.00 83.94 539 GLY A O 1
ATOM 4233 N N . THR A 1 540 ? -18.818 -9.666 26.122 1.00 88.50 540 THR A N 1
ATOM 4234 C CA . THR A 1 540 ? -17.530 -9.496 26.814 1.00 88.50 540 THR A CA 1
ATOM 4235 C C . THR A 1 540 ? -17.090 -8.024 26.744 1.00 88.50 540 THR A C 1
ATOM 4237 O O . THR A 1 540 ? -17.029 -7.457 25.648 1.00 88.50 540 THR A O 1
ATOM 4240 N N . PRO A 1 541 ? -16.794 -7.361 27.880 1.00 86.06 541 PRO A N 1
ATOM 4241 C CA . PRO A 1 541 ? -16.346 -5.970 27.886 1.00 86.06 541 PRO A CA 1
ATOM 4242 C C . PRO A 1 541 ? -14.926 -5.833 27.320 1.00 86.06 541 PRO A C 1
ATOM 4244 O O . PRO A 1 541 ? -14.107 -6.740 27.447 1.00 86.06 541 PRO A O 1
ATOM 4247 N N . ALA A 1 542 ? -14.607 -4.670 26.746 1.00 84.44 542 ALA A N 1
ATOM 4248 C CA . ALA A 1 542 ? -13.245 -4.367 26.309 1.00 84.44 542 ALA A CA 1
ATOM 4249 C C . ALA A 1 542 ? -12.261 -4.384 27.506 1.00 84.44 542 ALA A C 1
ATOM 4251 O O . ALA A 1 542 ? -12.571 -3.780 28.542 1.00 84.44 542 ALA A O 1
ATOM 4252 N N . PRO A 1 543 ? -11.084 -5.034 27.399 1.00 85.56 543 PRO A N 1
ATOM 4253 C CA . PRO A 1 543 ? -10.107 -5.060 28.485 1.00 85.56 543 PRO A CA 1
ATOM 4254 C C . PRO A 1 543 ? -9.518 -3.674 28.800 1.00 85.56 543 PRO A C 1
ATOM 4256 O O . PRO A 1 543 ? -9.359 -2.823 27.927 1.00 85.56 543 PRO A O 1
ATOM 4259 N N . SER A 1 544 ? -9.146 -3.458 30.065 1.00 87.25 544 SER A N 1
ATOM 4260 C CA . SER A 1 544 ? -8.518 -2.218 30.543 1.00 87.25 544 SER A CA 1
ATOM 4261 C C . SER A 1 544 ? -7.015 -2.415 30.754 1.00 87.25 544 SER A C 1
ATOM 4263 O O . SER A 1 544 ? -6.606 -2.974 31.771 1.00 87.25 544 SER A O 1
ATOM 4265 N N . TYR A 1 545 ? -6.192 -1.860 29.863 1.00 89.44 545 TYR A N 1
ATOM 4266 C CA . TYR A 1 545 ? -4.723 -1.965 29.915 1.00 89.44 545 TYR A CA 1
ATOM 4267 C C . TYR A 1 545 ? -4.036 -0.984 30.891 1.00 89.44 545 TYR A C 1
ATOM 4269 O O . TYR A 1 545 ? -2.812 -0.947 30.971 1.00 89.44 545 TYR A O 1
ATOM 4277 N N . GLY A 1 546 ? -4.805 -0.193 31.650 1.00 89.12 546 GLY A N 1
ATOM 4278 C CA . GLY A 1 546 ? -4.286 0.811 32.588 1.00 89.12 546 GLY A CA 1
ATOM 4279 C C . GLY A 1 546 ? -4.113 2.198 31.958 1.00 89.12 546 GLY A C 1
ATOM 4280 O O . GLY A 1 546 ? -4.748 2.516 30.959 1.00 89.12 546 GLY A O 1
ATOM 4281 N N . SER A 1 547 ? -3.285 3.052 32.568 1.00 88.56 547 SER A N 1
ATOM 4282 C CA . SER A 1 547 ? -3.012 4.422 32.091 1.00 88.56 547 SER A CA 1
ATOM 4283 C C . SER A 1 547 ? -1.906 4.513 31.033 1.00 88.56 547 SER A C 1
ATOM 4285 O O . SER A 1 547 ? -1.652 5.599 30.512 1.00 88.56 547 SER A O 1
ATOM 4287 N N . THR A 1 548 ? -1.204 3.407 30.777 1.00 89.88 548 THR A N 1
ATOM 4288 C CA . THR A 1 548 ? -0.025 3.331 29.907 1.00 89.88 548 THR A CA 1
ATOM 4289 C C . THR A 1 548 ? 0.093 1.908 29.373 1.00 89.88 548 THR A C 1
ATOM 4291 O O . THR A 1 548 ? 0.273 0.975 30.154 1.00 89.88 548 THR A O 1
ATOM 4294 N N . LEU A 1 549 ? 0.009 1.733 28.054 1.00 90.81 549 LEU A N 1
ATOM 4295 C CA . LEU A 1 549 ? 0.229 0.438 27.417 1.00 90.81 549 LEU A CA 1
ATOM 4296 C C . LEU A 1 549 ? 1.736 0.227 27.217 1.00 90.81 549 LEU A C 1
ATOM 4298 O O . LEU A 1 549 ? 2.359 0.903 26.405 1.00 90.81 549 LEU A O 1
ATOM 4302 N N . THR A 1 550 ? 2.337 -0.701 27.959 1.00 94.19 550 THR A N 1
ATOM 4303 C CA . THR A 1 550 ? 3.736 -1.107 27.741 1.00 94.19 550 THR A CA 1
ATOM 4304 C C . THR A 1 550 ? 3.817 -2.252 26.733 1.00 94.19 550 THR A C 1
ATOM 4306 O O . THR A 1 550 ? 2.860 -3.007 26.569 1.00 94.19 550 THR A O 1
ATOM 4309 N N . GLN A 1 551 ? 4.993 -2.473 26.136 1.00 94.50 551 GLN A N 1
ATOM 4310 C CA . GLN A 1 551 ? 5.263 -3.658 25.306 1.00 94.50 551 GLN A CA 1
ATOM 4311 C C . GLN A 1 551 ? 4.930 -4.977 26.035 1.00 94.50 551 GLN A C 1
ATOM 4313 O O . GLN A 1 551 ? 4.397 -5.901 25.426 1.00 94.50 551 GLN A O 1
ATOM 4318 N N . SER A 1 552 ? 5.202 -5.062 27.343 1.00 94.88 552 SER A N 1
ATOM 4319 C CA . SER A 1 552 ? 4.920 -6.250 28.162 1.00 94.88 552 SER A CA 1
ATOM 4320 C C . SER A 1 552 ? 3.429 -6.480 28.433 1.00 94.88 552 SER A C 1
ATOM 4322 O O . SER A 1 552 ? 3.012 -7.630 28.534 1.00 94.88 552 SER A O 1
ATOM 4324 N N . VAL A 1 553 ? 2.617 -5.419 28.515 1.00 94.62 553 VAL A N 1
ATOM 4325 C CA . VAL A 1 553 ? 1.149 -5.534 28.572 1.00 94.62 553 VAL A CA 1
ATOM 4326 C C . VAL A 1 553 ? 0.587 -5.840 27.181 1.00 94.62 553 VAL A C 1
ATOM 4328 O O . VAL A 1 553 ? -0.295 -6.684 27.055 1.00 94.62 553 VAL A O 1
ATOM 4331 N N . ALA A 1 554 ? 1.134 -5.217 26.133 1.00 95.25 554 ALA A N 1
ATOM 4332 C CA . ALA A 1 554 ? 0.702 -5.409 24.752 1.00 95.25 554 ALA A CA 1
ATOM 4333 C C . ALA A 1 554 ? 0.890 -6.861 24.271 1.00 95.25 554 ALA A C 1
ATOM 4335 O O . ALA A 1 554 ? -0.045 -7.463 23.752 1.00 95.25 554 ALA A O 1
ATOM 4336 N N . LEU A 1 555 ? 2.071 -7.444 24.511 1.00 95.31 555 LEU A N 1
ATOM 4337 C CA . LEU A 1 555 ? 2.396 -8.845 24.205 1.00 95.31 555 LEU A CA 1
ATOM 4338 C C . LEU A 1 555 ? 1.859 -9.854 25.239 1.00 95.31 555 LEU A C 1
ATOM 4340 O O . LEU A 1 555 ? 2.099 -11.054 25.106 1.00 95.31 555 LEU A O 1
ATOM 4344 N N . GLY A 1 556 ? 1.183 -9.396 26.296 1.00 93.75 556 GLY A N 1
ATOM 4345 C CA . GLY A 1 556 ? 0.686 -10.266 27.358 1.00 93.75 556 GLY A CA 1
ATOM 4346 C C . GLY A 1 556 ? -0.457 -11.188 26.899 1.00 93.75 556 GLY A C 1
ATOM 4347 O O . GLY A 1 556 ? -1.145 -10.889 25.920 1.00 93.75 556 GLY A O 1
ATOM 4348 N N . PRO A 1 557 ? -0.741 -12.284 27.630 1.00 90.75 557 PRO A N 1
ATOM 4349 C CA . PRO A 1 557 ? -1.892 -13.151 27.344 1.00 90.75 557 PRO A CA 1
ATOM 4350 C C . PRO A 1 557 ? -3.237 -12.423 27.513 1.00 90.75 557 PRO A C 1
ATOM 4352 O O . PRO A 1 557 ? -4.204 -12.762 26.847 1.00 90.75 557 PRO A O 1
ATOM 4355 N N . ASN A 1 558 ? -3.274 -11.381 28.352 1.00 88.50 558 ASN A N 1
ATOM 4356 C CA . ASN A 1 558 ? -4.429 -10.498 28.549 1.00 88.50 558 ASN A CA 1
ATOM 4357 C C . ASN A 1 558 ? -4.283 -9.173 27.764 1.00 88.50 558 ASN A C 1
ATOM 4359 O O . ASN A 1 558 ? -4.893 -8.167 28.126 1.00 88.50 558 ASN A O 1
ATOM 4363 N N . GLY A 1 559 ? -3.397 -9.139 26.763 1.00 93.50 559 GLY A N 1
ATOM 4364 C CA . GLY A 1 559 ? -3.129 -7.965 25.936 1.00 93.50 559 GLY A CA 1
ATOM 4365 C C . GLY A 1 559 ? -4.186 -7.736 24.844 1.00 93.50 559 GLY A C 1
ATOM 4366 O O . GLY A 1 559 ? -5.078 -8.560 24.649 1.00 93.50 559 GLY A O 1
ATOM 4367 N N . PRO A 1 560 ? -4.079 -6.636 24.082 1.00 94.81 560 PRO A N 1
ATOM 4368 C CA . PRO A 1 560 ? -4.999 -6.303 22.995 1.00 94.81 560 PRO A CA 1
ATOM 4369 C C . PRO A 1 560 ? -4.836 -7.163 21.731 1.00 94.81 560 PRO A C 1
ATOM 4371 O O . PRO A 1 560 ? -5.649 -7.044 20.822 1.00 94.81 560 PRO A O 1
ATOM 4374 N N . LEU A 1 561 ? -3.806 -8.010 21.647 1.00 96.00 561 LEU A N 1
ATOM 4375 C CA . LEU A 1 561 ? -3.399 -8.716 20.421 1.00 96.00 561 LEU A CA 1
ATOM 4376 C C . LEU A 1 561 ? -4.099 -10.072 20.203 1.00 96.00 561 LEU A C 1
ATOM 4378 O O . LEU A 1 561 ? -3.576 -10.917 19.477 1.00 96.00 561 LEU A O 1
ATOM 4382 N N . HIS A 1 562 ? -5.235 -10.307 20.867 1.00 92.19 562 HIS A N 1
ATOM 4383 C CA . HIS A 1 562 ? -5.969 -11.579 20.832 1.00 92.19 562 HIS A CA 1
ATOM 4384 C C . HIS A 1 562 ? -7.367 -11.382 20.238 1.00 92.19 562 HIS A C 1
ATOM 4386 O O . HIS A 1 562 ? -7.508 -11.203 19.033 1.00 92.19 562 HIS A O 1
ATOM 4392 N N . GLU A 1 563 ? -8.407 -11.375 21.068 1.00 92.31 563 GLU A N 1
ATOM 4393 C CA . GLU A 1 563 ? -9.787 -11.137 20.641 1.00 92.31 563 GLU A CA 1
ATOM 4394 C C . GLU A 1 563 ? -10.101 -9.653 20.396 1.00 92.31 563 GLU A C 1
ATOM 4396 O O . GLU A 1 563 ? -9.818 -8.799 21.238 1.00 92.31 563 GLU A O 1
ATOM 4401 N N . GLN A 1 564 ? -10.738 -9.355 19.262 1.00 95.69 564 GLN A N 1
ATOM 4402 C CA . GLN A 1 564 ? -11.045 -7.999 18.803 1.00 95.69 564 GLN A CA 1
ATOM 4403 C C . GLN A 1 564 ? -12.546 -7.700 18.905 1.00 95.69 564 GLN A C 1
ATOM 4405 O O . GLN A 1 564 ? -13.389 -8.513 18.525 1.00 95.69 564 GLN A O 1
ATOM 4410 N N . GLY A 1 565 ? -12.893 -6.519 19.411 1.00 94.50 565 GLY A N 1
ATOM 4411 C CA . GLY A 1 565 ? -14.223 -5.912 19.329 1.00 94.50 565 GLY A CA 1
ATOM 4412 C C . GLY A 1 565 ? -14.227 -4.691 18.395 1.00 94.50 565 GLY A C 1
ATOM 4413 O O . GLY A 1 565 ? -13.177 -4.313 17.888 1.00 94.50 565 GLY A O 1
ATOM 4414 N N . PRO A 1 566 ? -15.386 -4.051 18.159 1.00 93.38 566 PRO A N 1
ATOM 4415 C CA . PRO A 1 566 ? -15.481 -2.915 17.240 1.00 93.38 566 PRO A CA 1
ATOM 4416 C C . PRO A 1 566 ? -14.568 -1.748 17.652 1.00 93.38 566 PRO A C 1
ATOM 4418 O O . PRO A 1 566 ? -14.678 -1.266 18.782 1.00 93.38 566 PRO A O 1
ATOM 4421 N N . GLY A 1 567 ? -13.716 -1.283 16.737 1.00 93.25 567 GLY A N 1
ATOM 4422 C CA . GLY A 1 567 ? -12.740 -0.210 16.963 1.00 93.25 567 GLY A CA 1
ATOM 4423 C C . GLY A 1 567 ? -11.376 -0.686 17.482 1.00 93.25 567 GLY A C 1
ATOM 4424 O O . GLY A 1 567 ? -10.503 0.139 17.752 1.00 93.25 567 GLY A O 1
ATOM 4425 N N . ASP A 1 568 ? -11.167 -1.994 17.671 1.00 95.31 568 ASP A N 1
ATOM 4426 C CA . ASP A 1 568 ? -9.915 -2.519 18.222 1.00 95.31 568 ASP A CA 1
ATOM 4427 C C . ASP A 1 568 ? -8.760 -2.609 17.195 1.00 95.31 568 ASP A C 1
ATOM 4429 O O . ASP A 1 568 ? -7.603 -2.772 17.618 1.00 95.31 568 ASP A O 1
ATOM 4433 N N . LEU A 1 569 ? -9.041 -2.450 15.891 1.00 96.56 569 LEU A N 1
ATOM 4434 C CA . LEU A 1 569 ? -8.050 -2.391 14.805 1.00 96.56 569 LEU A CA 1
ATOM 4435 C C . LEU A 1 569 ? -7.651 -0.946 14.452 1.00 96.56 569 LEU A C 1
ATOM 4437 O O . LEU A 1 569 ? -6.472 -0.720 14.190 1.00 96.56 569 LEU A O 1
ATOM 4441 N N . THR A 1 570 ? -8.565 0.033 14.488 1.00 95.00 570 THR A N 1
ATOM 4442 C CA . THR A 1 570 ? -8.270 1.433 14.101 1.00 95.00 570 THR A CA 1
ATOM 4443 C C . THR A 1 570 ? -7.914 2.363 15.261 1.00 95.00 570 THR A C 1
ATOM 4445 O O . THR A 1 570 ? -7.267 3.381 15.035 1.00 95.00 570 THR A O 1
ATOM 4448 N N . ARG A 1 571 ? -8.213 2.014 16.525 1.00 92.31 571 ARG A N 1
ATOM 4449 C CA . ARG A 1 571 ? -7.842 2.809 17.733 1.00 92.31 571 ARG A CA 1
ATOM 4450 C C . ARG A 1 571 ? -6.368 3.244 17.829 1.00 92.31 571 ARG A C 1
ATOM 4452 O O . ARG A 1 571 ? -6.035 4.125 18.627 1.00 92.31 571 ARG A O 1
ATOM 4459 N N . TRP A 1 572 ? -5.497 2.557 17.094 1.00 93.62 572 TRP A N 1
ATOM 4460 C CA . TRP A 1 572 ? -4.047 2.712 17.078 1.00 93.62 572 TRP A CA 1
ATOM 4461 C C . TRP A 1 572 ? -3.537 3.743 16.060 1.00 93.62 572 TRP A C 1
ATOM 4463 O O . TRP A 1 572 ? -2.372 4.126 16.153 1.00 93.62 572 TRP A O 1
ATOM 4473 N N . MET A 1 573 ? -4.370 4.140 15.093 1.00 93.69 573 MET A N 1
ATOM 4474 C CA . MET A 1 573 ? -3.992 5.019 13.982 1.00 93.69 573 MET A CA 1
ATOM 4475 C C . MET A 1 573 ? -3.954 6.500 14.409 1.00 93.69 573 MET A C 1
ATOM 4477 O O . MET A 1 573 ? -4.238 6.835 15.568 1.00 93.69 573 MET A O 1
ATOM 4481 N N . GLY A 1 574 ? -3.604 7.380 13.464 1.00 91.12 574 GLY A N 1
ATOM 4482 C CA . GLY A 1 574 ? -3.695 8.835 13.589 1.00 91.12 574 GLY A CA 1
ATOM 4483 C C . GLY A 1 574 ? -5.041 9.330 14.114 1.00 91.12 574 GLY A C 1
ATOM 4484 O O . GLY A 1 574 ? -6.078 8.976 13.565 1.00 91.12 574 GLY A O 1
ATOM 4485 N N . LEU A 1 575 ? -5.023 10.186 15.144 1.00 91.44 575 LEU A N 1
ATOM 4486 C CA . LEU A 1 575 ? -6.203 10.914 15.611 1.00 91.44 575 LEU A CA 1
ATOM 4487 C C . LEU A 1 575 ? -5.947 12.435 15.578 1.00 91.44 575 LEU A C 1
ATOM 4489 O O . LEU A 1 575 ? -5.242 12.942 16.461 1.00 91.44 575 LEU A O 1
ATOM 4493 N N . PRO A 1 576 ? -6.533 13.173 14.615 1.00 94.00 576 PRO A N 1
ATOM 4494 C CA . PRO A 1 576 ? -7.315 12.685 13.467 1.00 94.00 576 PRO A CA 1
ATOM 4495 C C . PRO A 1 576 ? -6.430 12.123 12.334 1.00 94.00 576 PRO A C 1
ATOM 4497 O O . PRO A 1 576 ? -5.283 12.546 12.177 1.00 94.00 576 PRO A O 1
ATOM 4500 N N . TRP A 1 577 ? -6.955 11.214 11.504 1.00 94.88 577 TRP A N 1
ATOM 4501 C CA . TRP A 1 577 ? -6.196 10.572 10.411 1.00 94.88 577 TRP A CA 1
ATOM 4502 C C . TRP A 1 577 ? -5.623 11.559 9.371 1.00 94.88 577 TRP A C 1
ATOM 4504 O O . TRP A 1 577 ? -4.598 11.294 8.737 1.00 94.88 577 TRP A O 1
ATOM 4514 N N . GLN A 1 578 ? -6.242 12.731 9.215 1.00 95.31 578 GLN A N 1
ATOM 4515 C CA . GLN A 1 578 ? -5.752 13.807 8.349 1.00 95.31 578 GLN A CA 1
ATOM 4516 C C . GLN A 1 578 ? -4.409 14.384 8.818 1.00 95.31 578 GLN A C 1
ATOM 4518 O O . GLN A 1 578 ? -3.584 14.760 7.987 1.00 95.31 578 GLN A O 1
ATOM 4523 N N . ALA A 1 579 ? -4.164 14.426 10.133 1.00 91.94 579 ALA A N 1
ATOM 4524 C CA . ALA A 1 579 ? -2.893 14.891 10.685 1.00 91.94 579 ALA A CA 1
ATOM 4525 C C . ALA A 1 579 ? -1.737 13.962 10.277 1.00 91.94 579 ALA A C 1
ATOM 4527 O O . ALA A 1 579 ? -0.675 14.441 9.889 1.00 91.94 579 ALA A O 1
ATOM 4528 N N . ASP A 1 580 ? -1.988 12.649 10.301 1.00 90.44 580 ASP A N 1
ATOM 4529 C CA . ASP A 1 580 ? -1.094 11.596 9.804 1.00 90.44 580 ASP A CA 1
ATOM 4530 C C . ASP A 1 580 ? -0.813 11.801 8.303 1.00 90.44 580 ASP A C 1
ATOM 4532 O O . ASP A 1 580 ? 0.325 12.031 7.893 1.00 90.44 580 ASP A O 1
ATOM 4536 N N . THR A 1 581 ? -1.888 11.868 7.505 1.00 93.25 581 THR A N 1
ATOM 4537 C CA . THR A 1 581 ? -1.861 11.979 6.031 1.00 93.25 581 THR A CA 1
ATOM 4538 C C . THR A 1 581 ? -1.062 13.183 5.535 1.00 93.25 581 THR A C 1
ATOM 4540 O O . THR A 1 581 ? -0.251 13.047 4.620 1.00 93.25 581 THR A O 1
ATOM 4543 N N . ALA A 1 582 ? -1.227 14.351 6.167 1.00 91.50 582 ALA A N 1
ATOM 4544 C CA . ALA A 1 582 ? -0.467 15.560 5.842 1.00 91.50 582 ALA A CA 1
ATOM 4545 C C . ALA A 1 582 ? 1.058 15.378 5.985 1.00 91.50 582 ALA A C 1
ATOM 4547 O O . ALA A 1 582 ? 1.830 16.162 5.431 1.00 91.50 582 ALA A O 1
ATOM 4548 N N . PHE A 1 583 ? 1.507 14.358 6.718 1.00 88.19 583 PHE A N 1
ATOM 4549 C CA . PHE A 1 583 ? 2.906 14.075 7.015 1.00 88.19 583 PHE A CA 1
ATOM 4550 C C . PHE A 1 583 ? 3.350 12.656 6.618 1.00 88.19 583 PHE A C 1
ATOM 4552 O O . PHE A 1 583 ? 4.436 12.249 7.013 1.00 88.19 583 PHE A O 1
ATOM 4559 N N . CYS A 1 584 ? 2.618 11.944 5.753 1.00 88.69 584 CYS A N 1
ATOM 4560 C CA . CYS A 1 584 ? 3.069 10.689 5.128 1.00 88.69 584 CYS A CA 1
ATOM 4561 C C . CYS A 1 584 ? 4.031 10.944 3.941 1.00 88.69 584 CYS A C 1
ATOM 4563 O O . CYS A 1 584 ? 3.715 10.632 2.791 1.00 88.69 584 CYS A O 1
ATOM 4565 N N . ARG A 1 585 ? 5.186 11.579 4.187 1.00 91.44 585 ARG A N 1
ATOM 4566 C CA . ARG A 1 585 ? 6.065 12.127 3.129 1.00 91.44 585 ARG A CA 1
ATOM 4567 C C . ARG A 1 585 ? 7.267 11.223 2.802 1.00 91.44 585 ARG A C 1
ATOM 4569 O O . ARG A 1 585 ? 7.315 10.047 3.167 1.00 91.44 585 ARG A O 1
ATOM 4576 N N . ALA A 1 586 ? 8.221 11.789 2.068 1.00 93.56 586 ALA A N 1
ATOM 4577 C CA . ALA A 1 586 ? 9.465 11.171 1.631 1.00 93.56 586 ALA A CA 1
ATOM 4578 C C . ALA A 1 586 ? 10.632 12.164 1.748 1.00 93.56 586 ALA A C 1
ATOM 4580 O O . ALA A 1 586 ? 10.389 13.368 1.842 1.00 93.56 586 ALA A O 1
ATOM 4581 N N . GLY A 1 587 ? 11.873 11.669 1.725 1.00 92.50 587 GLY A N 1
ATOM 4582 C CA . GLY A 1 587 ? 13.073 12.514 1.652 1.00 92.50 587 GLY A CA 1
ATOM 4583 C C . GLY A 1 587 ? 13.287 13.429 2.866 1.00 92.50 587 GLY A C 1
ATOM 4584 O O . GLY A 1 587 ? 13.685 14.582 2.706 1.00 92.50 587 GLY A O 1
ATOM 4585 N N . TYR A 1 588 ? 12.995 12.952 4.088 1.00 90.50 588 TYR A N 1
ATOM 4586 C CA . TYR A 1 588 ? 13.206 13.752 5.312 1.00 90.50 588 TYR A CA 1
ATOM 4587 C C . TYR A 1 588 ? 14.677 14.143 5.500 1.00 90.50 588 TYR A C 1
ATOM 4589 O O . TYR A 1 588 ? 14.965 15.268 5.909 1.00 90.50 588 TYR A O 1
ATOM 4597 N N . ASP A 1 589 ? 15.600 13.245 5.146 1.00 90.38 589 ASP A N 1
ATOM 4598 C CA . ASP A 1 589 ? 17.015 13.567 4.985 1.00 90.38 589 ASP A CA 1
ATOM 4599 C C . ASP A 1 589 ? 17.285 14.025 3.544 1.00 90.38 589 ASP A C 1
ATOM 4601 O O . ASP A 1 589 ? 17.758 13.265 2.697 1.00 90.38 589 ASP A O 1
ATOM 4605 N N . LYS A 1 590 ? 16.995 15.304 3.278 1.00 90.25 590 LYS A N 1
ATOM 4606 C CA . LYS A 1 590 ? 17.263 15.962 1.987 1.00 90.25 590 LYS A CA 1
ATOM 4607 C C . LYS A 1 590 ? 18.749 15.944 1.585 1.00 90.25 590 LYS A C 1
ATOM 4609 O O . LYS A 1 590 ? 19.048 16.226 0.428 1.00 90.25 590 LYS A O 1
ATOM 4614 N N . ALA A 1 591 ? 19.673 15.680 2.517 1.00 91.56 591 ALA A N 1
ATOM 4615 C CA . ALA A 1 591 ? 21.105 15.574 2.231 1.00 91.56 591 ALA A CA 1
ATOM 4616 C C . ALA A 1 591 ? 21.509 14.159 1.775 1.00 91.56 591 ALA A C 1
ATOM 4618 O O . ALA A 1 591 ? 22.554 14.007 1.141 1.00 91.56 591 ALA A O 1
ATOM 4619 N N . TYR A 1 592 ? 20.678 13.149 2.058 1.00 92.69 592 TYR A N 1
ATOM 4620 C CA . TYR A 1 592 ? 20.735 11.837 1.417 1.00 92.69 592 TYR A CA 1
ATOM 4621 C C . TYR A 1 592 ? 20.063 11.877 0.037 1.00 92.69 592 TYR A C 1
ATOM 4623 O O . TYR A 1 592 ? 20.739 11.689 -0.973 1.00 92.69 592 TYR A O 1
ATOM 4631 N N . ASP A 1 593 ? 18.753 12.148 -0.007 1.00 94.25 593 ASP A N 1
ATOM 4632 C CA . ASP A 1 593 ? 17.961 12.287 -1.236 1.00 94.25 593 ASP A CA 1
ATOM 4633 C C . ASP A 1 593 ? 16.615 12.998 -0.929 1.00 94.25 593 ASP A C 1
ATOM 4635 O O . ASP A 1 593 ? 15.976 12.696 0.082 1.00 94.25 593 ASP A O 1
ATOM 4639 N N . PRO A 1 594 ? 16.148 13.953 -1.761 1.00 93.81 594 PRO A N 1
ATOM 4640 C CA . PRO A 1 594 ? 14.921 14.719 -1.502 1.00 93.81 594 PRO A CA 1
ATOM 4641 C C . PRO A 1 594 ? 13.610 13.981 -1.848 1.00 93.81 594 PRO A C 1
ATOM 4643 O O . PRO A 1 594 ? 12.527 14.516 -1.609 1.00 93.81 594 PRO A O 1
ATOM 4646 N N . PHE A 1 595 ? 13.678 12.776 -2.419 1.00 95.44 595 PHE A N 1
ATOM 4647 C CA . PHE A 1 595 ? 12.535 11.984 -2.881 1.00 95.44 595 PHE A CA 1
ATOM 4648 C C . PHE A 1 595 ? 12.444 10.594 -2.235 1.00 95.44 595 PHE A C 1
ATOM 4650 O O . PHE A 1 595 ? 11.349 10.029 -2.215 1.00 95.44 595 PHE A O 1
ATOM 4657 N N . ILE A 1 596 ? 13.540 10.036 -1.710 1.00 95.19 596 ILE A N 1
ATOM 4658 C CA . ILE A 1 596 ? 13.578 8.710 -1.068 1.00 95.19 596 ILE A CA 1
ATOM 4659 C C . ILE A 1 596 ? 14.409 8.679 0.236 1.00 95.19 596 ILE A C 1
ATOM 4661 O O . ILE A 1 596 ? 15.347 9.453 0.391 1.00 95.19 596 ILE A O 1
ATOM 4665 N N . PRO A 1 597 ? 14.129 7.756 1.182 1.00 95.88 597 PRO A N 1
ATOM 4666 C CA . PRO A 1 597 ? 12.991 6.833 1.209 1.00 95.88 597 PRO A CA 1
ATOM 4667 C C . PRO A 1 597 ? 11.635 7.546 1.358 1.00 95.88 597 PRO A C 1
ATOM 4669 O O . PRO A 1 597 ? 11.578 8.743 1.634 1.00 95.88 597 PRO A O 1
ATOM 4672 N N . SER A 1 598 ? 10.542 6.810 1.158 1.00 95.38 598 SER A N 1
ATOM 4673 C CA . SER A 1 598 ? 9.161 7.290 1.342 1.00 95.38 598 SER A CA 1
ATOM 4674 C C . SER A 1 598 ? 8.400 6.453 2.374 1.00 95.38 598 SER A C 1
ATOM 4676 O O . SER A 1 598 ? 8.753 5.302 2.614 1.00 95.38 598 SER A O 1
ATOM 4678 N N . PHE A 1 599 ? 7.354 7.000 2.996 1.00 94.69 599 PHE A N 1
ATOM 4679 C CA . PHE A 1 599 ? 6.437 6.206 3.818 1.00 94.69 599 PHE A CA 1
ATOM 4680 C C . PHE A 1 599 ? 5.539 5.313 2.952 1.00 94.69 599 PHE A C 1
ATOM 4682 O O . PHE A 1 599 ? 5.798 4.120 2.798 1.00 94.69 599 PHE A O 1
ATOM 4689 N N . TRP A 1 600 ? 4.480 5.889 2.376 1.00 94.44 600 TRP A N 1
ATOM 4690 C CA . TRP A 1 600 ? 3.364 5.132 1.799 1.00 94.44 600 TRP A CA 1
ATOM 4691 C C . TRP A 1 600 ? 2.928 5.677 0.429 1.00 94.44 600 TRP A C 1
ATOM 4693 O O . TRP A 1 600 ? 1.747 5.983 0.231 1.00 94.44 600 TRP A O 1
ATOM 4703 N N . PRO A 1 601 ? 3.853 5.779 -0.550 1.00 95.38 601 PRO A N 1
ATOM 4704 C CA . PRO A 1 601 ? 3.622 6.511 -1.795 1.00 95.38 601 PRO A CA 1
ATOM 4705 C C . PRO A 1 601 ? 2.434 5.972 -2.600 1.00 95.38 601 PRO A C 1
ATOM 4707 O O . PRO A 1 601 ? 1.783 6.735 -3.302 1.00 95.38 601 PRO A O 1
ATOM 4710 N N . ALA A 1 602 ? 2.105 4.681 -2.476 1.00 95.38 602 ALA A N 1
ATOM 4711 C CA . ALA A 1 602 ? 0.954 4.081 -3.149 1.00 95.38 602 ALA A CA 1
ATOM 4712 C C . ALA A 1 602 ? -0.401 4.684 -2.718 1.00 95.38 602 ALA A C 1
ATOM 4714 O O . ALA A 1 602 ? -1.255 4.852 -3.584 1.00 95.38 602 ALA A O 1
ATOM 4715 N N . ARG A 1 603 ? -0.588 5.038 -1.432 1.00 93.44 603 ARG A N 1
ATOM 4716 C CA . ARG A 1 603 ? -1.831 5.654 -0.909 1.00 93.44 603 ARG A CA 1
ATOM 4717 C C . ARG A 1 603 ? -1.746 7.171 -0.804 1.00 93.44 603 ARG A C 1
ATOM 4719 O O . ARG A 1 603 ? -2.721 7.845 -1.118 1.00 93.44 603 ARG A O 1
ATOM 4726 N N . VAL A 1 604 ? -0.594 7.696 -0.379 1.00 94.69 604 VAL A N 1
ATOM 4727 C CA . VAL A 1 604 ? -0.340 9.134 -0.212 1.00 94.69 604 VAL A CA 1
ATOM 4728 C C . VAL A 1 604 ? 0.821 9.533 -1.129 1.00 94.69 604 VAL A C 1
ATOM 4730 O O . VAL A 1 604 ? 1.983 9.315 -0.772 1.00 94.69 604 VAL A O 1
ATOM 4733 N N . PRO A 1 605 ? 0.541 10.064 -2.334 1.00 95.81 605 PRO A N 1
ATOM 4734 C CA . PRO A 1 605 ? 1.576 10.456 -3.278 1.00 95.81 605 PRO A CA 1
ATOM 4735 C C . PRO A 1 605 ? 2.529 11.516 -2.714 1.00 95.81 605 PRO A C 1
ATOM 4737 O O . PRO A 1 605 ? 2.199 12.298 -1.825 1.00 95.81 605 PRO A O 1
ATOM 4740 N N . ASN A 1 606 ? 3.742 11.554 -3.259 1.00 95.62 606 ASN A N 1
ATOM 4741 C CA . ASN A 1 606 ? 4.760 12.541 -2.915 1.00 95.62 606 ASN A CA 1
ATOM 4742 C C . ASN A 1 606 ? 5.059 13.448 -4.110 1.00 95.62 606 ASN A C 1
ATOM 4744 O O . ASN A 1 606 ? 5.044 14.665 -3.964 1.00 95.62 606 ASN A O 1
ATOM 4748 N N . GLN A 1 607 ? 5.292 12.876 -5.298 1.00 96.12 607 GLN A N 1
ATOM 4749 C CA . GLN A 1 607 ? 5.496 13.640 -6.529 1.00 96.12 607 GLN A CA 1
ATOM 4750 C C . GLN A 1 607 ? 4.739 13.015 -7.701 1.00 96.12 607 GLN A C 1
ATOM 4752 O O . GLN A 1 607 ? 4.865 11.820 -7.961 1.00 96.12 607 GLN A O 1
ATOM 4757 N N . VAL A 1 608 ? 3.966 13.831 -8.417 1.00 96.31 608 VAL A N 1
ATOM 4758 C CA . VAL A 1 608 ? 2.923 13.375 -9.353 1.00 96.31 608 VAL A CA 1
ATOM 4759 C C . VAL A 1 608 ? 3.004 14.088 -10.702 1.00 96.31 608 VAL A C 1
ATOM 4761 O O . VAL A 1 608 ? 3.544 15.190 -10.794 1.00 96.31 608 VAL A O 1
ATOM 4764 N N . LEU A 1 609 ? 2.472 13.463 -11.756 1.00 95.94 609 LEU A N 1
ATOM 4765 C CA . LEU A 1 609 ? 2.280 14.092 -13.068 1.00 95.94 609 LEU A CA 1
ATOM 4766 C C . LEU A 1 609 ? 0.997 14.940 -13.038 1.00 95.94 609 LEU A C 1
ATOM 4768 O O . LEU A 1 609 ? -0.077 14.418 -12.736 1.00 95.94 609 LEU A O 1
ATOM 4772 N N . THR A 1 610 ? 1.086 16.237 -13.334 1.00 94.12 610 THR A N 1
ATOM 4773 C CA . THR A 1 610 ? -0.071 17.149 -13.281 1.00 94.12 610 THR A CA 1
ATOM 4774 C C . THR A 1 610 ? -0.891 17.140 -14.568 1.00 94.12 610 THR A C 1
ATOM 4776 O O . THR A 1 610 ? -0.392 16.842 -15.655 1.00 94.12 610 THR A O 1
ATOM 4779 N N . LEU A 1 611 ? -2.155 17.561 -14.470 1.00 92.44 611 LEU A N 1
ATOM 4780 C CA . LEU A 1 611 ? -3.021 17.783 -15.632 1.00 92.44 611 LEU A CA 1
ATOM 4781 C C . LEU A 1 611 ? -2.463 18.840 -16.613 1.00 92.44 611 LEU A C 1
ATOM 4783 O O . LEU A 1 611 ? -2.753 18.786 -17.806 1.00 92.44 611 LEU A O 1
ATOM 4787 N N . GLU A 1 612 ? -1.649 19.786 -16.138 1.00 92.31 612 GLU A N 1
ATOM 4788 C CA . GLU A 1 612 ? -0.938 20.760 -16.978 1.00 92.31 612 GLU A CA 1
ATOM 4789 C C . GLU A 1 612 ? 0.179 20.089 -17.792 1.00 92.31 612 GLU A C 1
ATOM 4791 O O . GLU A 1 612 ? 0.204 20.202 -19.017 1.00 92.31 612 GLU A O 1
ATOM 4796 N N . GLN A 1 613 ? 1.051 19.326 -17.128 1.00 95.31 613 GLN A N 1
ATOM 4797 C CA . GLN A 1 613 ? 2.126 18.559 -17.765 1.00 95.31 613 GLN A CA 1
ATOM 4798 C C . GLN A 1 613 ? 1.567 17.542 -18.771 1.00 95.31 613 GLN A C 1
ATOM 4800 O O . GLN A 1 613 ? 2.047 17.451 -19.899 1.00 95.31 613 GLN A O 1
ATOM 4805 N N . TYR A 1 614 ? 0.485 16.849 -18.410 1.00 96.56 614 TYR A N 1
ATOM 4806 C CA . TYR A 1 614 ? -0.243 15.954 -19.307 1.00 96.56 614 TYR A CA 1
ATOM 4807 C C . TYR A 1 614 ? -0.754 16.668 -20.572 1.00 96.56 614 TYR A C 1
ATOM 4809 O O . TYR A 1 614 ? -0.571 16.161 -21.677 1.00 96.56 614 TYR A O 1
ATOM 4817 N N . ARG A 1 615 ? -1.330 17.874 -20.453 1.00 96.38 615 ARG A N 1
ATOM 4818 C CA . ARG A 1 615 ? -1.753 18.665 -21.626 1.00 96.38 615 ARG A CA 1
ATOM 4819 C C . ARG A 1 615 ? -0.575 19.032 -22.530 1.00 96.38 615 ARG A C 1
ATOM 4821 O O . ARG A 1 615 ? -0.716 18.952 -23.744 1.00 96.38 615 ARG A O 1
ATOM 4828 N N . VAL A 1 616 ? 0.581 19.384 -21.962 1.00 97.44 616 VAL A N 1
ATOM 4829 C CA . VAL A 1 616 ? 1.808 19.666 -22.734 1.00 97.44 616 VAL A CA 1
ATOM 4830 C C . VAL A 1 616 ? 2.330 18.407 -23.437 1.00 97.44 616 VAL A C 1
ATOM 4832 O O . VAL A 1 616 ? 2.723 18.489 -24.595 1.00 97.44 616 VAL A O 1
ATOM 4835 N N . LEU A 1 617 ? 2.284 17.242 -22.786 1.00 97.81 617 LEU A N 1
ATOM 4836 C CA . LEU A 1 617 ? 2.669 15.943 -23.353 1.00 97.81 617 LEU A CA 1
ATOM 4837 C C . LEU A 1 617 ? 1.765 15.502 -24.522 1.00 97.81 617 LEU A C 1
ATOM 4839 O O . LEU A 1 617 ? 2.257 14.958 -25.514 1.00 97.81 617 LEU A O 1
ATOM 4843 N N . MET A 1 618 ? 0.457 15.755 -24.434 1.00 98.00 618 MET A N 1
ATOM 4844 C CA . MET A 1 618 ? -0.515 15.398 -25.480 1.00 98.00 618 MET A CA 1
ATOM 4845 C C . MET A 1 618 ? -0.594 16.415 -26.637 1.00 98.00 618 MET A C 1
ATOM 4847 O O . MET A 1 618 ? -1.179 16.107 -27.673 1.00 98.00 618 MET A O 1
ATOM 4851 N N . ASP A 1 619 ? -0.010 17.608 -26.496 1.00 97.94 619 ASP A N 1
ATOM 4852 C CA . ASP A 1 619 ? -0.015 18.662 -27.517 1.00 97.94 619 ASP A CA 1
ATOM 4853 C C . ASP A 1 619 ? 0.993 18.359 -28.643 1.00 97.94 619 ASP A C 1
ATOM 4855 O O . ASP A 1 619 ? 2.176 18.696 -28.568 1.00 97.94 619 ASP A O 1
ATOM 4859 N N . THR A 1 620 ? 0.509 17.732 -29.718 1.00 97.25 620 THR A N 1
ATOM 4860 C CA . THR A 1 620 ? 1.313 17.340 -30.889 1.00 97.25 620 THR A CA 1
ATOM 4861 C C . THR A 1 620 ? 1.859 18.511 -31.712 1.00 97.25 620 THR A C 1
ATOM 4863 O O . THR A 1 620 ? 2.630 18.277 -32.639 1.00 97.25 620 THR A O 1
ATOM 4866 N N . SER A 1 621 ? 1.485 19.762 -31.410 1.00 97.81 621 SER A N 1
ATOM 4867 C CA . SER A 1 621 ? 2.090 20.948 -32.034 1.00 97.81 621 SER A CA 1
ATOM 4868 C C . SER A 1 621 ? 3.433 21.329 -31.401 1.00 97.81 621 SER A C 1
ATOM 4870 O O . SER A 1 621 ? 4.199 22.098 -31.985 1.00 97.81 621 SER A O 1
ATOM 4872 N N . ARG A 1 622 ? 3.746 20.780 -30.218 1.00 97.62 622 ARG A N 1
ATOM 4873 C CA . ARG A 1 622 ? 4.983 21.070 -29.486 1.00 97.62 622 ARG A CA 1
ATOM 4874 C C . ARG A 1 622 ? 6.155 20.207 -29.955 1.00 97.62 622 ARG A C 1
ATOM 4876 O O . ARG A 1 622 ? 5.953 19.053 -30.338 1.00 97.62 622 ARG A O 1
ATOM 4883 N N . PRO A 1 623 ? 7.398 20.715 -29.841 1.00 98.06 623 PRO A N 1
ATOM 4884 C CA . PRO A 1 623 ? 8.593 19.907 -30.044 1.00 98.06 623 PRO A CA 1
ATOM 4885 C C . PRO A 1 623 ? 8.572 18.644 -29.178 1.00 98.06 623 PRO A C 1
ATOM 4887 O O . PRO A 1 623 ? 8.204 18.698 -28.003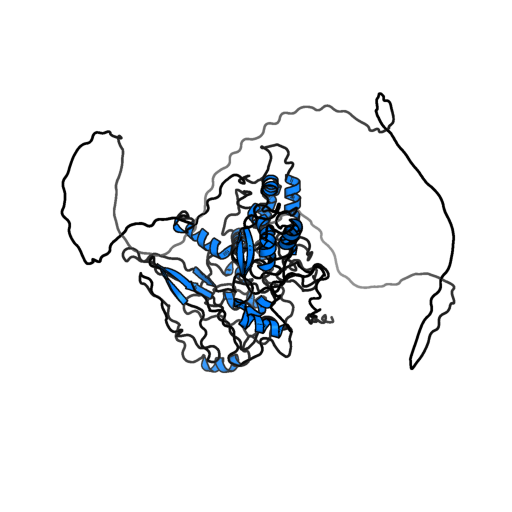 1.00 98.06 623 PRO A O 1
ATOM 4890 N N . LEU A 1 624 ? 9.019 17.522 -29.749 1.00 97.31 624 LEU A N 1
ATOM 4891 C CA . LEU A 1 624 ? 9.060 16.223 -29.071 1.00 97.31 624 LEU A CA 1
ATOM 4892 C C . LEU A 1 624 ? 9.772 16.296 -27.711 1.00 97.31 624 LEU A C 1
ATOM 4894 O O . LEU A 1 624 ? 9.288 15.715 -26.745 1.00 97.31 624 LEU A O 1
ATOM 4898 N N . GLU A 1 625 ? 10.867 17.055 -27.612 1.00 96.69 625 GLU A N 1
ATOM 4899 C CA . GLU A 1 625 ? 11.613 17.186 -26.356 1.00 96.69 625 GLU A CA 1
ATOM 4900 C C . GLU A 1 625 ? 10.802 17.903 -25.273 1.00 96.69 625 GLU A C 1
ATOM 4902 O O . GLU A 1 625 ? 10.668 17.371 -24.182 1.00 96.69 625 GLU A O 1
ATOM 4907 N N . THR A 1 626 ? 10.104 18.998 -25.595 1.00 97.62 626 THR A N 1
ATOM 4908 C CA . THR A 1 626 ? 9.198 19.687 -24.653 1.00 97.62 626 THR A CA 1
ATOM 4909 C C . THR A 1 626 ? 8.076 18.776 -24.139 1.00 97.62 626 THR A C 1
ATOM 4911 O O . THR A 1 626 ? 7.613 18.926 -23.008 1.00 97.62 626 THR A O 1
ATOM 4914 N N . ARG A 1 627 ? 7.634 17.812 -24.956 1.00 97.94 627 ARG A N 1
ATOM 4915 C CA . ARG A 1 627 ? 6.642 16.800 -24.560 1.00 97.94 627 ARG A CA 1
ATOM 4916 C C . ARG A 1 627 ? 7.268 15.750 -23.632 1.00 97.94 627 ARG A C 1
ATOM 4918 O O . ARG A 1 627 ? 6.651 15.379 -22.638 1.00 97.94 627 ARG A O 1
ATOM 4925 N N . ARG A 1 628 ? 8.509 15.324 -23.899 1.00 95.75 628 ARG A N 1
ATOM 4926 C CA . ARG A 1 628 ? 9.288 14.408 -23.040 1.00 95.75 628 ARG A CA 1
ATOM 4927 C C . ARG A 1 628 ? 9.657 15.051 -21.698 1.00 95.75 628 ARG A C 1
ATOM 4929 O O . ARG A 1 628 ? 9.471 14.410 -20.669 1.00 95.75 628 ARG A O 1
ATOM 4936 N N . ASP A 1 629 ? 10.055 16.322 -21.690 1.00 95.88 629 ASP A N 1
ATOM 4937 C CA . ASP A 1 629 ? 10.279 17.127 -20.482 1.00 95.88 629 ASP A CA 1
ATOM 4938 C C . ASP A 1 629 ? 9.015 17.173 -19.614 1.00 95.88 629 ASP A C 1
ATOM 4940 O O . ASP A 1 629 ? 9.072 16.954 -18.405 1.00 95.88 629 ASP A O 1
ATOM 4944 N N . ALA A 1 630 ? 7.847 17.387 -20.232 1.00 96.44 630 ALA A N 1
ATOM 4945 C CA . ALA A 1 630 ? 6.568 17.371 -19.530 1.00 96.44 630 ALA A CA 1
ATOM 4946 C C . ALA A 1 630 ? 6.199 15.981 -18.975 1.00 96.44 630 ALA A C 1
ATOM 4948 O O . ALA A 1 630 ? 5.612 15.904 -17.899 1.00 96.44 630 ALA A O 1
ATOM 4949 N N . PHE A 1 631 ? 6.576 14.886 -19.649 1.00 96.62 631 PHE A N 1
ATOM 4950 C CA . PHE A 1 631 ? 6.428 13.533 -19.098 1.00 96.62 631 PHE A CA 1
ATOM 4951 C C . PHE A 1 631 ? 7.418 13.223 -17.964 1.00 96.62 631 PHE A C 1
ATOM 4953 O O . PHE A 1 631 ? 7.075 12.463 -17.058 1.00 96.62 631 PHE A O 1
ATOM 4960 N N . ALA A 1 632 ? 8.624 13.794 -17.979 1.00 94.81 632 ALA A N 1
ATOM 4961 C CA . ALA A 1 632 ? 9.626 13.603 -16.927 1.00 94.81 632 ALA A CA 1
ATOM 4962 C C . ALA A 1 632 ? 9.335 14.449 -15.673 1.00 94.81 632 ALA A C 1
ATOM 4964 O O . ALA A 1 632 ? 9.547 13.997 -14.544 1.00 94.81 632 ALA A O 1
ATOM 4965 N N . ALA A 1 633 ? 8.824 15.667 -15.860 1.00 93.50 633 ALA A N 1
ATOM 4966 C CA . ALA A 1 633 ? 8.539 16.602 -14.782 1.00 93.50 633 ALA A CA 1
ATOM 4967 C C . ALA A 1 633 ? 7.460 16.075 -13.817 1.00 93.50 633 ALA A C 1
ATOM 4969 O O . ALA A 1 633 ? 6.504 15.398 -14.199 1.00 93.50 633 ALA A O 1
ATOM 4970 N N . ARG A 1 634 ? 7.602 16.409 -12.533 1.00 93.94 634 ARG A N 1
ATOM 4971 C CA . ARG A 1 634 ? 6.625 16.103 -11.478 1.00 93.94 634 ARG A CA 1
ATOM 4972 C C . ARG A 1 634 ? 6.347 17.354 -10.644 1.00 93.94 634 ARG A C 1
ATOM 4974 O O . ARG A 1 634 ? 7.101 18.325 -10.697 1.00 93.94 634 ARG A O 1
ATOM 4981 N N . ALA A 1 635 ? 5.262 17.324 -9.889 1.00 93.19 635 ALA A N 1
ATOM 4982 C CA . ALA A 1 635 ? 4.885 18.325 -8.899 1.00 93.19 635 ALA A CA 1
ATOM 4983 C C . ALA A 1 635 ? 4.800 17.678 -7.513 1.00 93.19 635 ALA A C 1
ATOM 4985 O O . ALA A 1 635 ? 4.389 16.522 -7.427 1.00 93.19 635 ALA A O 1
ATOM 4986 N N . ASP A 1 636 ? 5.154 18.393 -6.441 1.00 93.19 636 ASP A N 1
ATOM 4987 C CA . ASP A 1 636 ? 4.901 17.917 -5.072 1.00 93.19 636 ASP A CA 1
ATOM 4988 C C . ASP A 1 636 ? 3.386 17.851 -4.816 1.00 93.19 636 ASP A C 1
ATOM 4990 O O . ASP A 1 636 ? 2.660 18.826 -5.004 1.00 93.19 636 ASP A O 1
ATOM 4994 N N . TRP A 1 637 ? 2.903 16.688 -4.387 1.00 94.38 637 TRP A N 1
ATOM 4995 C CA . TRP A 1 637 ? 1.487 16.463 -4.093 1.00 94.38 637 TRP A CA 1
ATOM 4996 C C . TRP A 1 637 ? 1.017 17.246 -2.857 1.00 94.38 637 TRP A C 1
ATOM 4998 O O . TRP A 1 637 ? -0.124 17.698 -2.809 1.00 94.38 637 TRP A O 1
ATOM 5008 N N . ASN A 1 638 ? 1.912 17.496 -1.894 1.00 91.50 638 ASN A N 1
ATOM 5009 C CA . ASN A 1 638 ? 1.630 18.340 -0.732 1.00 91.50 638 ASN A CA 1
ATOM 5010 C C . ASN A 1 638 ? 1.717 19.842 -1.052 1.00 91.50 638 ASN A C 1
ATOM 5012 O O . ASN A 1 638 ? 1.459 20.662 -0.170 1.00 91.50 638 ASN A O 1
ATOM 5016 N N . ALA A 1 639 ? 1.988 20.237 -2.304 1.00 89.62 639 ALA A N 1
ATOM 5017 C CA . ALA A 1 639 ? 2.138 21.635 -2.706 1.00 89.62 639 ALA A CA 1
ATOM 5018 C C . ALA A 1 639 ? 0.840 22.471 -2.663 1.00 89.62 639 ALA A C 1
ATOM 5020 O O . ALA A 1 639 ? 0.867 23.619 -3.110 1.00 89.62 639 ALA A O 1
ATOM 5021 N N . ARG A 1 640 ? -0.252 21.972 -2.071 1.00 88.06 640 ARG A N 1
ATOM 5022 C CA . ARG A 1 640 ? -1.389 22.780 -1.593 1.00 88.06 640 ARG A CA 1
ATOM 5023 C C . ARG A 1 640 ? -1.217 23.272 -0.151 1.00 88.06 640 ARG A C 1
ATOM 5025 O O . ARG A 1 640 ? -1.618 24.390 0.151 1.00 88.06 640 ARG A O 1
ATOM 5032 N N . LEU A 1 641 ? -0.597 22.469 0.715 1.00 90.62 641 LEU A N 1
ATOM 5033 C CA . LEU A 1 641 ? -0.481 22.733 2.152 1.00 90.62 641 LEU A CA 1
ATOM 5034 C C . LEU A 1 641 ? 0.527 23.864 2.428 1.00 90.62 641 LEU A C 1
ATOM 5036 O O . LEU A 1 641 ? 1.579 23.946 1.787 1.00 90.62 641 LEU A O 1
ATOM 5040 N N . ARG A 1 642 ? 0.217 24.763 3.368 1.00 91.50 642 ARG A N 1
ATOM 5041 C CA . ARG A 1 642 ? 0.989 25.987 3.663 1.00 91.50 642 ARG A CA 1
ATOM 5042 C C . ARG A 1 642 ? 1.079 26.290 5.159 1.00 91.50 642 ARG A C 1
ATOM 5044 O O . ARG A 1 642 ? 0.271 25.818 5.951 1.00 91.50 642 ARG A O 1
ATOM 5051 N N . GLY A 1 643 ? 2.045 27.132 5.528 1.00 91.06 643 GLY A N 1
ATOM 5052 C CA . GLY A 1 643 ? 2.273 27.554 6.913 1.00 91.06 643 GLY A CA 1
ATOM 5053 C C . GLY A 1 643 ? 3.037 26.519 7.739 1.00 91.06 643 GLY A C 1
ATOM 5054 O O . GLY A 1 643 ? 3.735 25.662 7.200 1.00 91.06 643 GLY A O 1
ATOM 5055 N N . SER A 1 644 ? 2.918 26.615 9.058 1.00 88.19 644 SER A N 1
ATOM 5056 C CA . SER A 1 644 ? 3.500 25.690 10.033 1.00 88.19 644 SER A CA 1
ATOM 5057 C C . SER A 1 644 ? 2.842 24.303 10.008 1.00 88.19 644 SER A C 1
ATOM 5059 O O . SER A 1 644 ? 1.760 24.112 9.452 1.00 88.19 644 SER A O 1
ATOM 5061 N N . ALA A 1 645 ? 3.467 23.309 10.650 1.00 86.12 645 ALA A N 1
ATOM 5062 C CA . ALA A 1 645 ? 2.926 21.949 10.679 1.00 86.12 645 ALA A CA 1
ATOM 5063 C C . ALA A 1 645 ? 1.489 21.852 11.251 1.00 86.12 645 ALA A C 1
ATOM 5065 O O . ALA A 1 645 ? 0.668 21.187 10.618 1.00 86.12 645 ALA A O 1
ATOM 5066 N N . PRO A 1 646 ? 1.116 22.541 12.353 1.00 88.69 646 PRO A N 1
ATOM 5067 C CA . PRO A 1 646 ? -0.278 22.608 12.799 1.00 88.69 646 PRO A CA 1
ATOM 5068 C C . PRO A 1 646 ? -1.254 23.172 11.763 1.00 88.69 646 PRO A C 1
ATOM 5070 O O . PRO A 1 646 ? -2.344 22.629 11.605 1.00 88.69 646 PRO A O 1
ATOM 5073 N N . GLU A 1 647 ? -0.869 24.218 11.029 1.00 91.56 647 GLU A N 1
ATOM 5074 C CA . GLU A 1 647 ? -1.717 24.818 9.991 1.00 91.56 647 GLU A CA 1
ATOM 5075 C C . GLU A 1 647 ? -1.931 23.846 8.822 1.00 91.56 647 GLU A C 1
ATOM 5077 O O . GLU A 1 647 ? -3.057 23.707 8.349 1.00 91.56 647 GLU A O 1
ATOM 5082 N N . GLN A 1 648 ? -0.896 23.097 8.428 1.00 92.56 648 GLN A N 1
ATOM 5083 C CA . GLN A 1 648 ? -0.990 22.048 7.404 1.00 92.56 648 GLN A CA 1
ATOM 5084 C C . GLN A 1 648 ? -1.868 20.861 7.855 1.00 92.56 648 GLN A C 1
ATOM 5086 O O . GLN A 1 648 ? -2.623 20.317 7.047 1.00 92.56 648 GLN A O 1
ATOM 5091 N N . MET A 1 649 ? -1.835 20.480 9.141 1.00 92.00 649 MET A N 1
ATOM 5092 C CA . MET A 1 649 ? -2.736 19.452 9.694 1.00 92.00 649 MET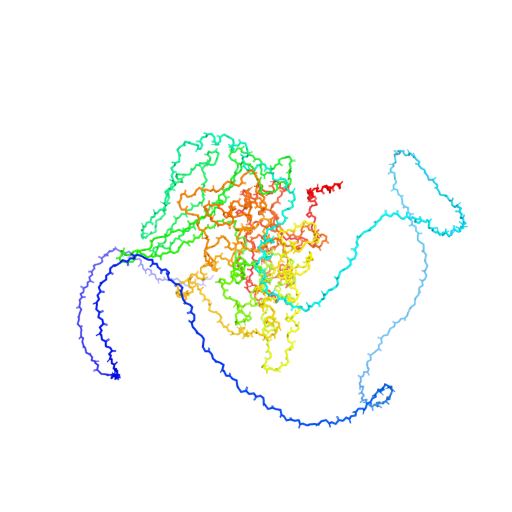 A CA 1
ATOM 5093 C C . MET A 1 649 ? -4.202 19.922 9.710 1.00 92.00 649 MET A C 1
ATOM 5095 O O . MET A 1 649 ? -5.092 19.151 9.353 1.00 92.00 649 MET A O 1
ATOM 5099 N N . VAL A 1 650 ? -4.464 21.187 10.069 1.00 93.19 650 VAL A N 1
ATOM 5100 C CA . VAL A 1 650 ? -5.817 21.781 10.025 1.00 93.19 650 VAL A CA 1
ATOM 5101 C C . VAL A 1 650 ? -6.323 21.928 8.586 1.00 93.19 650 VAL A C 1
ATOM 5103 O O . VAL A 1 650 ? -7.481 21.612 8.319 1.00 93.19 650 VAL A O 1
ATOM 5106 N N . GLN A 1 651 ? -5.466 22.326 7.641 1.00 95.12 651 GLN A N 1
ATOM 5107 C CA . GLN A 1 651 ? -5.807 22.345 6.214 1.00 95.12 651 GLN A CA 1
ATOM 5108 C C . GLN A 1 651 ? -6.222 20.954 5.733 1.00 95.12 651 GLN A C 1
ATOM 5110 O O . GLN A 1 651 ? -7.302 20.823 5.173 1.00 95.12 651 GLN A O 1
ATOM 5115 N N . MET A 1 652 ? -5.460 19.893 6.028 1.00 95.06 652 MET A N 1
ATOM 5116 C CA . MET A 1 652 ? -5.856 18.533 5.634 1.00 95.06 652 MET A CA 1
ATOM 5117 C C . MET A 1 652 ? -7.186 18.096 6.279 1.00 95.06 652 MET A C 1
ATOM 5119 O O . MET A 1 652 ? -7.992 17.460 5.608 1.00 95.06 652 MET A O 1
ATOM 5123 N N . VAL A 1 653 ? -7.484 18.475 7.532 1.00 95.94 653 VAL A N 1
ATOM 5124 C CA . VAL A 1 653 ? -8.799 18.203 8.162 1.00 95.94 653 VAL A CA 1
ATOM 5125 C C . VAL A 1 653 ? -9.968 18.777 7.350 1.00 95.94 653 VAL A C 1
ATOM 5127 O O . VAL A 1 653 ? -11.007 18.125 7.249 1.00 95.94 653 VAL A O 1
ATOM 5130 N N . HIS A 1 654 ? -9.808 19.955 6.744 1.00 95.00 654 HIS A N 1
ATOM 5131 C CA . HIS A 1 654 ? -10.866 20.610 5.968 1.00 95.00 654 HIS A CA 1
ATOM 5132 C C . HIS A 1 654 ? -10.812 20.313 4.457 1.00 95.00 654 HIS A C 1
ATOM 5134 O O . HIS A 1 654 ? -11.857 20.268 3.813 1.00 95.00 654 HIS A O 1
ATOM 5140 N N . GLU A 1 655 ? -9.626 20.072 3.898 1.00 93.19 655 GLU A N 1
ATOM 5141 C CA . GLU A 1 655 ? -9.345 20.038 2.454 1.00 93.19 655 GLU A CA 1
ATOM 5142 C C . GLU A 1 655 ? -8.821 18.677 1.950 1.00 93.19 655 GLU A C 1
ATOM 5144 O O . GLU A 1 655 ? -8.350 18.588 0.820 1.00 93.19 655 GLU A O 1
ATOM 5149 N N . PHE A 1 656 ? -8.920 17.583 2.720 1.00 93.69 656 PHE A N 1
ATOM 5150 C CA . PHE A 1 656 ? -8.484 16.253 2.244 1.00 93.69 656 PHE A CA 1
ATOM 5151 C C . PHE A 1 656 ? -9.127 15.855 0.898 1.00 93.69 656 PHE A C 1
ATOM 5153 O O . PHE A 1 656 ? -8.465 15.326 0.011 1.00 93.69 656 PHE A O 1
ATOM 5160 N N . HIS A 1 657 ? -10.413 16.173 0.719 1.00 90.81 657 HIS A N 1
ATOM 5161 C CA . HIS A 1 657 ? -11.195 15.895 -0.491 1.00 90.81 657 HIS A CA 1
ATOM 5162 C C . HIS A 1 657 ? -10.793 16.756 -1.704 1.00 90.81 657 HIS A C 1
ATOM 5164 O O . HIS A 1 657 ? -11.247 16.511 -2.817 1.00 90.81 657 HIS A O 1
ATOM 5170 N N . GLU A 1 658 ? -9.952 17.761 -1.473 1.00 90.00 658 GLU A N 1
ATOM 5171 C CA . GLU A 1 658 ? -9.448 18.747 -2.426 1.00 90.00 658 GLU A CA 1
ATOM 5172 C C . GLU A 1 658 ? -7.962 18.495 -2.791 1.00 90.00 658 GLU A C 1
ATOM 5174 O O . GLU A 1 658 ? -7.359 19.263 -3.552 1.00 90.00 658 GLU A O 1
ATOM 5179 N N . MET A 1 659 ? -7.368 17.415 -2.262 1.00 91.12 659 MET A N 1
ATOM 5180 C CA . MET A 1 659 ? -6.047 16.899 -2.637 1.00 91.12 659 MET A CA 1
ATOM 5181 C C . MET A 1 659 ? -6.118 16.077 -3.935 1.00 91.12 659 MET A C 1
ATOM 5183 O O . MET A 1 659 ? -7.136 15.461 -4.244 1.00 91.12 659 MET A O 1
ATOM 5187 N N . GLY A 1 660 ? -5.031 16.057 -4.714 1.00 88.69 660 GLY A N 1
ATOM 5188 C CA . GLY A 1 660 ? -5.051 15.505 -6.074 1.00 88.69 660 GLY A CA 1
ATOM 5189 C C . GLY A 1 660 ? -5.232 13.982 -6.130 1.00 88.69 660 GLY A C 1
ATOM 5190 O O . GLY A 1 660 ? -4.428 13.247 -5.559 1.00 88.69 660 GLY A O 1
ATOM 5191 N N . LEU A 1 661 ? -6.237 13.503 -6.867 1.00 93.00 661 LEU A N 1
ATOM 5192 C CA . LEU A 1 661 ? -6.499 12.072 -7.081 1.00 93.00 661 LEU A CA 1
ATOM 5193 C C . LEU A 1 661 ? -5.840 11.587 -8.382 1.00 93.00 661 LEU A C 1
ATOM 5195 O O . LEU A 1 661 ? -5.967 12.244 -9.413 1.00 93.00 661 LEU A O 1
ATOM 5199 N N . LEU A 1 662 ? -5.143 10.445 -8.369 1.00 94.75 662 LEU A N 1
ATOM 5200 C CA . LEU A 1 662 ? -4.441 9.936 -9.560 1.00 94.75 662 LEU A CA 1
ATOM 5201 C C . LEU A 1 662 ? -5.359 9.109 -10.468 1.00 94.75 662 LEU A C 1
ATOM 5203 O O . LEU A 1 662 ? -5.469 7.885 -10.343 1.00 94.75 662 LEU A O 1
ATOM 5207 N N . GLU A 1 663 ? -5.967 9.788 -11.435 1.00 94.75 663 GLU A N 1
ATOM 5208 C CA . GLU A 1 663 ? -6.801 9.191 -12.477 1.00 94.75 663 GLU A CA 1
ATOM 5209 C C . GLU A 1 663 ? -5.967 8.552 -13.595 1.00 94.75 663 GLU A C 1
ATOM 5211 O O . GLU A 1 663 ? -4.852 8.987 -13.892 1.00 94.75 663 GLU A O 1
ATOM 5216 N N . VAL A 1 664 ? -6.521 7.530 -14.258 1.00 95.94 664 VAL A N 1
ATOM 5217 C CA . VAL A 1 664 ? -5.881 6.887 -15.415 1.00 95.94 664 VAL A CA 1
ATOM 5218 C C . VAL A 1 664 ? -6.305 7.587 -16.705 1.00 95.94 664 VAL A C 1
ATOM 5220 O O . VAL A 1 664 ? -7.476 7.550 -17.073 1.00 95.94 664 VAL A O 1
ATOM 5223 N N . GLN A 1 665 ? -5.339 8.168 -17.412 1.00 96.56 665 GLN A N 1
ATOM 5224 C CA . GLN A 1 665 ? -5.525 8.917 -18.660 1.00 96.56 665 GLN A CA 1
ATOM 5225 C C . GLN A 1 665 ? -4.842 8.191 -19.841 1.00 96.56 665 GLN A C 1
ATOM 5227 O O . GLN A 1 665 ? -3.894 7.430 -19.619 1.00 96.56 665 GLN A O 1
ATOM 5232 N N . PRO A 1 666 ? -5.296 8.367 -21.096 1.00 97.69 666 PRO A N 1
ATOM 5233 C CA . PRO A 1 666 ? -4.627 7.790 -22.265 1.00 97.69 666 PRO A CA 1
ATOM 5234 C C . PRO A 1 666 ? -3.275 8.470 -22.522 1.00 97.69 666 PRO A C 1
ATOM 5236 O O . PRO A 1 666 ? -3.154 9.683 -22.403 1.00 97.69 666 PRO A O 1
ATOM 5239 N N . GLY A 1 667 ? -2.256 7.696 -22.890 1.00 97.12 667 GLY A N 1
ATOM 5240 C CA . GLY A 1 667 ? -0.950 8.228 -23.287 1.00 97.12 667 GLY A CA 1
ATOM 5241 C C . GLY A 1 667 ? -0.849 8.553 -24.784 1.00 97.12 667 GLY A C 1
ATOM 5242 O O . GLY A 1 667 ? -1.670 8.078 -25.575 1.00 97.12 667 GLY A O 1
ATOM 5243 N N . PRO A 1 668 ? 0.161 9.337 -25.198 1.00 96.75 668 PRO A N 1
ATOM 5244 C CA . PRO A 1 668 ? 0.429 9.618 -26.604 1.00 96.75 668 PRO A CA 1
ATOM 5245 C C . PRO A 1 668 ? 0.993 8.381 -27.316 1.00 96.75 668 PRO A C 1
ATOM 5247 O O . PRO A 1 668 ? 1.854 7.684 -26.785 1.00 96.75 668 PRO A O 1
ATOM 5250 N N . SER A 1 669 ? 0.560 8.132 -28.553 1.00 94.88 669 SER A N 1
ATOM 5251 C CA . SER A 1 669 ? 1.085 7.040 -29.390 1.00 94.88 669 SER A CA 1
ATOM 5252 C C . SER A 1 669 ? 2.358 7.406 -30.165 1.00 94.88 669 SER A C 1
ATOM 5254 O O . SER A 1 669 ? 2.924 6.554 -30.842 1.00 94.88 669 SER A O 1
ATOM 5256 N N . ASP A 1 670 ? 2.776 8.673 -30.122 1.00 95.12 670 ASP A N 1
ATOM 5257 C CA . ASP A 1 670 ? 3.824 9.259 -30.966 1.00 95.12 670 ASP A CA 1
ATOM 5258 C C . ASP A 1 670 ? 5.070 9.735 -30.191 1.00 95.12 670 ASP A C 1
ATOM 5260 O O . ASP A 1 670 ? 5.996 10.278 -30.791 1.00 95.12 670 ASP A O 1
ATOM 5264 N N . VAL A 1 671 ? 5.127 9.508 -28.871 1.00 95.25 671 VAL A N 1
ATOM 5265 C CA . VAL A 1 671 ? 6.280 9.851 -28.017 1.00 95.25 671 VAL A CA 1
ATOM 5266 C C . VAL A 1 671 ? 6.965 8.563 -27.531 1.00 95.25 671 VAL A C 1
ATOM 5268 O O . VAL A 1 671 ? 6.442 7.897 -26.635 1.00 95.25 671 VAL A O 1
ATOM 5271 N N . PRO A 1 672 ? 8.134 8.182 -28.086 1.00 91.75 672 PRO A N 1
ATOM 5272 C CA . PRO A 1 672 ? 8.830 6.959 -27.689 1.00 91.75 672 PRO A CA 1
ATOM 5273 C C . PRO A 1 672 ? 9.195 6.935 -26.198 1.00 91.75 672 PRO A C 1
ATOM 5275 O O . PRO A 1 672 ? 9.707 7.917 -25.660 1.00 91.75 672 PRO A O 1
ATOM 5278 N N . GLY A 1 673 ? 8.962 5.790 -25.550 1.00 89.19 673 GLY A N 1
ATOM 5279 C CA . GLY A 1 673 ? 9.215 5.579 -24.119 1.00 89.19 673 GLY A CA 1
ATOM 5280 C C . GLY A 1 673 ? 8.089 6.036 -23.183 1.00 89.19 673 GLY A C 1
ATOM 5281 O O . GLY A 1 673 ? 8.203 5.840 -21.978 1.00 89.19 673 GLY A O 1
ATOM 5282 N N . VAL A 1 674 ? 6.997 6.612 -23.700 1.00 94.69 674 VAL A N 1
ATOM 5283 C CA . VAL A 1 674 ? 5.831 6.998 -22.889 1.00 94.69 674 VAL A CA 1
ATOM 5284 C C . VAL A 1 674 ? 4.763 5.888 -22.932 1.00 94.69 674 VAL A C 1
ATOM 5286 O O . VAL A 1 674 ? 4.421 5.429 -24.023 1.00 94.69 674 VAL A O 1
ATOM 5289 N N . PRO A 1 675 ? 4.204 5.437 -21.789 1.00 95.25 675 PRO A N 1
ATOM 5290 C CA . PRO A 1 675 ? 3.186 4.385 -21.773 1.00 95.25 675 PRO A CA 1
ATOM 5291 C C . PRO A 1 675 ? 1.854 4.826 -22.388 1.00 95.25 675 PRO A C 1
ATOM 5293 O O . PRO A 1 675 ? 1.433 5.970 -22.236 1.00 95.25 675 PRO A O 1
ATOM 5296 N N . SER A 1 676 ? 1.111 3.882 -22.972 1.00 95.56 676 SER A N 1
ATOM 5297 C CA . SER A 1 676 ? -0.235 4.117 -23.529 1.00 95.56 676 SER A CA 1
ATOM 5298 C C . SER A 1 676 ? -1.317 4.421 -22.481 1.00 95.56 676 SER A C 1
ATOM 5300 O O . SER A 1 676 ? -2.431 4.813 -22.835 1.00 95.56 676 SER A O 1
ATOM 5302 N N . ARG A 1 677 ? -1.011 4.255 -21.188 1.00 96.12 677 ARG A N 1
ATOM 5303 C CA . ARG A 1 677 ? -1.863 4.633 -20.053 1.00 96.12 677 ARG A CA 1
ATOM 5304 C C . ARG A 1 677 ? -1.007 5.329 -19.002 1.00 96.12 677 ARG A C 1
ATOM 5306 O O . ARG A 1 677 ? -0.046 4.749 -18.506 1.00 96.12 677 ARG A O 1
ATOM 5313 N N . LEU A 1 678 ? -1.377 6.556 -18.666 1.00 96.62 678 LEU A N 1
ATOM 5314 C CA . LEU A 1 678 ? -0.696 7.413 -17.702 1.00 96.62 678 LEU A CA 1
ATOM 5315 C C . LEU A 1 678 ? -1.528 7.518 -16.424 1.00 96.62 678 LEU A C 1
ATOM 5317 O O . LEU A 1 678 ? -2.745 7.335 -16.462 1.00 96.62 678 LEU A O 1
ATOM 5321 N N . ARG A 1 679 ? -0.896 7.872 -15.303 1.00 96.81 679 ARG A N 1
ATOM 5322 C CA . ARG A 1 679 ? -1.606 8.349 -14.108 1.00 96.81 679 ARG A CA 1
ATOM 5323 C C . ARG A 1 679 ? -1.356 9.838 -13.928 1.00 96.81 679 ARG A C 1
ATOM 5325 O O . ARG A 1 679 ? -0.207 10.272 -13.950 1.00 96.81 679 ARG A O 1
ATOM 5332 N N . VAL A 1 680 ? -2.430 10.604 -13.778 1.00 95.69 680 VAL A N 1
ATOM 5333 C CA . VAL A 1 680 ? -2.412 12.071 -13.761 1.00 95.69 680 VAL A CA 1
ATOM 5334 C C . VAL A 1 680 ? -3.196 12.558 -12.549 1.00 95.69 680 VAL A C 1
ATOM 5336 O O . VAL A 1 680 ? -4.310 12.099 -12.313 1.00 95.69 680 VAL A O 1
ATOM 5339 N N . ALA A 1 681 ? -2.626 13.487 -11.784 1.00 93.69 681 ALA A N 1
ATOM 5340 C CA . ALA A 1 681 ? -3.311 14.099 -10.653 1.00 93.69 681 ALA A CA 1
ATOM 5341 C C . ALA A 1 681 ? -4.424 15.045 -11.139 1.00 93.69 681 ALA A C 1
ATOM 5343 O O . ALA A 1 681 ? -4.156 16.076 -11.768 1.00 93.69 681 ALA A O 1
ATOM 5344 N N . ALA A 1 682 ? -5.669 14.685 -10.833 1.00 81.50 682 ALA A N 1
ATOM 5345 C CA . ALA A 1 682 ? -6.851 15.514 -11.002 1.00 81.50 682 ALA A CA 1
ATOM 5346 C C . ALA A 1 682 ? -7.068 16.365 -9.739 1.00 81.50 682 ALA A C 1
ATOM 5348 O O . ALA A 1 682 ? -7.210 15.832 -8.639 1.00 81.50 682 ALA A O 1
ATOM 5349 N N . GLY A 1 683 ? -7.086 17.691 -9.904 1.00 69.12 683 GLY A N 1
ATOM 5350 C CA . GLY A 1 683 ? -7.218 18.648 -8.799 1.00 69.12 683 GLY A CA 1
ATOM 5351 C C . GLY A 1 683 ? -5.964 18.784 -7.920 1.00 69.12 683 GLY A C 1
ATOM 5352 O O . GLY A 1 683 ? -4.919 18.196 -8.190 1.00 69.12 683 GLY A O 1
ATOM 5353 N N . GLY A 1 684 ? -6.075 19.611 -6.877 1.00 58.00 684 GLY A N 1
ATOM 5354 C CA . GLY A 1 684 ? -5.167 19.695 -5.723 1.00 58.00 684 GLY A CA 1
ATOM 5355 C C . GLY A 1 684 ? -3.709 20.141 -5.915 1.00 58.00 684 GLY A C 1
ATOM 5356 O O . GLY A 1 684 ? -3.094 20.531 -4.930 1.00 58.00 684 GLY A O 1
ATOM 5357 N N . VAL A 1 685 ? -3.131 20.110 -7.120 1.00 61.66 685 VAL A N 1
ATOM 5358 C CA . VAL A 1 685 ? -1.668 20.213 -7.307 1.00 61.66 685 VAL A CA 1
ATOM 5359 C C . VAL A 1 685 ? -1.261 21.443 -8.127 1.00 61.66 685 VAL A C 1
ATOM 5361 O O . VAL A 1 685 ? -1.706 21.631 -9.259 1.00 61.66 685 VAL A O 1
ATOM 5364 N N . ALA A 1 686 ? -0.385 22.278 -7.558 1.00 49.66 686 ALA A N 1
ATOM 5365 C CA . ALA A 1 686 ? -0.037 23.602 -8.079 1.00 49.66 686 ALA A CA 1
ATOM 5366 C C . ALA A 1 686 ? 1.302 23.637 -8.852 1.00 49.66 686 ALA A C 1
ATOM 5368 O O . ALA A 1 686 ? 2.328 24.044 -8.311 1.00 49.66 686 ALA A O 1
ATOM 5369 N N . GLY A 1 687 ? 1.255 23.284 -10.142 1.00 51.56 687 GLY A N 1
ATOM 5370 C CA . GLY A 1 687 ? 2.343 23.490 -11.114 1.00 51.56 687 GLY A CA 1
ATOM 5371 C C . GLY A 1 687 ? 3.577 22.578 -10.950 1.00 51.56 687 GLY A C 1
ATOM 5372 O O . GLY A 1 687 ? 3.684 21.846 -9.969 1.00 51.56 687 GLY A O 1
ATOM 5373 N N . PRO A 1 688 ? 4.520 22.575 -11.915 1.00 45.06 688 PRO A N 1
ATOM 5374 C CA . PRO A 1 688 ? 5.737 21.760 -11.844 1.00 45.06 688 PRO A CA 1
ATOM 5375 C C . PRO A 1 688 ? 6.688 22.175 -10.714 1.00 45.06 688 PRO A C 1
ATOM 5377 O O . PRO A 1 688 ? 6.834 23.365 -10.423 1.00 45.06 688 PRO A O 1
ATOM 5380 N N . LEU A 1 689 ? 7.458 21.217 -10.184 1.00 45.28 689 LEU A N 1
ATOM 5381 C CA . LEU A 1 689 ? 8.718 21.539 -9.509 1.00 45.28 689 LEU A CA 1
ATOM 5382 C C . LEU A 1 689 ? 9.648 22.226 -10.525 1.00 45.28 689 LEU A C 1
ATOM 5384 O O . LEU A 1 689 ? 9.985 21.645 -11.559 1.00 45.28 689 LEU A O 1
ATOM 5388 N N . LYS A 1 690 ? 10.040 23.476 -10.257 1.00 33.19 690 LYS A N 1
ATOM 5389 C CA . LYS A 1 690 ? 11.049 24.184 -11.063 1.00 33.19 690 LYS A CA 1
ATOM 5390 C C . LYS A 1 690 ? 12.423 23.560 -10.819 1.00 33.19 690 LYS A C 1
ATOM 5392 O O . LYS A 1 690 ? 12.700 23.142 -9.705 1.00 33.19 690 LYS A O 1
ATOM 5397 N N . GLY A 1 691 ? 13.265 23.517 -11.854 1.00 31.09 691 GLY A N 1
ATOM 5398 C CA . GLY A 1 691 ? 14.509 22.729 -11.919 1.00 31.09 691 GLY A CA 1
ATOM 5399 C C . GLY A 1 691 ? 15.695 23.182 -11.054 1.00 31.09 691 GLY A C 1
ATOM 5400 O O . GLY A 1 691 ? 16.835 22.917 -11.419 1.00 31.09 691 GLY A O 1
ATOM 5401 N N . GLU A 1 692 ? 15.446 23.844 -9.930 1.00 31.33 692 GLU A N 1
ATOM 5402 C CA . GLU A 1 692 ? 16.400 23.935 -8.822 1.00 31.33 692 GLU A CA 1
ATOM 5403 C C . GLU A 1 692 ? 15.947 22.947 -7.737 1.00 31.33 692 GLU A C 1
ATOM 5405 O O . GLU A 1 692 ? 14.783 22.543 -7.704 1.00 31.33 692 GLU A O 1
ATOM 5410 N N . ALA A 1 693 ? 16.838 22.534 -6.832 1.00 34.81 693 ALA A N 1
ATOM 5411 C CA . ALA A 1 693 ? 16.402 21.814 -5.638 1.00 34.81 693 ALA A CA 1
ATOM 5412 C C . ALA A 1 693 ? 15.612 22.803 -4.772 1.00 34.81 693 ALA A C 1
ATOM 5414 O O . ALA A 1 693 ? 16.205 23.563 -4.011 1.00 34.81 693 ALA A O 1
ATOM 5415 N N . ALA A 1 694 ? 14.293 22.854 -4.982 1.00 32.69 694 ALA A N 1
ATOM 5416 C CA . ALA A 1 694 ? 13.443 23.894 -4.428 1.00 32.69 694 ALA A CA 1
ATOM 5417 C C . ALA A 1 694 ? 13.666 24.013 -2.919 1.00 32.69 694 ALA A C 1
ATOM 5419 O O . ALA A 1 694 ? 13.601 23.011 -2.200 1.00 32.69 694 ALA A O 1
ATOM 5420 N N . GLU A 1 695 ? 13.878 25.245 -2.451 1.00 33.62 695 GLU A N 1
ATOM 5421 C CA . GLU A 1 695 ? 13.913 25.588 -1.032 1.00 33.62 695 GLU A CA 1
ATOM 5422 C C . GLU A 1 695 ? 12.496 25.469 -0.447 1.00 33.62 695 GLU A C 1
ATOM 5424 O O . GLU A 1 695 ? 11.840 26.433 -0.063 1.00 33.62 695 GLU A O 1
ATOM 5429 N N . LEU A 1 696 ? 12.025 24.220 -0.358 1.00 37.75 696 LEU A N 1
ATOM 5430 C CA . LEU A 1 696 ? 11.228 23.759 0.762 1.00 37.75 696 LEU A CA 1
ATOM 5431 C C . LEU A 1 696 ? 12.017 24.161 2.006 1.00 37.75 696 LEU A C 1
ATOM 5433 O O . LEU A 1 696 ? 12.978 23.467 2.359 1.00 37.75 696 LEU A O 1
ATOM 5437 N N . GLU A 1 697 ? 11.622 25.291 2.592 1.00 31.31 697 GLU A N 1
ATOM 5438 C CA . GLU A 1 697 ? 12.163 25.890 3.813 1.00 31.31 697 GLU A CA 1
ATOM 5439 C C . GLU A 1 697 ? 12.652 24.815 4.798 1.00 31.31 697 GLU A C 1
ATOM 5441 O O . GLU A 1 697 ? 11.995 23.769 4.949 1.00 31.31 697 GLU A O 1
ATOM 5446 N N . PRO A 1 698 ? 13.790 25.022 5.487 1.00 28.58 698 PRO A N 1
ATOM 5447 C CA . PRO A 1 698 ? 14.209 24.157 6.575 1.00 28.58 698 PRO A CA 1
ATOM 5448 C C . PRO A 1 698 ? 13.223 24.298 7.742 1.00 28.58 698 PRO A C 1
ATOM 5450 O O . PRO A 1 698 ? 13.466 24.994 8.724 1.00 28.58 698 PRO A O 1
ATOM 5453 N N . HIS A 1 699 ? 12.099 23.587 7.644 1.00 38.84 699 HIS A N 1
ATOM 5454 C CA . HIS A 1 699 ? 11.240 23.239 8.762 1.00 38.84 699 HIS A CA 1
ATOM 5455 C C . HIS A 1 699 ? 12.049 22.341 9.702 1.00 38.84 699 HIS A C 1
ATOM 5457 O O . HIS A 1 699 ? 11.964 21.114 9.638 1.00 38.84 699 HIS A O 1
ATOM 5463 N N . GLU A 1 700 ? 12.886 22.975 10.528 1.00 30.06 700 GLU A N 1
ATOM 5464 C CA . GLU A 1 700 ? 13.666 22.326 11.572 1.00 30.06 700 GLU A CA 1
ATOM 5465 C C . GLU A 1 700 ? 12.729 21.457 12.401 1.00 30.06 700 GLU A C 1
ATOM 5467 O O . GLU A 1 700 ? 11.845 21.963 13.090 1.00 30.06 700 GLU A O 1
ATOM 5472 N N . TRP A 1 701 ? 12.913 20.141 12.328 1.00 35.75 701 TRP A N 1
ATOM 5473 C CA . TRP A 1 701 ? 12.180 19.220 13.179 1.00 35.75 701 TRP A CA 1
ATOM 5474 C C . TRP A 1 701 ? 12.775 19.327 14.587 1.00 35.75 701 TRP A C 1
ATOM 5476 O O . TRP A 1 701 ? 13.956 19.002 14.751 1.00 35.75 701 TRP A O 1
ATOM 5486 N N . PRO A 1 702 ? 12.026 19.756 15.622 1.00 28.69 702 PRO A N 1
ATOM 5487 C CA . PRO A 1 702 ? 12.545 19.791 16.983 1.00 28.69 702 PRO A CA 1
ATOM 5488 C C . PRO A 1 702 ? 12.755 18.355 17.475 1.00 28.69 702 PRO A C 1
ATOM 5490 O O . PRO A 1 702 ? 11.834 17.688 17.953 1.00 28.69 702 PRO A O 1
ATOM 5493 N N . VAL A 1 703 ? 13.985 17.869 17.293 1.00 35.59 703 VAL A N 1
ATOM 5494 C CA . VAL A 1 703 ? 14.412 16.496 17.581 1.00 35.59 703 VAL A CA 1
ATOM 5495 C C . VAL A 1 703 ? 13.996 16.107 19.004 1.00 35.59 703 VAL A C 1
ATOM 5497 O O . VAL A 1 703 ? 14.263 16.871 19.938 1.00 35.59 703 VAL A O 1
ATOM 5500 N N . PRO A 1 704 ? 13.403 14.920 19.230 1.00 29.73 704 PRO A N 1
ATOM 5501 C CA . PRO A 1 704 ? 13.171 14.404 20.574 1.00 29.73 704 PRO A CA 1
ATOM 5502 C C . PRO A 1 704 ? 14.507 14.181 21.305 1.00 29.73 704 PRO A C 1
ATOM 5504 O O . PRO A 1 704 ? 15.107 13.112 21.225 1.00 29.73 704 PRO A O 1
ATOM 5507 N N . VAL A 1 705 ? 15.002 15.198 22.026 1.00 26.23 705 VAL A N 1
ATOM 5508 C CA . VAL A 1 705 ? 16.325 15.166 22.674 1.00 26.23 705 VAL A CA 1
ATOM 5509 C C . VAL A 1 705 ? 16.341 14.165 23.833 1.00 26.23 705 VAL A C 1
ATOM 5511 O O . VAL A 1 705 ? 16.179 14.505 25.010 1.00 26.23 705 VAL A O 1
ATOM 5514 N N . HIS A 1 706 ? 16.591 12.899 23.506 1.00 32.28 706 HIS A N 1
ATOM 5515 C CA . HIS A 1 706 ? 16.955 11.859 24.454 1.00 32.28 706 HIS A CA 1
ATOM 5516 C C . HIS A 1 706 ? 18.334 12.164 25.043 1.00 32.28 706 HIS A C 1
ATOM 5518 O O . HIS A 1 706 ? 19.357 11.643 24.603 1.00 32.28 706 HIS A O 1
ATOM 5524 N N . LYS A 1 707 ? 18.354 12.999 26.092 1.00 25.88 707 LYS A N 1
ATOM 5525 C CA . LYS A 1 707 ? 19.520 13.141 26.970 1.00 25.88 707 LYS A CA 1
ATOM 5526 C C . LYS A 1 707 ? 19.970 11.735 27.394 1.00 25.88 707 LYS A C 1
ATOM 5528 O O . LYS A 1 707 ? 19.170 11.034 28.024 1.00 25.88 707 LYS A O 1
ATOM 5533 N N . PRO A 1 708 ? 21.206 11.307 27.077 1.00 27.62 708 PRO A N 1
ATOM 5534 C CA . PRO A 1 708 ? 21.678 9.994 27.480 1.00 27.62 708 PRO A CA 1
ATOM 5535 C C . PRO A 1 708 ? 21.668 9.917 29.006 1.00 27.62 708 PRO A C 1
ATOM 5537 O O . PRO A 1 708 ? 22.128 10.835 29.691 1.00 27.62 708 PRO A O 1
ATOM 5540 N N . ALA A 1 709 ? 21.124 8.824 29.542 1.00 30.09 709 ALA A N 1
ATOM 5541 C CA . ALA A 1 709 ? 21.179 8.575 30.972 1.00 30.09 709 ALA A CA 1
ATOM 5542 C C . ALA A 1 709 ? 22.653 8.501 31.395 1.00 30.09 709 ALA A C 1
ATOM 5544 O O . ALA A 1 709 ? 23.409 7.672 30.882 1.00 30.09 709 ALA A O 1
ATOM 5545 N N . ARG A 1 710 ? 23.067 9.378 32.318 1.00 28.44 710 ARG A N 1
ATOM 5546 C CA . ARG A 1 710 ? 24.345 9.197 33.012 1.00 28.44 710 ARG A CA 1
ATOM 5547 C C . ARG A 1 710 ? 24.279 7.873 33.782 1.00 28.44 710 ARG A C 1
ATOM 5549 O O . ARG A 1 710 ? 23.214 7.521 34.288 1.00 28.44 710 ARG A O 1
ATOM 5556 N N . ARG A 1 711 ? 25.401 7.149 33.772 1.00 31.44 711 ARG A N 1
ATOM 5557 C CA . ARG A 1 711 ? 25.585 5.885 34.498 1.00 31.44 711 ARG A CA 1
ATOM 5558 C C . ARG A 1 711 ? 25.457 6.091 36.003 1.00 31.44 711 ARG A C 1
ATOM 5560 O O . ARG A 1 711 ? 25.880 7.180 36.452 1.00 31.44 711 ARG A O 1
#

pLDDT: mean 70.34, std 30.68, range [20.91, 98.56]